Protein AF-A0AAN8IX47-F1 (afdb_monomer)

Organism: Trichostrongylus colubriformis (NCBI:txid6319)

Solvent-accessible surface area (backbone atoms only — not comparable to full-atom values): 38833 Å² total; per-residue (Å²): 138,86,87,81,87,88,86,83,90,82,82,88,84,85,81,90,85,76,81,78,77,80,69,49,78,68,53,50,53,59,72,71,46,86,80,56,63,82,67,54,42,60,50,50,50,53,54,50,47,46,68,75,70,48,82,51,67,70,60,36,51,52,52,53,45,54,54,50,51,53,51,45,70,70,43,94,41,40,68,59,51,44,54,53,54,28,68,71,28,96,40,50,77,50,94,50,100,81,25,68,25,53,48,50,57,52,44,52,52,59,51,48,74,72,48,94,55,45,66,64,50,42,73,75,59,59,47,73,67,51,42,54,49,50,53,48,66,32,54,73,66,51,48,88,51,34,69,58,50,36,66,75,57,58,59,87,40,78,83,44,50,65,57,53,53,52,51,39,52,56,27,42,78,69,68,37,24,66,49,34,50,54,49,33,64,75,69,71,46,66,88,82,55,61,58,73,70,27,50,50,48,27,40,31,54,68,38,50,69,61,45,53,61,70,36,68,84,37,68,68,56,43,44,51,52,45,34,56,58,25,71,33,52,88,46,52,70,68,57,51,50,63,75,44,36,69,44,47,76,69,68,50,47,72,53,65,72,66,56,52,29,69,72,47,31,52,52,49,52,56,48,49,30,62,75,67,72,48,61,52,78,81,35,23,53,45,45,53,49,53,50,52,52,50,50,50,52,49,52,50,43,33,37,77,72,67,62,76,42,55,66,68,66,54,53,60,68,72,41,74,20,95,82,40,55,78,90,75,69,79,84,82,79,83,90,69,70,96,85,68,86,83,84,71,90,73,86,62,73,47,42,87,90,77,68,45,79,65,81,74,79,64,85,64,80,58,97,91,60,85,67,60,78,66,70,81,86,82,83,47,38,43,76,88,62,80,78,78,69,83,83,79,81,76,82,71,76,78,74,77,74,76,77,69,84,69,77,77,81,56,71,89,80,52,31,67,67,58,52,50,63,76,38,54,92,33,34,84,30,94,36,50,26,64,75,42,45,35,34,28,38,54,95,40,46,69,60,41,30,56,40,9,33,49,18,23,44,45,46,71,37,89,43,70,68,52,39,52,54,56,47,73,76,47,90,51,35,35,42,38,46,71,84,58,33,64,62,47,33,72,78,37,73,90,44,56,45,71,52,77,65,62,93,78,49,52,71,65,57,52,49,43,55,53,30,48,75,65,27,22,17,76,57,91,73,25,60,64,45,15,36,54,85,81,52,46,68,56,49,28,36,36,26,31,68,60,53,40,50,32,36,41,38,57,56,45,34,60,30,102,83,38,95,50,77,70,60,61,71,62,48,54,54,54,46,66,65,50,60,22,80,60,20,54,67,36,36,51,42,73,75,43,79,56,102,86,40,40,30,32,39,34,48,53,21,40,37,30,43,68,81,36,32,29,30,23,82,88,48,97,58,63,25,60,51,47,55,89,78,58,57,68,79,60,49,73,38,81,41,30,48,34,39,31,28,28,85,72,11,48,66,46,72,62,81,57,74,70,58,120

Sequence (660 aa):
MESTPSTETISSTATADEVPRKLTKAEKKALYRPAHAEPLETRRRVLKDVYMNEKNESLKEELLTSILFSIFEIDENPYVSMLQLHKVSPDYTSNKPKSLAGTIVTTLHKWLLKRDDDVELFESCVTQELKMEAFRVATAKHTSYLKLFKEIFCLDDTELLNFIKEEINSMIDRHMFKEAMDVVEEFDLHHDYDLHAFVIPCLLQDKLSAVVKYIEKDRKMQERFVSYLDSFVGLSECDVIERLREYKDSQIMTMQYDRFTGKTIEKMIYRLTNELALSVESVAPNLLRARREGDLRFKAQSRFVNCDLNDDAYFGHIIACQSCTASQVSFDPSNGDPGRIDSDFRLETNDPATGCLRLTAICTAQAGFFSFMEFNVVEGGPAENQNMGQKSSVTAKKRERIKSKKERMKIDDMSWSEICEKLEDVLSGPRQATELQCIVDSMLFGLGKHMRRCGVNVLIPENRHELKCRASGNNRIILTSGKAFDELKQLFPTRVLCIPNLCSLNPIEQLKYVFSKYKVSLSKQDVFSRCMECNGIYFVKVPGPVIQALFENVVVCRSGFHDELFDFDGWSQKLDSVDPREYSGVGCRLVLCNDNGMVVECCGGTVDIIANIVTHDHLEEGVDVIVRRVPEQVVSRPGNVFFICGSCGKVYWDSDGHVP

Mean predicted aligned error: 20.34 Å

InterPro domains:
  IPR002782 Mut7-C RNAse domain [PF01927] (439-536)
  IPR052408 Exonuclease MUT-7-like [PTHR47765] (390-654)

Structure (mmCIF, N/CA/C/O backbone):
data_AF-A0AAN8IX47-F1
#
_entry.id   AF-A0AAN8IX47-F1
#
loop_
_atom_site.group_PDB
_atom_site.id
_atom_site.type_symbol
_atom_site.label_atom_id
_atom_site.label_alt_id
_atom_site.label_comp_id
_atom_site.label_asym_id
_atom_site.label_entity_id
_atom_site.label_seq_id
_atom_site.pdbx_PDB_ins_code
_atom_site.Cartn_x
_atom_site.Cartn_y
_atom_site.Cartn_z
_atom_site.occupancy
_atom_site.B_iso_or_equiv
_atom_site.auth_seq_id
_atom_site.auth_comp_id
_atom_site.auth_asym_id
_atom_site.auth_atom_id
_atom_site.pdbx_PDB_model_num
ATOM 1 N N . MET A 1 1 ? -49.517 -32.137 28.288 1.00 30.98 1 MET A N 1
ATOM 2 C CA . MET A 1 1 ? -49.818 -32.867 27.040 1.00 30.98 1 MET A CA 1
ATOM 3 C C . MET A 1 1 ? -50.355 -31.828 26.077 1.00 30.98 1 MET A C 1
ATOM 5 O O . MET A 1 1 ? -51.491 -31.407 26.212 1.00 30.98 1 MET A O 1
ATOM 9 N N . GLU A 1 2 ? -49.430 -31.050 25.530 1.00 31.45 2 GLU A N 1
ATOM 10 C CA . GLU A 1 2 ? -48.827 -31.263 24.202 1.00 31.45 2 GLU A CA 1
ATOM 11 C C . GLU A 1 2 ? -49.769 -30.792 23.099 1.00 31.45 2 GLU A C 1
ATOM 13 O O . GLU A 1 2 ? -50.733 -31.447 22.722 1.00 31.45 2 GLU A O 1
ATOM 18 N N . SER A 1 3 ? -49.463 -29.583 22.642 1.00 22.48 3 SER A N 1
ATOM 19 C CA . SER A 1 3 ? -50.103 -28.861 21.562 1.00 22.48 3 SER A CA 1
ATOM 20 C C . SER A 1 3 ? -49.260 -28.993 20.298 1.00 22.48 3 SER A C 1
ATOM 22 O O . SER A 1 3 ? -48.191 -28.399 20.191 1.00 22.48 3 SER A O 1
ATOM 24 N N . THR A 1 4 ? -49.787 -29.712 19.319 1.00 33.53 4 THR A N 1
ATOM 25 C CA . THR A 1 4 ? -49.693 -29.336 17.903 1.00 33.53 4 THR A CA 1
ATOM 26 C C . THR A 1 4 ? -51.115 -29.411 17.356 1.00 33.53 4 THR A C 1
ATOM 28 O O . THR A 1 4 ? -51.868 -30.309 17.736 1.00 33.53 4 THR A O 1
ATOM 31 N N . PRO A 1 5 ? -51.543 -28.412 16.572 1.00 32.69 5 PRO A N 1
ATOM 32 C CA . PRO A 1 5 ? -51.660 -28.711 15.147 1.00 32.69 5 PRO A CA 1
ATOM 33 C C . PRO A 1 5 ? -51.426 -27.487 14.250 1.00 32.69 5 PRO A C 1
ATOM 35 O O . PRO A 1 5 ? -51.829 -26.373 14.574 1.00 32.69 5 PRO A O 1
ATOM 38 N N . SER A 1 6 ? -50.879 -27.700 13.057 1.00 24.27 6 SER A N 1
ATOM 39 C CA . SER A 1 6 ? -51.172 -26.803 11.937 1.00 24.27 6 SER A CA 1
ATOM 40 C C . SER A 1 6 ? -50.889 -27.477 10.603 1.00 24.27 6 SER A C 1
ATOM 42 O O . SER A 1 6 ? -49.764 -27.561 10.116 1.00 24.27 6 SER A O 1
ATOM 44 N N . THR A 1 7 ? -51.960 -27.944 9.975 1.00 30.52 7 THR A N 1
ATOM 45 C CA . THR A 1 7 ? -52.030 -28.064 8.522 1.00 30.52 7 THR A CA 1
ATOM 46 C C . THR A 1 7 ? -53.496 -27.959 8.142 1.00 30.52 7 THR A C 1
ATOM 48 O O . THR A 1 7 ? -54.251 -28.877 8.420 1.00 30.52 7 THR A O 1
ATOM 51 N N . GLU A 1 8 ? -53.896 -26.818 7.579 1.00 27.09 8 GLU A N 1
ATOM 52 C CA . GLU A 1 8 ? -54.869 -26.744 6.482 1.00 27.09 8 GLU A CA 1
ATOM 53 C C . GLU A 1 8 ? -54.946 -25.312 5.914 1.00 27.09 8 GLU A C 1
ATOM 55 O O . GLU A 1 8 ? -55.315 -24.347 6.575 1.00 27.09 8 GLU A O 1
ATOM 60 N N . THR A 1 9 ? -54.479 -25.217 4.671 1.00 32.91 9 THR A N 1
ATOM 61 C CA . THR A 1 9 ? -54.949 -24.428 3.524 1.00 32.91 9 THR A CA 1
ATOM 62 C C . THR A 1 9 ? -55.946 -23.282 3.762 1.00 32.91 9 THR A C 1
ATOM 64 O O . THR A 1 9 ? -57.107 -23.537 4.060 1.00 32.91 9 THR A O 1
ATOM 67 N N . ILE A 1 10 ? -55.567 -22.039 3.412 1.00 27.61 10 ILE A N 1
ATOM 68 C CA . ILE A 1 10 ? -56.521 -21.006 2.955 1.00 27.61 10 ILE A CA 1
ATOM 69 C C . ILE A 1 10 ? -55.956 -20.256 1.739 1.00 27.61 10 ILE A C 1
ATOM 71 O O . ILE A 1 10 ? -54.863 -19.693 1.761 1.00 27.61 10 ILE A O 1
ATOM 75 N N . SER A 1 11 ? -56.757 -20.283 0.676 1.00 25.52 11 SER A N 1
ATOM 76 C CA . SER A 1 11 ? -56.606 -19.593 -0.601 1.00 25.52 11 SER A CA 1
ATOM 77 C C . SER A 1 11 ? -56.977 -18.110 -0.496 1.00 25.52 11 SER A C 1
ATOM 79 O O . SER A 1 11 ? -57.975 -17.762 0.123 1.00 25.52 11 SER A O 1
ATOM 81 N N . SER A 1 12 ? -56.188 -17.277 -1.178 1.00 36.50 12 SER A N 1
ATOM 82 C CA . SER A 1 12 ? -56.528 -16.015 -1.861 1.00 36.50 12 SER A CA 1
ATOM 83 C C . SER A 1 12 ? -57.765 -15.207 -1.418 1.00 36.50 12 SER A C 1
ATOM 85 O O . SER A 1 12 ? -58.879 -15.544 -1.805 1.00 36.50 12 SER A O 1
ATOM 87 N N . THR A 1 13 ? -57.536 -14.013 -0.865 1.00 25.91 13 THR A N 1
ATOM 88 C CA . THR A 1 13 ? -58.238 -12.774 -1.269 1.00 25.91 13 THR A CA 1
ATOM 89 C C . THR A 1 13 ? -57.390 -11.566 -0.869 1.00 25.91 13 THR A C 1
ATOM 91 O O . THR A 1 13 ? -57.430 -11.125 0.276 1.00 25.91 13 THR A O 1
ATOM 94 N N . ALA A 1 14 ? -56.608 -11.033 -1.809 1.00 29.42 14 ALA A N 1
ATOM 95 C CA . ALA A 1 14 ? -56.035 -9.698 -1.694 1.00 29.42 14 ALA A CA 1
ATOM 96 C C . ALA A 1 14 ? -57.037 -8.711 -2.303 1.00 29.42 14 ALA A C 1
ATOM 98 O O . ALA A 1 14 ? -57.215 -8.674 -3.520 1.00 29.42 14 ALA A O 1
ATOM 99 N N . THR A 1 15 ? -57.722 -7.944 -1.460 1.00 28.56 15 THR A N 1
ATOM 100 C CA . THR A 1 15 ? -58.408 -6.726 -1.892 1.00 28.56 15 THR A CA 1
ATOM 101 C C . THR A 1 15 ? -57.384 -5.601 -1.941 1.00 28.56 15 THR A C 1
ATOM 103 O O . THR A 1 15 ? -56.766 -5.266 -0.932 1.00 28.56 15 THR A O 1
ATOM 106 N N . ALA A 1 16 ? -57.183 -5.073 -3.144 1.00 35.84 16 ALA A N 1
ATOM 107 C CA . ALA A 1 16 ? -56.429 -3.863 -3.408 1.00 35.84 16 ALA A CA 1
ATOM 108 C C . ALA A 1 16 ? -57.144 -2.644 -2.806 1.00 35.84 16 ALA A C 1
ATOM 110 O O . ALA A 1 16 ? -58.343 -2.490 -3.016 1.00 35.84 16 ALA A O 1
ATOM 111 N N . ASP A 1 17 ? -56.383 -1.846 -2.057 1.00 35.78 17 ASP A N 1
ATOM 112 C CA . ASP A 1 17 ? -56.445 -0.381 -1.889 1.00 35.78 17 ASP A CA 1
ATOM 113 C C . ASP A 1 17 ? -56.148 0.036 -0.446 1.00 35.78 17 ASP A C 1
ATOM 115 O O . ASP A 1 17 ? -57.003 0.528 0.278 1.00 35.78 17 ASP A O 1
ATOM 119 N N . GLU A 1 18 ? -54.881 -0.090 -0.053 1.00 32.56 18 GLU A N 1
ATOM 120 C CA . GLU A 1 18 ? -54.240 0.886 0.829 1.00 32.56 18 GLU A CA 1
ATOM 121 C C . GLU A 1 18 ? -52.799 1.062 0.335 1.00 32.56 18 GLU A C 1
ATOM 123 O O . GLU A 1 18 ? -51.960 0.166 0.431 1.00 32.56 18 GLU A O 1
ATOM 128 N N . VAL A 1 19 ? -52.522 2.209 -0.291 1.00 37.00 19 VAL A N 1
ATOM 129 C CA . VAL A 1 19 ? -51.175 2.585 -0.738 1.00 37.00 19 VAL A CA 1
ATOM 130 C C . VAL A 1 19 ? -50.240 2.551 0.479 1.00 37.00 19 VAL A C 1
ATOM 132 O O . VAL A 1 19 ? -50.503 3.278 1.442 1.00 37.00 19 VAL A O 1
ATOM 135 N N . PRO A 1 20 ? -49.133 1.776 0.466 1.00 36.31 20 PRO A N 1
ATOM 136 C CA . PRO A 1 20 ? -48.175 1.788 1.560 1.00 36.31 20 PRO A CA 1
ATOM 137 C C . PRO A 1 20 ? -47.607 3.197 1.664 1.00 36.31 20 PRO A C 1
ATOM 139 O O . PRO A 1 20 ? -46.958 3.692 0.737 1.00 36.31 20 PRO A O 1
ATOM 142 N N . ARG A 1 21 ? -47.886 3.874 2.777 1.00 44.66 21 ARG A N 1
ATOM 143 C CA . ARG A 1 21 ? -47.357 5.207 3.057 1.00 44.66 21 ARG A CA 1
ATOM 144 C C . ARG A 1 21 ? -45.836 5.181 2.857 1.00 44.66 21 ARG A C 1
ATOM 146 O O . ARG A 1 21 ? -45.126 4.481 3.575 1.00 44.66 21 ARG A O 1
ATOM 153 N N . LYS A 1 22 ? -45.333 5.922 1.858 1.00 44.12 22 LYS A N 1
ATOM 154 C CA . LYS A 1 22 ? -43.894 6.045 1.581 1.00 44.12 22 LYS A CA 1
ATOM 155 C C . LYS A 1 22 ? -43.210 6.646 2.809 1.00 44.12 22 LYS A C 1
ATOM 157 O O . LYS A 1 22 ? -43.389 7.825 3.099 1.00 44.12 22 LYS A O 1
ATOM 162 N N . LEU A 1 23 ? -42.434 5.821 3.508 1.00 45.03 23 LEU A N 1
ATOM 163 C CA . LEU A 1 23 ? -41.605 6.241 4.633 1.00 45.03 23 LEU A CA 1
ATOM 164 C C . LEU A 1 23 ? -40.573 7.266 4.141 1.00 45.03 23 LEU A C 1
ATOM 166 O O . LEU A 1 23 ? -39.839 7.023 3.178 1.00 45.03 23 LEU A O 1
ATOM 170 N N . THR A 1 24 ? -40.531 8.412 4.803 1.00 58.47 24 THR A N 1
ATOM 171 C CA . THR A 1 24 ? -39.552 9.480 4.601 1.00 58.47 24 THR A CA 1
ATOM 172 C C . THR A 1 24 ? -38.126 8.988 4.873 1.00 58.47 24 THR A C 1
ATOM 174 O O . THR A 1 24 ? -37.896 7.982 5.546 1.00 58.47 24 THR A O 1
ATOM 177 N N . LYS A 1 25 ? -37.125 9.733 4.388 1.00 40.28 25 LYS A N 1
ATOM 178 C CA . LYS A 1 25 ? -35.689 9.471 4.617 1.00 40.28 25 LYS A CA 1
ATOM 179 C C . LYS A 1 25 ? -35.345 9.306 6.112 1.00 40.28 25 LYS A C 1
ATOM 181 O O . LYS A 1 25 ? -34.479 8.505 6.452 1.00 40.28 25 LYS A O 1
ATOM 186 N N . ALA A 1 26 ? -36.053 10.003 7.009 1.00 41.03 26 ALA A N 1
ATOM 187 C CA . ALA A 1 26 ? -35.912 9.863 8.461 1.00 41.03 26 ALA A CA 1
ATOM 188 C C . ALA A 1 26 ? -36.557 8.574 9.006 1.00 41.03 26 ALA A C 1
ATOM 190 O O . ALA A 1 26 ? -35.965 7.908 9.853 1.00 41.03 26 ALA A O 1
ATOM 191 N N . GLU A 1 27 ? -37.721 8.187 8.481 1.00 41.19 27 GLU A N 1
ATOM 192 C CA . GLU A 1 27 ? -38.442 6.971 8.876 1.00 41.19 27 GLU A CA 1
ATOM 193 C C . GLU A 1 27 ? -37.731 5.699 8.381 1.00 41.19 27 GLU A C 1
ATOM 195 O O . GLU A 1 27 ? -37.601 4.741 9.137 1.00 41.19 27 GLU A O 1
ATOM 200 N N . LYS A 1 28 ? -37.155 5.709 7.169 1.00 51.22 28 LYS A N 1
ATOM 201 C CA . LYS A 1 28 ? -36.301 4.610 6.674 1.00 51.22 28 LYS A CA 1
ATOM 202 C C . LYS A 1 28 ? -34.979 4.506 7.450 1.00 51.22 28 LYS A C 1
ATOM 204 O O . LYS A 1 28 ? -34.549 3.405 7.775 1.00 51.22 28 LYS A O 1
ATOM 209 N N . LYS A 1 29 ? -34.361 5.638 7.818 1.00 45.38 29 LYS A N 1
ATOM 210 C CA . LYS A 1 29 ? -33.160 5.685 8.680 1.00 45.38 29 LYS A CA 1
ATOM 211 C C . LYS A 1 29 ? -33.436 5.199 10.108 1.00 45.38 29 LYS A C 1
ATOM 213 O O . LYS A 1 29 ? -32.527 4.681 10.747 1.00 45.38 29 LYS A O 1
ATOM 218 N N . ALA A 1 30 ? -34.661 5.359 10.607 1.00 49.50 30 ALA A N 1
ATOM 219 C CA . ALA A 1 30 ? -35.098 4.783 11.877 1.00 49.50 30 ALA A CA 1
ATOM 220 C C . ALA A 1 30 ? -35.360 3.269 11.771 1.00 49.50 30 ALA A C 1
ATOM 222 O O . ALA A 1 30 ? -35.078 2.550 12.722 1.00 49.50 30 ALA A O 1
ATOM 223 N N . LEU A 1 31 ? -35.827 2.791 10.610 1.00 46.00 31 LEU A N 1
ATOM 224 C CA . LEU A 1 31 ? -36.152 1.381 10.359 1.00 46.00 31 LEU A CA 1
ATOM 225 C C . LEU A 1 31 ? -34.920 0.452 10.320 1.00 46.00 31 LEU A C 1
ATOM 227 O O . LEU A 1 31 ? -35.027 -0.706 10.703 1.00 46.00 31 LEU A O 1
ATOM 231 N N . TYR A 1 32 ? -33.763 0.957 9.869 1.00 47.75 32 TYR A N 1
ATOM 232 C CA . TYR A 1 32 ? -32.510 0.190 9.711 1.00 47.75 32 TYR A CA 1
ATOM 233 C C . TYR A 1 32 ? -31.396 0.588 10.691 1.00 47.75 32 TYR A C 1
ATOM 235 O O . TYR A 1 32 ? -30.271 0.098 10.593 1.00 47.75 32 TYR A O 1
ATOM 243 N N . ARG A 1 33 ? -31.669 1.491 11.643 1.00 48.66 33 ARG A N 1
ATOM 244 C CA . ARG A 1 33 ? -30.724 1.758 12.733 1.00 48.66 33 ARG A CA 1
ATOM 245 C C . ARG A 1 33 ? -30.685 0.495 13.606 1.00 48.66 33 ARG A C 1
ATOM 247 O O . ARG A 1 33 ? -31.764 0.040 13.978 1.00 48.66 33 ARG A O 1
ATOM 254 N N . PRO A 1 34 ? -29.511 -0.067 13.955 1.00 52.91 34 PRO A N 1
ATOM 255 C CA . PRO A 1 34 ? -29.450 -1.129 14.951 1.00 52.91 34 PRO A CA 1
ATOM 256 C C . PRO A 1 34 ? -30.104 -0.586 16.222 1.00 52.91 34 PRO A C 1
ATOM 258 O O . PRO A 1 34 ? -29.578 0.332 16.851 1.00 52.91 34 PRO A O 1
ATOM 261 N N . ALA A 1 35 ? -31.311 -1.051 16.531 1.00 60.12 35 ALA A N 1
ATOM 262 C CA . ALA A 1 35 ? -32.001 -0.652 17.741 1.00 60.12 35 ALA A CA 1
ATOM 263 C C . ALA A 1 35 ? -31.317 -1.399 18.885 1.00 60.12 35 ALA A C 1
ATOM 265 O O . ALA A 1 35 ? -31.496 -2.606 19.044 1.00 60.12 35 ALA A O 1
ATOM 266 N N . HIS A 1 36 ? -30.460 -0.704 19.629 1.00 74.81 36 HIS A N 1
ATOM 267 C CA . HIS A 1 36 ? -29.892 -1.261 20.848 1.00 74.81 36 HIS A CA 1
ATOM 268 C C . HIS A 1 36 ? -30.968 -1.243 21.938 1.00 74.81 36 HIS A C 1
ATOM 270 O O . HIS A 1 36 ? -31.746 -0.293 22.031 1.00 74.81 36 HIS A O 1
ATOM 276 N N . ALA A 1 37 ? -31.037 -2.300 22.747 1.00 80.56 37 ALA A N 1
ATOM 277 C CA . ALA A 1 37 ? -31.968 -2.347 23.868 1.00 80.56 37 ALA A CA 1
ATOM 278 C C . ALA A 1 37 ? -31.670 -1.208 24.858 1.00 80.56 37 ALA A C 1
ATOM 280 O O . ALA A 1 37 ? -30.511 -0.843 25.074 1.00 80.56 37 ALA A O 1
ATOM 281 N N . GLU A 1 38 ? -32.707 -0.636 25.467 1.00 83.62 38 GLU A N 1
ATOM 282 C CA . GLU A 1 38 ? -32.512 0.304 26.571 1.00 83.62 38 GLU A CA 1
ATOM 283 C C . GLU A 1 38 ? -31.899 -0.430 27.778 1.00 83.62 38 GLU A C 1
ATOM 285 O O . GLU A 1 38 ? -32.236 -1.594 28.005 1.00 83.62 38 GLU A O 1
ATOM 290 N N . PRO A 1 39 ? -30.999 0.206 28.551 1.00 85.56 39 PRO A N 1
ATOM 291 C CA . PRO A 1 39 ? -30.615 1.627 28.511 1.00 85.56 39 PRO A CA 1
ATOM 292 C C . PRO A 1 39 ? -29.441 1.969 27.563 1.00 85.56 39 PRO A C 1
ATOM 294 O O . PRO A 1 39 ? -28.975 3.114 27.543 1.00 85.56 39 PRO A O 1
ATOM 297 N N . LEU A 1 40 ? -28.915 1.001 26.799 1.00 86.56 40 LEU A N 1
ATOM 298 C CA . LEU A 1 40 ? -27.684 1.159 26.007 1.00 86.56 40 LEU A CA 1
ATOM 299 C C . LEU A 1 40 ? -27.820 2.217 24.903 1.00 86.56 40 LEU A C 1
ATOM 301 O O . LEU A 1 40 ? -26.902 3.014 24.701 1.00 86.56 40 LEU A O 1
ATOM 305 N N . GLU A 1 41 ? -28.961 2.264 24.212 1.00 83.62 41 GLU A N 1
ATOM 306 C CA . GLU A 1 41 ? -29.201 3.252 23.152 1.00 83.62 41 GLU A CA 1
ATOM 307 C C . GLU A 1 41 ? -29.234 4.686 23.701 1.00 83.62 41 GLU A C 1
ATOM 309 O O . GLU A 1 41 ? -28.608 5.585 23.125 1.00 83.62 41 GLU A O 1
ATOM 314 N N . THR A 1 42 ? -29.896 4.906 24.842 1.00 88.25 42 THR A N 1
ATOM 315 C CA . THR A 1 42 ? -29.900 6.216 25.507 1.00 88.25 42 THR A CA 1
ATOM 316 C C . THR A 1 42 ? -28.489 6.634 25.918 1.00 88.25 42 THR A C 1
ATOM 318 O O . THR A 1 42 ? -28.052 7.738 25.580 1.00 88.25 42 THR A O 1
ATOM 321 N N . ARG A 1 43 ? -27.733 5.744 26.573 1.00 91.50 43 ARG A N 1
ATOM 322 C CA . ARG A 1 43 ? -26.352 6.020 27.014 1.00 91.50 43 ARG A CA 1
ATOM 323 C C . ARG A 1 43 ? -25.438 6.358 25.845 1.00 91.50 43 ARG A C 1
ATOM 325 O O . ARG A 1 43 ? -24.729 7.362 25.877 1.00 91.50 43 ARG A O 1
ATOM 332 N N . ARG A 1 44 ? -25.510 5.567 24.774 1.00 89.69 44 ARG A N 1
ATOM 333 C CA . ARG A 1 44 ? -24.768 5.804 23.535 1.00 89.69 44 ARG A CA 1
ATOM 334 C C . ARG A 1 44 ? -25.063 7.185 22.955 1.00 89.69 44 ARG A C 1
ATOM 336 O O . ARG A 1 44 ? -24.137 7.882 22.543 1.00 89.69 44 ARG A O 1
ATOM 343 N N . ARG A 1 45 ? -26.339 7.582 22.897 1.00 87.50 45 ARG A N 1
ATOM 344 C CA . ARG A 1 45 ? -26.752 8.881 22.349 1.00 87.50 45 ARG A CA 1
ATOM 345 C C . ARG A 1 45 ? -26.181 10.038 23.161 1.00 87.50 45 ARG A C 1
ATOM 347 O O . ARG A 1 45 ? -25.623 10.949 22.562 1.00 87.50 45 ARG A O 1
ATOM 354 N N . VAL A 1 46 ? -26.282 9.967 24.488 1.00 91.12 46 VAL A N 1
ATOM 355 C CA . VAL A 1 46 ? -25.774 11.003 25.401 1.00 91.12 46 VAL A CA 1
ATOM 356 C C . VAL A 1 46 ? -24.254 11.130 25.296 1.00 91.12 46 VAL A C 1
ATOM 358 O O . VAL A 1 46 ? -23.748 12.224 25.065 1.00 91.12 46 VAL A O 1
ATOM 361 N N . LEU A 1 47 ? -23.519 10.018 25.387 1.00 92.00 47 LEU A N 1
ATOM 362 C CA . LEU A 1 47 ? -22.055 10.030 25.290 1.00 92.00 47 LEU A CA 1
ATOM 363 C C . LEU A 1 47 ? -21.576 10.563 23.935 1.00 92.00 47 LEU A C 1
ATOM 365 O O . LEU A 1 47 ? -20.635 11.353 23.871 1.00 92.00 47 LEU A O 1
ATOM 369 N N . LYS A 1 48 ? -22.250 10.169 22.848 1.00 90.50 48 LYS A N 1
ATOM 370 C CA . LYS A 1 48 ? -21.952 10.672 21.504 1.00 90.50 48 LYS A CA 1
ATOM 371 C C . LYS A 1 48 ? -22.213 12.174 21.383 1.00 90.50 48 LYS A C 1
ATOM 373 O O . LYS A 1 48 ? -21.417 12.860 20.748 1.00 90.50 48 LYS A O 1
ATOM 378 N N . ASP A 1 49 ? -23.315 12.665 21.943 1.00 89.00 49 ASP A N 1
ATOM 379 C CA . ASP A 1 49 ? -23.684 14.081 21.902 1.00 89.00 49 ASP A CA 1
ATOM 380 C C . ASP A 1 49 ? -22.633 14.945 22.608 1.00 89.00 49 ASP A C 1
ATOM 382 O O . ASP A 1 49 ? -22.072 15.852 21.995 1.00 89.00 49 ASP A O 1
ATOM 386 N N . VAL A 1 50 ? -22.265 14.572 23.838 1.00 90.50 50 VAL A N 1
ATOM 387 C CA . VAL A 1 50 ? -21.211 15.251 24.607 1.00 90.50 50 VAL A CA 1
ATOM 388 C C . VAL A 1 50 ? -19.881 15.223 23.853 1.00 90.50 50 VAL A C 1
ATOM 390 O O . VAL A 1 50 ? -19.237 16.259 23.699 1.00 90.50 50 VAL A O 1
ATOM 393 N N . TYR A 1 51 ? -19.480 14.060 23.330 1.00 89.31 51 TYR A N 1
ATOM 394 C CA . TYR A 1 51 ? -18.201 13.916 22.633 1.00 89.31 51 TYR A CA 1
ATOM 395 C C . TYR A 1 51 ? -18.101 14.776 21.362 1.00 89.31 51 TYR A C 1
ATOM 397 O O . TYR A 1 51 ? -17.030 15.307 21.067 1.00 89.31 51 TYR A O 1
ATOM 405 N N . MET A 1 52 ? -19.199 14.909 20.609 1.00 87.75 52 MET A N 1
ATOM 406 C CA . MET A 1 52 ? -19.213 15.618 19.323 1.00 87.75 52 MET A CA 1
ATOM 407 C C . MET A 1 52 ? -19.483 17.121 19.452 1.00 87.75 52 MET A C 1
ATOM 409 O O . MET A 1 52 ? -18.972 17.893 18.639 1.00 87.75 52 MET A O 1
ATOM 413 N N . ASN A 1 53 ? -20.283 17.539 20.436 1.00 88.69 53 ASN A N 1
ATOM 414 C CA . ASN A 1 53 ? -20.763 18.918 20.531 1.00 88.69 53 ASN A CA 1
ATOM 415 C C . ASN A 1 53 ? -19.985 19.775 21.539 1.00 88.69 53 ASN A C 1
ATOM 417 O O . ASN A 1 53 ? -19.924 20.994 21.356 1.00 88.69 53 ASN A O 1
ATOM 421 N N . GLU A 1 54 ? -19.360 19.179 22.561 1.00 91.12 54 GLU A N 1
ATOM 422 C CA . GLU A 1 54 ? -18.574 19.937 23.538 1.00 91.12 54 GLU A CA 1
ATOM 423 C C . GLU A 1 54 ? -17.178 20.268 22.989 1.00 91.12 54 GLU A C 1
ATOM 425 O O . GLU A 1 54 ? -16.351 19.392 22.715 1.00 91.12 54 GLU A O 1
ATOM 430 N N . LYS A 1 55 ? -16.907 21.568 22.830 1.00 89.56 55 LYS A N 1
ATOM 431 C CA . LYS A 1 55 ? -15.654 22.081 22.254 1.00 89.56 55 LYS A CA 1
ATOM 432 C C . LYS A 1 55 ? -14.565 22.271 23.303 1.00 89.56 55 LYS A C 1
ATOM 434 O O . LYS A 1 55 ? -13.385 22.292 22.953 1.00 89.56 55 LYS A O 1
ATOM 439 N N . ASN A 1 56 ? -14.936 22.446 24.569 1.00 90.62 56 ASN A N 1
ATOM 440 C CA . ASN A 1 56 ? -13.975 22.566 25.651 1.00 90.62 56 ASN A CA 1
ATOM 441 C C . ASN A 1 56 ? -13.494 21.172 26.075 1.00 90.62 56 ASN A C 1
ATOM 443 O O . ASN A 1 56 ? -14.228 20.416 26.702 1.00 90.62 56 ASN A O 1
ATOM 447 N N . GLU A 1 57 ? -12.239 20.843 25.758 1.00 89.06 57 GLU A N 1
ATOM 448 C CA . GLU A 1 57 ? -11.641 19.534 26.057 1.00 89.06 57 GLU A CA 1
ATOM 449 C C . GLU A 1 57 ? -11.696 19.156 27.544 1.00 89.06 57 GLU A C 1
ATOM 451 O O . GLU A 1 57 ? -11.969 18.000 27.857 1.00 89.06 57 GLU A O 1
ATOM 456 N N . SER A 1 58 ? -11.485 20.115 28.453 1.00 90.06 58 SER A N 1
ATOM 457 C CA . SER A 1 58 ? -11.510 19.851 29.899 1.00 90.06 58 SER A CA 1
ATOM 458 C C . SER A 1 58 ? -12.921 19.524 30.376 1.00 90.06 58 SER A C 1
ATOM 460 O O . SER A 1 58 ? -13.120 18.556 31.103 1.00 90.06 58 SER A O 1
ATOM 462 N N . LEU A 1 59 ? -13.903 20.319 29.942 1.00 91.00 59 LEU A N 1
ATOM 463 C CA . LEU A 1 59 ? -15.300 20.119 30.320 1.00 91.00 59 LEU A CA 1
ATOM 464 C C . LEU A 1 59 ? -15.855 18.831 29.704 1.00 91.00 59 LEU A C 1
ATOM 466 O O . LEU A 1 59 ? -16.569 18.084 30.362 1.00 91.00 59 LEU A O 1
ATOM 470 N N . LYS A 1 60 ? -15.478 18.531 28.458 1.00 90.88 60 LYS A N 1
ATOM 471 C CA . LYS A 1 60 ? -15.823 17.278 27.783 1.00 90.88 60 LYS A CA 1
ATOM 472 C C . LYS A 1 60 ? -15.309 16.063 28.552 1.00 90.88 60 LYS A C 1
ATOM 474 O O . LYS A 1 60 ? -16.071 15.123 28.759 1.00 90.88 60 LYS A O 1
ATOM 479 N N . GLU A 1 61 ? -14.040 16.065 28.971 1.00 90.62 61 GLU A N 1
ATOM 480 C CA . GLU A 1 61 ? -13.476 14.959 29.755 1.00 90.62 61 GLU A CA 1
ATOM 481 C C . GLU A 1 61 ? -14.198 14.804 31.102 1.00 90.62 61 GLU A C 1
ATOM 483 O O . GLU A 1 61 ? -14.535 13.682 31.484 1.00 90.62 61 GLU A O 1
ATOM 488 N N . GLU A 1 62 ? -14.495 15.910 31.789 1.00 92.75 62 GLU A N 1
ATOM 489 C CA . GLU A 1 62 ? -15.217 15.909 33.066 1.00 92.75 62 GLU A CA 1
ATOM 490 C C . GLU A 1 62 ? -16.641 15.349 32.927 1.00 92.75 62 GLU A C 1
ATOM 492 O O . GLU A 1 62 ? -17.022 14.441 33.669 1.00 92.75 62 GLU A O 1
ATOM 497 N N . LEU A 1 63 ? -17.401 15.816 31.930 1.00 93.94 63 LEU A N 1
ATOM 498 C CA . LEU A 1 63 ? -18.761 15.349 31.651 1.00 93.94 63 LEU A CA 1
ATOM 499 C C . LEU A 1 63 ? -18.786 13.864 31.281 1.00 93.94 63 LEU A C 1
ATOM 501 O O . LEU A 1 63 ? -19.569 13.104 31.849 1.00 93.94 63 LEU A O 1
ATOM 505 N N . LEU A 1 64 ? -17.916 13.429 30.361 1.00 93.88 64 LEU A N 1
ATOM 506 C CA . LEU A 1 64 ? -17.830 12.019 29.971 1.00 93.88 64 LEU A CA 1
ATOM 507 C C . LEU A 1 64 ? -17.450 11.139 31.163 1.00 93.88 64 LEU A C 1
ATOM 509 O O . LEU A 1 64 ? -18.049 10.083 31.351 1.00 93.88 64 LEU A O 1
ATOM 513 N N . THR A 1 65 ? -16.497 11.582 31.987 1.00 94.19 65 THR A N 1
ATOM 514 C CA . THR A 1 65 ? -16.087 10.858 33.197 1.00 94.19 65 THR A CA 1
ATOM 515 C C . THR A 1 65 ? -17.248 10.734 34.180 1.00 94.19 65 THR A C 1
ATOM 517 O O . THR A 1 65 ? -17.529 9.631 34.637 1.00 94.19 65 THR A O 1
ATOM 520 N N . SER A 1 66 ? -17.955 11.831 34.464 1.00 95.31 66 SER A N 1
ATOM 521 C CA . SER A 1 66 ? -19.092 11.843 35.391 1.00 95.31 66 SER A CA 1
ATOM 522 C C . SER A 1 66 ? -20.232 10.931 34.925 1.00 95.31 66 SER A C 1
ATOM 524 O O . SER A 1 66 ? -20.735 10.127 35.712 1.00 95.31 66 SER A O 1
ATOM 526 N N . ILE A 1 67 ? -20.598 10.994 33.640 1.00 94.69 67 ILE A N 1
ATOM 527 C CA . ILE A 1 67 ? -21.659 10.156 33.065 1.00 94.69 67 ILE A CA 1
ATOM 528 C C . ILE A 1 67 ? -21.273 8.675 33.135 1.00 94.69 67 ILE A C 1
ATOM 530 O O . ILE A 1 67 ? -22.079 7.848 33.552 1.00 94.69 67 ILE A O 1
ATOM 534 N N . LEU A 1 68 ? -20.046 8.332 32.740 1.00 96.31 68 LEU A N 1
ATOM 535 C CA . LEU A 1 68 ? -19.571 6.948 32.750 1.00 96.31 68 LEU A CA 1
ATOM 536 C C . LEU A 1 68 ? -19.448 6.390 34.172 1.00 96.31 68 LEU A C 1
ATOM 538 O O . LEU A 1 68 ? -19.850 5.256 34.394 1.00 96.31 68 LEU A O 1
ATOM 542 N N . PHE A 1 69 ? -18.973 7.185 35.135 1.00 96.00 69 PHE A N 1
ATOM 543 C CA . PHE A 1 69 ? -18.923 6.788 36.547 1.00 96.00 69 PHE A CA 1
ATOM 544 C C . PHE A 1 69 ? -20.320 6.455 37.073 1.00 96.00 69 PHE A C 1
ATOM 546 O O . PHE A 1 69 ? -20.513 5.394 37.654 1.00 96.00 69 PHE A O 1
ATOM 553 N N . SER A 1 70 ? -21.307 7.308 36.784 1.00 95.25 70 SER A N 1
ATOM 554 C CA . SER A 1 70 ? -22.696 7.045 37.164 1.00 95.25 70 SER A CA 1
ATOM 555 C C . SER A 1 70 ? -23.246 5.773 36.510 1.00 95.25 70 SER A C 1
ATOM 557 O O . SER A 1 70 ? -23.953 5.014 37.166 1.00 95.25 70 SER A O 1
ATOM 559 N N . ILE A 1 71 ? -22.910 5.501 35.243 1.00 94.44 71 ILE A N 1
ATOM 560 C CA . ILE A 1 71 ? -23.306 4.251 34.576 1.00 94.44 71 ILE A CA 1
ATOM 561 C C . ILE A 1 71 ? -22.692 3.039 35.290 1.00 94.44 71 ILE A C 1
ATOM 563 O O . ILE A 1 71 ? -23.409 2.085 35.577 1.00 94.44 71 ILE A O 1
ATOM 567 N N . PHE A 1 72 ? -21.393 3.083 35.597 1.00 94.62 72 PHE A N 1
ATOM 568 C CA . PHE A 1 72 ? -20.685 1.974 36.242 1.00 94.62 72 PHE A CA 1
ATOM 569 C C . PHE A 1 72 ? -21.108 1.743 37.699 1.00 94.62 72 PHE A C 1
ATOM 571 O O . PHE A 1 72 ? -21.020 0.620 38.177 1.00 94.62 72 PHE A O 1
ATOM 578 N N . GLU A 1 73 ? -21.597 2.772 38.395 1.00 93.56 73 GLU A N 1
ATOM 579 C CA . GLU A 1 73 ? -22.169 2.642 39.743 1.00 93.56 73 GLU A CA 1
ATOM 580 C C . GLU A 1 73 ? -23.572 2.024 39.755 1.00 93.56 73 GLU A C 1
ATOM 582 O O . GLU A 1 73 ? -23.940 1.373 40.729 1.00 93.56 73 GLU A O 1
ATOM 587 N N . ILE A 1 74 ? -24.370 2.260 38.708 1.00 92.62 74 ILE A N 1
ATOM 588 C CA . ILE A 1 74 ? -25.771 1.817 38.645 1.00 92.62 74 ILE A CA 1
ATOM 589 C C . ILE A 1 74 ? -25.896 0.398 38.081 1.00 92.62 74 ILE A C 1
ATOM 591 O O . ILE A 1 74 ? -26.814 -0.331 38.454 1.00 92.62 74 ILE A O 1
ATOM 595 N N . ASP A 1 75 ? -25.027 0.023 37.146 1.00 92.12 75 ASP A N 1
ATOM 596 C CA . ASP A 1 75 ? -25.141 -1.250 36.441 1.00 92.12 75 ASP A CA 1
ATOM 597 C C . ASP A 1 75 ? -24.710 -2.447 37.289 1.00 92.12 75 ASP A C 1
ATOM 599 O O . ASP A 1 75 ? -23.701 -2.401 37.984 1.00 92.12 75 ASP A O 1
ATOM 603 N N . GLU A 1 76 ? -25.430 -3.563 37.136 1.00 89.94 76 GLU A N 1
ATOM 604 C CA . GLU A 1 76 ? -25.105 -4.830 37.806 1.00 89.94 76 GLU A CA 1
ATOM 605 C C . GLU A 1 76 ? -23.700 -5.336 37.455 1.00 89.94 76 GLU A C 1
ATOM 607 O O . GLU A 1 76 ? -23.025 -5.914 38.300 1.00 89.94 76 GLU A O 1
ATOM 612 N N . ASN A 1 77 ? -23.256 -5.125 36.209 1.00 94.25 77 ASN A N 1
ATOM 613 C CA . ASN A 1 77 ? -21.929 -5.523 35.755 1.00 94.25 77 ASN A CA 1
ATOM 614 C C . ASN A 1 77 ? -21.267 -4.402 34.927 1.00 94.25 77 ASN A C 1
ATOM 616 O O . ASN A 1 77 ? -21.499 -4.303 33.713 1.00 94.25 77 ASN A O 1
ATOM 620 N N . PRO A 1 78 ? -20.404 -3.572 35.544 1.00 94.69 78 PRO A N 1
ATOM 621 C CA . PRO A 1 78 ? -19.775 -2.440 34.865 1.00 94.69 78 PRO A CA 1
ATOM 622 C C . PRO A 1 78 ? -18.813 -2.863 33.743 1.00 94.69 78 PRO A C 1
ATOM 624 O O . PRO A 1 78 ? -18.634 -2.118 32.775 1.00 94.69 78 PRO A O 1
ATOM 627 N N . TYR A 1 79 ? -18.238 -4.069 33.813 1.00 96.12 79 TYR A N 1
ATOM 628 C CA . TYR A 1 79 ? -17.361 -4.608 32.772 1.00 96.12 79 TYR A CA 1
ATOM 629 C C . TYR A 1 79 ? -18.137 -4.893 31.482 1.00 96.12 79 TYR A C 1
ATOM 631 O O . TYR A 1 79 ? -17.710 -4.484 30.399 1.00 96.12 79 TYR A O 1
ATOM 639 N N . VAL A 1 80 ? -19.310 -5.529 31.588 1.00 95.31 80 VAL A N 1
ATOM 640 C CA . VAL A 1 80 ? -20.206 -5.766 30.442 1.00 95.31 80 VAL A CA 1
ATOM 641 C C . VAL A 1 80 ? -20.640 -4.441 29.824 1.00 95.31 80 VAL A C 1
ATOM 643 O O . VAL A 1 80 ? -20.566 -4.273 28.603 1.00 95.31 80 VAL A O 1
ATOM 646 N N . SER A 1 81 ? -21.036 -3.476 30.653 1.00 94.31 81 SER A N 1
ATOM 647 C CA . SER A 1 81 ? -21.457 -2.157 30.187 1.00 94.31 81 SER A CA 1
ATOM 648 C C . SER A 1 81 ? -20.348 -1.416 29.455 1.00 94.31 81 SER A C 1
ATOM 650 O O . SER A 1 81 ? -20.592 -0.834 28.396 1.00 94.31 81 SER A O 1
ATOM 652 N N . MET A 1 82 ? -19.113 -1.486 29.954 1.00 95.94 82 MET A N 1
ATOM 653 C CA . MET A 1 82 ? -17.956 -0.916 29.271 1.00 95.94 82 MET A CA 1
ATOM 654 C C . MET A 1 82 ? -17.756 -1.550 27.888 1.00 95.94 82 MET A C 1
ATOM 656 O O . MET A 1 82 ? -17.665 -0.816 26.902 1.00 95.94 82 MET A O 1
ATOM 660 N N . LEU A 1 83 ? -17.780 -2.887 27.778 1.00 95.88 83 LEU A N 1
ATOM 661 C CA . LEU A 1 83 ? -17.630 -3.580 26.489 1.00 95.88 83 LEU A CA 1
ATOM 662 C C . LEU A 1 83 ? -18.734 -3.205 25.495 1.00 95.88 83 LEU A C 1
ATOM 664 O O . LEU A 1 83 ? -18.466 -2.986 24.311 1.00 95.88 83 LEU A O 1
ATOM 668 N N . GLN A 1 84 ? -19.982 -3.125 25.960 1.00 93.94 84 GLN A N 1
ATOM 669 C CA . GLN A 1 84 ? -21.117 -2.730 25.128 1.00 93.94 84 GLN A CA 1
ATOM 670 C C . GLN A 1 84 ? -20.971 -1.290 24.628 1.00 93.94 84 GLN A C 1
ATOM 672 O O . GLN A 1 84 ? -21.098 -1.050 23.427 1.00 93.94 84 GLN A O 1
ATOM 677 N N . LEU A 1 85 ? -20.654 -0.346 25.520 1.00 93.56 85 LEU A N 1
ATOM 678 C CA . LEU A 1 85 ? -20.460 1.066 25.181 1.00 93.56 85 LEU A CA 1
ATOM 679 C C . LEU A 1 85 ? -19.270 1.272 24.234 1.00 93.56 85 LEU A C 1
ATOM 681 O O . LEU A 1 85 ? -19.366 2.049 23.280 1.00 93.56 85 LEU A O 1
ATOM 685 N N . HIS A 1 86 ? -18.177 0.539 24.446 1.00 93.06 86 HIS A N 1
ATOM 686 C CA . HIS A 1 86 ? -17.013 0.552 23.568 1.00 93.06 86 HIS A CA 1
ATOM 687 C C . HIS A 1 86 ? -17.379 0.095 22.145 1.00 93.06 86 HIS A C 1
ATOM 689 O O . HIS A 1 86 ? -17.092 0.808 21.184 1.00 93.06 86 HIS A O 1
ATOM 695 N N . LYS A 1 87 ? -18.104 -1.028 22.002 1.00 91.06 87 LYS A N 1
ATOM 696 C CA . LYS A 1 87 ? -18.538 -1.574 20.699 1.00 91.06 87 LYS A CA 1
ATOM 697 C C . LYS A 1 87 ? -19.450 -0.636 19.904 1.00 91.06 87 LYS A C 1
ATOM 699 O O . LYS A 1 87 ? -19.371 -0.596 18.680 1.00 91.06 87 LYS A O 1
ATOM 704 N N . VAL A 1 88 ? -20.339 0.096 20.578 1.00 89.00 88 VAL A N 1
ATOM 705 C CA . VAL A 1 88 ? -21.322 0.976 19.912 1.00 89.00 88 VAL A CA 1
ATOM 706 C C . VAL A 1 88 ? -20.822 2.408 19.692 1.00 89.00 88 VAL A C 1
ATOM 708 O O . VAL A 1 88 ? -21.562 3.254 19.163 1.00 89.00 88 VAL A O 1
ATOM 711 N N . SER A 1 89 ? -19.580 2.689 20.098 1.00 88.06 89 SER A N 1
ATOM 712 C CA . SER A 1 89 ? -18.936 3.987 19.913 1.00 88.06 89 SER A CA 1
ATOM 713 C C . SER A 1 89 ? -18.693 4.275 18.427 1.00 88.06 89 SER A C 1
ATOM 715 O O . SER A 1 89 ? -18.303 3.382 17.674 1.00 88.06 89 SER A O 1
ATOM 717 N N . PRO A 1 90 ? -18.911 5.523 17.970 1.00 84.19 90 PRO A N 1
ATOM 718 C CA . PRO A 1 90 ? -18.805 5.883 16.554 1.00 84.19 90 PRO A CA 1
ATOM 719 C C . PRO A 1 90 ? -17.378 5.759 16.001 1.00 84.19 90 PRO A C 1
ATOM 721 O O . PRO A 1 90 ? -17.191 5.733 14.791 1.00 84.19 90 PRO A O 1
ATOM 724 N N . ASP A 1 91 ? -16.382 5.710 16.879 1.00 87.12 91 ASP A N 1
ATOM 725 C CA . ASP A 1 91 ? -14.960 5.647 16.572 1.00 87.12 91 ASP A CA 1
ATOM 726 C C . ASP A 1 91 ? -14.306 4.341 17.053 1.00 87.12 91 ASP A C 1
ATOM 728 O O . ASP A 1 91 ? -13.085 4.279 17.168 1.00 87.12 91 ASP A O 1
ATOM 732 N N . TYR A 1 92 ? -15.098 3.282 17.266 1.00 85.69 92 TYR A N 1
ATOM 733 C CA . TYR A 1 92 ? -14.610 1.948 17.646 1.00 85.69 92 TYR A CA 1
ATOM 734 C C . TYR A 1 92 ? -13.571 1.369 16.665 1.00 85.69 92 TYR A C 1
ATOM 736 O O . TYR A 1 92 ? -12.686 0.617 17.054 1.00 85.69 92 TYR A O 1
ATOM 744 N N . THR A 1 93 ? -13.643 1.729 15.382 1.00 83.69 93 THR A N 1
ATOM 745 C CA . THR A 1 93 ? -12.682 1.292 14.354 1.00 83.69 93 THR A CA 1
ATOM 746 C C . THR A 1 93 ? -11.439 2.181 14.257 1.00 83.69 93 THR A C 1
ATOM 748 O O . THR A 1 93 ? -10.518 1.883 13.498 1.00 83.69 93 THR A O 1
ATOM 751 N N . SER A 1 94 ? -11.402 3.299 14.984 1.00 80.00 94 SER A N 1
ATOM 752 C CA . SER A 1 94 ? -10.413 4.356 14.806 1.00 80.00 94 SER A CA 1
ATOM 753 C C . SER A 1 94 ? -9.317 4.299 15.870 1.00 80.00 94 SER A C 1
ATOM 755 O O . SER A 1 94 ? -9.558 4.552 17.046 1.00 80.00 94 SER A O 1
ATOM 757 N N . ASN A 1 95 ? -8.063 4.170 15.431 1.00 75.12 95 ASN A N 1
ATOM 758 C CA . ASN A 1 95 ? -6.869 4.219 16.283 1.00 75.12 95 ASN A CA 1
ATOM 759 C C . ASN A 1 95 ? -6.476 5.660 16.705 1.00 75.12 95 ASN A C 1
ATOM 761 O O . ASN A 1 95 ? -5.347 6.106 16.497 1.00 75.12 95 ASN A O 1
ATOM 765 N N . LYS A 1 96 ? -7.424 6.444 17.236 1.00 77.56 96 LYS A N 1
ATOM 766 C CA . LYS A 1 96 ? -7.169 7.824 17.684 1.00 77.56 96 LYS A CA 1
ATOM 767 C C . LYS A 1 96 ? -6.846 7.852 19.185 1.00 77.56 96 LYS A C 1
ATOM 769 O O . LYS A 1 96 ? -7.598 7.278 19.968 1.00 77.56 96 LYS A O 1
ATOM 774 N N . PRO A 1 97 ? -5.817 8.604 19.622 1.00 63.75 97 PRO A N 1
ATOM 775 C CA . PRO A 1 97 ? -5.401 8.662 21.029 1.00 63.75 97 PRO A CA 1
ATOM 776 C C . PRO A 1 97 ? -6.422 9.317 21.982 1.00 63.75 97 PRO A C 1
ATOM 778 O O . PRO A 1 97 ? -6.228 9.273 23.190 1.00 63.75 97 PRO A O 1
ATOM 781 N N . LYS A 1 98 ? -7.507 9.916 21.466 1.00 80.50 98 LYS A N 1
ATOM 782 C CA . LYS A 1 98 ? -8.611 10.522 22.240 1.00 80.50 98 LYS A CA 1
ATOM 783 C C . LYS A 1 98 ? -9.996 10.140 21.695 1.00 80.50 98 LYS A C 1
ATOM 785 O O . LYS A 1 98 ? -10.890 10.982 21.602 1.00 80.50 98 LYS A O 1
ATOM 790 N N . SER A 1 99 ? -10.148 8.910 21.219 1.00 90.62 99 SER A N 1
ATOM 791 C CA . SER A 1 99 ? -11.455 8.401 20.791 1.00 90.62 99 SER A CA 1
ATOM 792 C C . SER A 1 99 ? -12.403 8.253 21.990 1.00 90.62 99 SER A C 1
ATOM 794 O O . SER A 1 99 ? -11.953 8.003 23.110 1.00 90.62 99 SER A O 1
ATOM 796 N N . LEU A 1 100 ? -13.711 8.364 21.758 1.00 91.25 100 LEU A N 1
ATOM 797 C CA . LEU A 1 100 ? -14.738 8.050 22.750 1.00 91.25 100 LEU A CA 1
ATOM 798 C C . LEU A 1 100 ? -14.609 6.593 23.208 1.00 91.25 100 LEU A C 1
ATOM 800 O O . LEU A 1 100 ? -14.643 6.326 24.409 1.00 91.25 100 LEU A O 1
ATOM 804 N N . ALA A 1 101 ? -14.380 5.674 22.264 1.00 91.38 101 ALA A N 1
ATOM 805 C CA . ALA A 1 101 ? -14.111 4.268 22.552 1.00 91.38 101 ALA A CA 1
ATOM 806 C C . ALA A 1 101 ? -12.949 4.091 23.553 1.00 91.38 101 ALA A C 1
ATOM 808 O O . ALA A 1 101 ? -13.076 3.335 24.515 1.00 91.38 101 ALA A O 1
ATOM 809 N N . GLY A 1 102 ? -11.842 4.820 23.376 1.00 90.94 102 GLY A N 1
ATOM 810 C CA . GLY A 1 102 ? -10.696 4.800 24.288 1.00 90.94 102 GLY A CA 1
ATOM 811 C C . GLY A 1 102 ? -10.971 5.488 25.628 1.00 90.94 102 GLY A C 1
ATOM 812 O O . GLY A 1 102 ? -10.536 4.995 26.672 1.00 90.94 102 GLY A O 1
ATOM 813 N N . THR A 1 103 ? -11.734 6.588 25.626 1.00 92.25 103 THR A N 1
ATOM 814 C CA . THR A 1 103 ? -12.181 7.262 26.855 1.00 92.25 103 THR A CA 1
ATOM 815 C C . THR A 1 103 ? -13.009 6.320 27.720 1.00 92.25 103 THR A C 1
ATOM 817 O O . THR A 1 103 ? -12.760 6.250 28.914 1.00 92.25 103 THR A O 1
ATOM 820 N N . ILE A 1 104 ? -13.926 5.542 27.141 1.00 94.69 104 ILE A N 1
ATOM 821 C CA . ILE A 1 104 ? -14.760 4.581 27.882 1.00 94.69 104 ILE A CA 1
ATOM 822 C C . ILE A 1 104 ? -13.905 3.569 28.659 1.00 94.69 104 ILE A C 1
ATOM 824 O O . ILE A 1 104 ? -14.110 3.384 29.858 1.00 94.69 104 ILE A O 1
ATOM 828 N N . VAL A 1 105 ? -12.907 2.974 28.002 1.00 94.38 105 VAL A N 1
ATOM 829 C CA . VAL A 1 105 ? -12.018 1.968 28.610 1.00 94.38 105 VAL A CA 1
ATOM 830 C C . VAL A 1 105 ? -11.146 2.608 29.696 1.00 94.38 105 VAL A C 1
ATOM 832 O O . VAL A 1 105 ? -11.044 2.095 30.808 1.00 94.38 105 VAL A O 1
ATOM 835 N N . THR A 1 106 ? -10.567 3.777 29.400 1.00 93.88 106 THR A N 1
ATOM 836 C CA . THR A 1 106 ? -9.729 4.533 30.349 1.00 93.88 106 THR A CA 1
ATOM 837 C C . THR A 1 106 ? -10.521 4.953 31.584 1.00 93.88 106 THR A C 1
ATOM 839 O O . THR A 1 106 ? -10.006 4.923 32.700 1.00 93.88 106 THR A O 1
ATOM 842 N N . THR A 1 107 ? -11.779 5.346 31.403 1.00 94.69 107 THR A N 1
ATOM 843 C CA . THR A 1 107 ? -12.649 5.773 32.495 1.00 94.69 107 THR A CA 1
ATOM 844 C C . THR A 1 107 ? -13.067 4.604 33.378 1.00 94.69 107 THR A C 1
ATOM 846 O O . THR A 1 107 ? -13.063 4.784 34.592 1.00 94.69 107 THR A O 1
ATOM 849 N N . LEU A 1 108 ? -13.345 3.412 32.825 1.00 95.56 108 LEU A N 1
ATOM 850 C CA . LEU A 1 108 ? -13.569 2.217 33.652 1.00 95.56 108 LEU A CA 1
ATOM 851 C C . LEU A 1 108 ? -12.332 1.918 34.506 1.00 95.56 108 LEU A C 1
ATOM 853 O O . LEU A 1 108 ? -12.457 1.741 35.711 1.00 95.56 108 LEU A O 1
ATOM 857 N N . HIS A 1 109 ? -11.137 1.939 33.913 1.00 94.94 109 HIS A N 1
ATOM 858 C CA . HIS A 1 109 ? -9.899 1.719 34.664 1.00 94.94 109 HIS A CA 1
ATOM 859 C C . HIS A 1 109 ? -9.711 2.751 35.792 1.00 94.94 109 HIS A C 1
ATOM 861 O O . HIS A 1 109 ? -9.472 2.386 36.940 1.00 94.94 109 HIS A O 1
ATOM 867 N N . LYS A 1 110 ? -9.905 4.047 35.498 1.00 94.19 110 LYS A N 1
ATOM 868 C CA . LYS A 1 110 ? -9.871 5.127 36.506 1.00 94.19 110 LYS A CA 1
ATOM 869 C C . LYS A 1 110 ? -10.930 4.952 37.600 1.00 94.19 110 LYS A C 1
ATOM 871 O O . LYS A 1 110 ? -10.709 5.408 38.718 1.00 94.19 110 LYS A O 1
ATOM 876 N N . TRP A 1 111 ? -12.092 4.397 37.262 1.00 95.25 111 TRP A N 1
ATOM 877 C CA . TRP A 1 111 ? -13.176 4.144 38.205 1.00 95.25 111 TRP A CA 1
ATOM 878 C C . TRP A 1 111 ? -12.828 2.984 39.138 1.00 95.25 111 TRP A C 1
ATOM 880 O O . TRP A 1 111 ? -12.919 3.158 40.347 1.00 95.25 111 TRP A O 1
ATOM 890 N N . LEU A 1 112 ? -12.327 1.866 38.597 1.00 93.19 112 LEU A N 1
ATOM 891 C CA . LEU A 1 112 ? -11.875 0.707 39.377 1.00 93.19 112 LEU A CA 1
ATOM 892 C C . LEU A 1 112 ? -10.769 1.085 40.374 1.00 93.19 112 LEU A C 1
ATOM 894 O O . LEU A 1 112 ? -10.874 0.751 41.545 1.00 93.19 112 LEU A O 1
ATOM 898 N N . LEU A 1 113 ? -9.779 1.886 39.957 1.00 92.00 113 LEU A N 1
ATOM 899 C CA . LEU A 1 113 ? -8.688 2.349 40.833 1.00 92.00 113 LEU A CA 1
ATOM 900 C C . LEU A 1 113 ? -9.134 3.209 42.031 1.00 92.00 113 LEU A C 1
ATOM 902 O O . LEU A 1 113 ? -8.332 3.469 42.925 1.00 92.00 113 LEU A O 1
ATOM 906 N N . LYS A 1 114 ? -10.365 3.731 42.025 1.00 91.56 114 LYS A N 1
ATOM 907 C CA . LYS A 1 114 ? -10.914 4.550 43.120 1.00 91.56 114 LYS A CA 1
ATOM 908 C C . LYS A 1 114 ? -11.748 3.740 44.109 1.00 91.56 114 LYS A C 1
ATOM 910 O O . LYS A 1 114 ? -12.251 4.326 45.066 1.00 91.56 114 LYS A O 1
ATOM 915 N N . ARG A 1 115 ? -11.958 2.452 43.844 1.00 90.69 115 ARG A N 1
ATOM 916 C CA . ARG A 1 115 ? -12.777 1.574 44.673 1.00 90.69 115 ARG A CA 1
ATOM 917 C C . ARG A 1 115 ? -11.911 0.832 45.678 1.00 90.69 115 ARG A C 1
ATOM 919 O O . ARG A 1 115 ? -10.781 0.472 45.371 1.00 90.69 115 ARG A O 1
ATOM 926 N N . ASP A 1 116 ? -12.484 0.585 46.849 1.00 86.88 116 ASP A N 1
ATOM 927 C CA . ASP A 1 116 ? -11.860 -0.227 47.899 1.00 86.88 116 ASP A CA 1
ATOM 928 C C . ASP A 1 116 ? -12.269 -1.716 47.802 1.00 86.88 116 ASP A C 1
ATO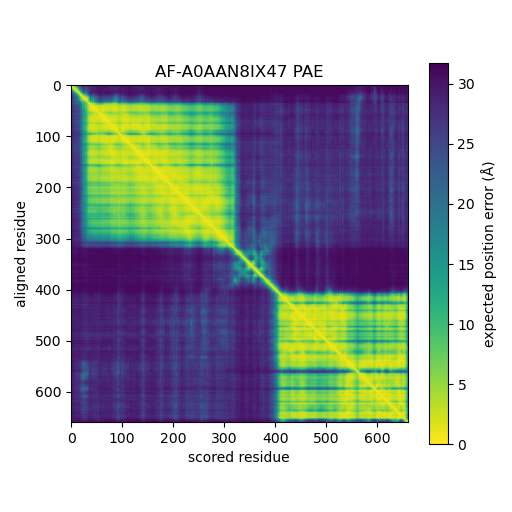M 930 O O . ASP A 1 116 ? -11.668 -2.561 48.458 1.00 86.88 116 ASP A O 1
ATOM 934 N N . ASP A 1 117 ? -13.294 -2.036 47.001 1.00 89.06 117 ASP A N 1
ATOM 935 C CA . ASP A 1 117 ? -13.893 -3.367 46.800 1.00 89.06 117 ASP A CA 1
ATOM 936 C C . ASP A 1 117 ? -13.690 -3.905 45.366 1.00 89.06 117 ASP A C 1
ATOM 938 O O . ASP A 1 117 ? -14.467 -4.723 44.872 1.00 89.06 117 ASP A O 1
ATOM 942 N N . ASP A 1 118 ? -12.658 -3.428 44.666 1.00 84.94 118 ASP A N 1
ATOM 943 C CA . ASP A 1 118 ? -12.369 -3.771 43.269 1.00 84.94 118 ASP A CA 1
ATOM 944 C C . ASP A 1 118 ? -12.149 -5.278 43.049 1.00 84.94 118 ASP A C 1
ATOM 946 O O . ASP A 1 118 ? -12.619 -5.825 42.050 1.00 84.94 118 ASP A O 1
ATOM 950 N N . VAL A 1 119 ? -11.508 -5.964 44.001 1.00 87.81 119 VAL A N 1
ATOM 951 C CA . VAL A 1 119 ? -11.281 -7.419 43.952 1.00 87.81 119 VAL A CA 1
ATOM 952 C C . VAL A 1 119 ? -12.593 -8.207 44.057 1.00 87.81 119 VAL A C 1
ATOM 954 O O . VAL A 1 119 ? -12.845 -9.086 43.235 1.00 87.81 119 VAL A O 1
ATOM 957 N N . GLU A 1 120 ? -13.461 -7.875 45.018 1.00 89.62 120 GLU A N 1
ATOM 958 C CA . GLU A 1 120 ? -14.759 -8.550 45.201 1.00 89.62 120 GLU A CA 1
ATOM 959 C C . GLU A 1 120 ? -15.688 -8.304 43.999 1.00 89.62 120 GLU A C 1
ATOM 961 O O . GLU A 1 120 ? -16.400 -9.201 43.528 1.00 89.62 120 GLU A O 1
ATOM 966 N N . LEU A 1 121 ? -15.648 -7.086 43.450 1.00 90.69 121 LEU A N 1
ATOM 967 C CA . LEU A 1 121 ? -16.375 -6.742 42.235 1.00 90.69 121 LEU A CA 1
ATOM 968 C C . LEU A 1 121 ? -15.857 -7.539 41.030 1.00 90.69 121 LEU A C 1
ATOM 970 O O . LEU A 1 121 ? -16.656 -8.047 40.243 1.00 90.69 121 LEU A O 1
ATOM 974 N N . PHE A 1 122 ? -14.538 -7.683 40.886 1.00 91.94 122 PHE A N 1
ATOM 975 C CA . PHE A 1 122 ? -13.942 -8.477 39.815 1.00 91.94 122 PHE A CA 1
ATOM 976 C C . PHE A 1 122 ? -14.381 -9.944 39.896 1.00 91.94 122 PHE A C 1
ATOM 978 O O . PHE A 1 122 ? -14.860 -10.489 38.903 1.00 91.94 122 PHE A O 1
ATOM 985 N N . GLU A 1 123 ? -14.284 -10.570 41.072 1.00 90.50 123 GLU A N 1
ATOM 986 C CA . GLU A 1 123 ? -14.661 -11.977 41.274 1.00 90.50 123 GLU A CA 1
ATOM 987 C C . GLU A 1 123 ? -16.154 -12.238 41.021 1.00 90.50 123 GLU A C 1
ATOM 989 O O . GLU A 1 123 ? -16.522 -13.296 40.509 1.00 90.50 123 GLU A O 1
ATOM 994 N N . SER A 1 124 ? -17.020 -11.273 41.341 1.00 92.19 124 SER A N 1
ATOM 995 C CA . SER A 1 124 ? -18.468 -11.397 41.126 1.00 92.19 124 SER A CA 1
ATOM 996 C C . SER A 1 124 ? -18.910 -11.096 39.689 1.00 92.19 124 SER A C 1
ATOM 998 O O . SER A 1 124 ? -19.903 -11.660 39.226 1.00 92.19 124 SER A O 1
ATOM 1000 N N . CYS A 1 125 ? -18.194 -10.224 38.970 1.00 92.00 125 CYS A N 1
ATOM 1001 C CA . CYS A 1 125 ? -18.600 -9.744 37.647 1.00 92.00 125 CYS A CA 1
ATOM 1002 C C . CYS A 1 125 ? -17.838 -10.377 36.474 1.00 92.00 125 CYS A C 1
ATOM 1004 O O . CYS A 1 125 ? -18.384 -10.444 35.367 1.00 92.00 125 CYS A O 1
ATOM 1006 N N . VAL A 1 126 ? -16.582 -10.794 36.656 1.00 94.12 126 VAL A N 1
ATOM 1007 C CA . VAL A 1 126 ? -15.702 -11.214 35.555 1.00 94.12 126 VAL A CA 1
ATOM 1008 C C . VAL A 1 126 ? -15.637 -12.734 35.453 1.00 94.12 126 VAL A C 1
ATOM 1010 O O . VAL A 1 126 ? -14.828 -13.394 36.098 1.00 94.12 126 VAL A O 1
ATOM 1013 N N . THR A 1 127 ? -16.473 -13.295 34.578 1.00 93.69 127 THR A N 1
ATOM 1014 C CA . THR A 1 127 ? -16.418 -14.720 34.220 1.00 93.69 127 THR A CA 1
ATOM 1015 C C . THR A 1 127 ? -15.377 -14.988 33.132 1.00 93.69 127 THR A C 1
ATOM 1017 O O . THR A 1 127 ? -14.921 -14.075 32.435 1.00 93.69 127 THR A O 1
ATOM 1020 N N . GLN A 1 128 ? -15.026 -16.259 32.927 1.00 92.62 128 GLN A N 1
ATOM 1021 C CA . GLN A 1 128 ? -14.112 -16.663 31.859 1.00 92.62 128 GLN A CA 1
ATOM 1022 C C . GLN A 1 128 ? -14.661 -16.312 30.466 1.00 92.62 128 GLN A C 1
ATOM 1024 O O . GLN A 1 128 ? -13.916 -15.838 29.608 1.00 92.62 128 GLN A O 1
ATOM 1029 N N . GLU A 1 129 ? -15.974 -16.440 30.253 1.00 94.00 129 GLU A N 1
ATOM 1030 C CA . GLU A 1 129 ? -16.651 -16.007 29.025 1.00 94.00 129 GLU A CA 1
ATOM 1031 C C . GLU A 1 129 ? -16.523 -14.503 28.802 1.00 94.00 129 GLU A C 1
ATOM 1033 O O . GLU A 1 129 ? -16.311 -14.062 27.670 1.00 94.00 129 GLU A O 1
ATOM 1038 N N . LEU A 1 130 ? -16.603 -13.710 29.875 1.00 95.06 130 LEU A N 1
ATOM 1039 C CA . LEU A 1 130 ? -16.432 -12.268 29.781 1.00 95.06 130 LEU A CA 1
ATOM 1040 C C . LEU A 1 130 ? -14.989 -11.891 29.435 1.00 95.06 130 LEU A C 1
ATOM 1042 O O . LEU A 1 130 ? -14.789 -10.987 28.626 1.00 95.06 130 LEU A O 1
ATOM 1046 N N . LYS A 1 131 ? -13.989 -12.603 29.975 1.00 96.06 131 LYS A N 1
ATOM 1047 C CA . LYS A 1 131 ? -12.582 -12.421 29.577 1.00 96.06 131 LYS A CA 1
ATOM 1048 C C . LYS A 1 131 ? -12.373 -12.733 28.088 1.00 96.06 131 LYS A C 1
ATOM 1050 O O . LYS A 1 131 ? -11.730 -11.953 27.384 1.00 96.06 131 LYS A O 1
ATOM 1055 N N . MET A 1 132 ? -12.957 -13.828 27.589 1.00 94.81 132 MET A N 1
ATOM 1056 C CA . MET A 1 132 ? -12.900 -14.197 26.165 1.00 94.81 132 MET A CA 1
ATOM 1057 C C . MET A 1 132 ? -13.556 -13.135 25.269 1.00 94.81 132 MET A C 1
ATOM 1059 O O . MET A 1 132 ? -12.989 -12.737 24.249 1.00 94.81 132 MET A O 1
ATOM 1063 N N . GLU A 1 133 ? -14.730 -12.629 25.657 1.00 95.44 133 GLU A N 1
ATOM 1064 C CA . GLU A 1 133 ? -15.405 -11.543 24.938 1.00 95.44 133 GLU A CA 1
ATOM 1065 C C . GLU A 1 133 ? -14.596 -10.239 24.988 1.00 95.44 133 GLU A C 1
ATOM 1067 O O . GLU A 1 133 ? -14.455 -9.564 23.969 1.00 95.44 133 GLU A O 1
ATOM 1072 N N . ALA A 1 134 ? -14.013 -9.893 26.138 1.00 96.19 134 ALA A N 1
ATOM 1073 C CA . ALA A 1 134 ? -13.169 -8.713 26.284 1.00 96.19 134 ALA A CA 1
ATOM 1074 C C . ALA A 1 134 ? -11.958 -8.769 25.344 1.00 96.19 134 ALA A C 1
ATOM 1076 O O . ALA A 1 134 ? -11.682 -7.794 24.643 1.00 96.19 134 ALA A O 1
ATOM 1077 N N . PHE A 1 135 ? -11.289 -9.923 25.262 1.00 96.44 135 PHE A N 1
ATOM 1078 C CA . PHE A 1 135 ? -10.184 -10.141 24.332 1.00 96.44 135 PHE A CA 1
ATOM 1079 C C . PHE A 1 135 ? -10.623 -9.975 22.867 1.00 96.44 135 PHE A C 1
ATOM 1081 O O . PHE A 1 135 ? -9.972 -9.259 22.100 1.00 96.44 135 PHE A O 1
ATOM 1088 N N . ARG A 1 136 ? -11.760 -10.568 22.471 1.00 94.69 136 ARG A N 1
ATOM 1089 C CA . ARG A 1 136 ? -12.312 -10.414 21.111 1.00 94.69 136 ARG A CA 1
ATOM 1090 C C . ARG A 1 136 ? -12.622 -8.958 20.790 1.00 94.69 136 ARG A C 1
ATOM 1092 O O . ARG A 1 136 ? -12.262 -8.470 19.723 1.00 94.69 136 ARG A O 1
ATOM 1099 N N . VAL A 1 137 ? -13.242 -8.232 21.718 1.00 94.06 137 VAL A N 1
ATOM 1100 C CA . VAL A 1 137 ? -13.558 -6.808 21.541 1.00 94.06 137 VAL A CA 1
ATOM 1101 C C . VAL A 1 137 ? -12.289 -5.965 21.402 1.00 94.06 137 VAL A C 1
ATOM 1103 O O . VAL A 1 137 ? -12.249 -5.086 20.536 1.00 94.06 137 VAL A O 1
ATOM 1106 N N . ALA A 1 138 ? -11.259 -6.258 22.200 1.00 93.94 138 ALA A N 1
ATOM 1107 C CA . ALA A 1 138 ? -9.981 -5.547 22.209 1.00 93.94 138 ALA A CA 1
ATOM 1108 C C . ALA A 1 138 ? -9.141 -5.748 20.941 1.00 93.94 138 ALA A C 1
ATOM 1110 O O . ALA A 1 138 ? -8.224 -4.967 20.697 1.00 93.94 138 ALA A O 1
ATOM 1111 N N . THR A 1 139 ? -9.423 -6.794 20.160 1.00 93.88 139 THR A N 1
ATOM 1112 C CA . THR A 1 139 ? -8.606 -7.207 19.008 1.00 93.88 139 THR A CA 1
ATOM 1113 C C . THR A 1 139 ? -9.360 -7.185 17.675 1.00 93.88 139 THR A C 1
ATOM 1115 O O . THR A 1 139 ? -8.734 -7.170 16.618 1.00 93.88 139 THR A O 1
ATOM 1118 N N . ALA A 1 140 ? -10.696 -7.097 17.684 1.00 88.00 140 ALA A N 1
ATOM 1119 C CA . ALA A 1 140 ? -11.518 -7.225 16.477 1.00 88.00 140 ALA A CA 1
ATOM 1120 C C . ALA A 1 140 ? -11.300 -6.143 15.404 1.00 88.00 140 ALA A C 1
ATOM 1122 O O . ALA A 1 140 ? -11.598 -6.392 14.234 1.00 88.00 140 ALA A O 1
ATOM 1123 N N . LYS A 1 141 ? -10.850 -4.935 15.773 1.00 86.81 141 LYS A N 1
ATOM 1124 C CA . LYS A 1 141 ? -10.641 -3.813 14.829 1.00 86.81 141 LYS A CA 1
ATOM 1125 C C . LYS A 1 141 ? -9.212 -3.291 14.822 1.00 86.81 141 LYS A C 1
ATOM 1127 O O . LYS A 1 141 ? -8.661 -3.031 13.760 1.00 86.81 141 LYS A O 1
ATOM 1132 N N . HIS A 1 142 ? -8.642 -3.112 16.004 1.00 88.88 142 HIS A N 1
ATOM 1133 C CA . HIS A 1 142 ? -7.264 -2.705 16.234 1.00 88.88 142 HIS A CA 1
ATOM 1134 C C . HIS A 1 142 ? -6.889 -3.082 17.668 1.00 88.88 142 HIS A C 1
ATOM 1136 O O . HIS A 1 142 ? -7.760 -3.229 18.516 1.00 88.88 142 HIS A O 1
ATOM 1142 N N . THR A 1 143 ? -5.604 -3.106 17.974 1.00 92.31 143 THR A N 1
ATOM 1143 C CA . THR A 1 143 ? -5.031 -3.548 19.259 1.00 92.31 143 THR A CA 1
ATOM 1144 C C . THR A 1 143 ? -4.621 -2.400 20.185 1.00 92.31 143 THR A C 1
ATOM 1146 O O . THR A 1 143 ? -3.969 -2.612 21.202 1.00 92.31 143 THR A O 1
ATOM 1149 N N . SER A 1 144 ? -4.997 -1.158 19.875 1.00 90.81 144 SER A N 1
ATOM 1150 C CA . SER A 1 144 ? -4.516 0.041 20.584 1.00 90.81 144 SER A CA 1
ATOM 1151 C C . SER A 1 144 ? -4.857 0.101 22.071 1.00 90.81 144 SER A C 1
ATOM 1153 O O . SER A 1 144 ? -4.168 0.786 22.823 1.00 90.81 144 SER A O 1
ATOM 1155 N N . TYR A 1 145 ? -5.914 -0.595 22.489 1.00 91.19 145 TYR A N 1
ATOM 1156 C CA . TYR A 1 145 ? -6.341 -0.675 23.887 1.00 91.19 145 TYR A CA 1
ATOM 1157 C C . TYR A 1 145 ? -6.032 -2.034 24.518 1.00 91.19 145 TYR A C 1
ATOM 1159 O O . TYR A 1 145 ? -6.386 -2.238 25.674 1.00 91.19 145 TYR A O 1
ATOM 1167 N N . LEU A 1 146 ? -5.373 -2.951 23.798 1.00 94.44 146 LEU A N 1
ATOM 1168 C CA . LEU A 1 146 ? -5.167 -4.332 24.237 1.00 94.44 146 LEU A CA 1
ATOM 1169 C C . LEU A 1 146 ? -4.492 -4.405 25.606 1.00 94.44 146 LEU A C 1
ATOM 1171 O O . LEU A 1 146 ? -4.995 -5.091 26.487 1.00 94.44 146 LEU A O 1
ATOM 1175 N N . LYS A 1 147 ? -3.427 -3.626 25.812 1.00 94.00 147 LYS A N 1
ATOM 1176 C CA . LYS A 1 147 ? -2.738 -3.531 27.102 1.00 94.00 147 LYS A CA 1
ATOM 1177 C C . LYS A 1 147 ? -3.672 -3.134 28.250 1.00 94.00 147 LYS A C 1
ATOM 1179 O O . LYS A 1 147 ? -3.655 -3.735 29.314 1.00 94.00 147 LYS A O 1
ATOM 1184 N N . LEU A 1 148 ? -4.540 -2.151 28.018 1.00 93.50 148 LEU A N 1
ATOM 1185 C CA . LEU A 1 148 ? -5.477 -1.687 29.037 1.00 93.50 148 LEU A CA 1
ATOM 1186 C C . LEU A 1 148 ? -6.584 -2.720 29.302 1.00 93.50 148 LEU A C 1
ATOM 1188 O O . LEU A 1 148 ? -6.978 -2.919 30.444 1.00 93.50 148 LEU A O 1
ATOM 1192 N N . PHE A 1 149 ? -7.062 -3.419 28.269 1.00 95.56 149 PHE A N 1
ATOM 1193 C CA . PHE A 1 149 ? -7.986 -4.546 28.440 1.00 95.56 149 PHE A CA 1
ATOM 1194 C C . PHE A 1 149 ? -7.340 -5.697 29.210 1.00 95.56 149 PHE A C 1
ATOM 1196 O O . PHE A 1 149 ? -7.976 -6.283 30.081 1.00 95.56 149 PHE A O 1
ATOM 1203 N N . LYS A 1 150 ? -6.077 -5.995 28.911 1.00 95.06 150 LYS A N 1
ATOM 1204 C CA . LYS A 1 150 ? -5.283 -7.002 29.605 1.00 95.06 150 LYS A CA 1
ATOM 1205 C C . LYS A 1 150 ? -5.190 -6.705 31.103 1.00 95.06 150 LYS A C 1
ATOM 1207 O O . LYS A 1 150 ? -5.439 -7.609 31.894 1.00 95.06 150 LYS A O 1
ATOM 1212 N N . GLU A 1 151 ? -4.942 -5.447 31.471 1.00 94.06 151 GLU A N 1
ATOM 1213 C CA . GLU A 1 151 ? -4.933 -4.980 32.865 1.00 94.06 151 GLU A CA 1
ATOM 1214 C C . GLU A 1 151 ? -6.331 -5.016 33.516 1.00 94.06 151 GLU A C 1
ATOM 1216 O O . GLU A 1 151 ? -6.469 -5.507 34.629 1.00 94.06 151 GLU A O 1
ATOM 1221 N N . ILE A 1 152 ? -7.383 -4.536 32.836 1.00 95.06 152 ILE A N 1
ATOM 1222 C CA . ILE A 1 152 ? -8.751 -4.468 33.396 1.00 95.06 152 ILE A CA 1
ATOM 1223 C C . ILE A 1 152 ? -9.365 -5.860 33.615 1.00 95.06 152 ILE A C 1
ATOM 1225 O O . ILE A 1 152 ? -10.067 -6.069 34.601 1.00 95.06 152 ILE A O 1
ATOM 1229 N N . PHE A 1 153 ? -9.161 -6.791 32.680 1.00 95.31 153 PHE A N 1
ATOM 1230 C CA . PHE A 1 153 ? -9.803 -8.114 32.688 1.00 95.31 153 PHE A CA 1
ATOM 1231 C C . PHE A 1 153 ? -8.878 -9.240 33.163 1.00 95.31 153 PHE A C 1
ATOM 1233 O O . PHE A 1 153 ? -9.297 -10.400 33.163 1.00 95.31 153 PHE A O 1
ATOM 1240 N N . CYS A 1 154 ? -7.639 -8.919 33.550 1.00 92.38 154 CYS A N 1
ATOM 1241 C CA . CYS A 1 154 ? -6.606 -9.883 33.934 1.00 92.38 154 CYS A CA 1
ATOM 1242 C C . CYS A 1 154 ? -6.495 -11.024 32.909 1.00 92.38 154 CYS A C 1
ATOM 1244 O O . CYS A 1 154 ? -6.753 -12.193 33.214 1.00 92.38 154 CYS A O 1
ATOM 1246 N N . LEU A 1 155 ? -6.168 -10.661 31.662 1.00 92.75 155 LEU A N 1
ATOM 1247 C CA . LEU A 1 155 ? -6.143 -11.597 30.529 1.00 92.75 155 LEU A CA 1
ATOM 1248 C C . LEU A 1 155 ? -4.909 -12.522 30.512 1.00 92.75 155 LEU A C 1
ATOM 1250 O O . LEU A 1 155 ? -4.860 -13.418 29.677 1.00 92.75 155 LEU A O 1
ATOM 1254 N N . ASP A 1 156 ? -3.956 -12.363 31.438 1.00 87.31 156 ASP A N 1
ATOM 1255 C CA . ASP A 1 156 ? -2.767 -13.229 31.624 1.00 87.31 156 ASP A CA 1
ATOM 1256 C C . ASP A 1 156 ? -3.073 -14.609 32.236 1.00 87.31 156 ASP A C 1
ATOM 1258 O O . ASP A 1 156 ? -2.212 -15.272 32.814 1.00 87.31 156 ASP A O 1
ATOM 1262 N N . ASP A 1 157 ? -4.321 -15.046 32.145 1.00 84.44 157 ASP A N 1
ATOM 1263 C CA . ASP A 1 157 ? -4.767 -16.312 32.700 1.00 84.44 157 ASP A CA 1
ATOM 1264 C C . ASP A 1 157 ? -4.215 -17.487 31.880 1.00 84.44 157 ASP A C 1
ATOM 1266 O O . ASP A 1 157 ? -4.397 -17.557 30.661 1.00 84.44 157 ASP A O 1
ATOM 1270 N N . THR A 1 158 ? -3.580 -18.452 32.547 1.00 86.69 158 THR A N 1
ATOM 1271 C CA . THR A 1 158 ? -3.051 -19.655 31.891 1.00 86.69 158 THR A CA 1
ATOM 1272 C C . THR A 1 158 ? -4.129 -20.449 31.159 1.00 86.69 158 THR A C 1
ATOM 1274 O O . THR A 1 158 ? -3.832 -21.091 30.152 1.00 86.69 158 THR A O 1
ATOM 1277 N N . GLU A 1 159 ? -5.382 -20.387 31.617 1.00 88.25 159 GLU A N 1
ATOM 1278 C CA . GLU A 1 159 ? -6.496 -21.078 30.965 1.00 88.25 159 GLU A CA 1
ATOM 1279 C C . GLU A 1 159 ? -6.916 -20.412 29.644 1.00 88.25 159 GLU A C 1
ATOM 1281 O O . GLU A 1 159 ? -7.402 -21.085 28.735 1.00 88.25 159 GLU A O 1
ATOM 1286 N N . LEU A 1 160 ? -6.678 -19.103 29.493 1.00 91.94 160 LEU A N 1
ATOM 1287 C CA . LEU A 1 160 ? -6.968 -18.362 28.260 1.00 91.94 160 LEU A CA 1
ATOM 1288 C C . LEU A 1 160 ? -5.898 -18.556 27.186 1.00 91.94 160 LEU A C 1
ATOM 1290 O O . LEU A 1 160 ? -6.145 -18.236 26.027 1.00 91.94 160 LEU A O 1
ATOM 1294 N N . LEU A 1 161 ? -4.726 -19.091 27.530 1.00 91.69 161 LEU A N 1
ATOM 1295 C CA . LEU A 1 161 ? -3.592 -19.178 26.612 1.00 91.69 161 LEU A CA 1
ATOM 1296 C C . LEU A 1 161 ? -3.928 -19.932 25.314 1.00 91.69 161 LEU A C 1
ATOM 1298 O O . LEU A 1 161 ? -3.570 -19.479 24.227 1.00 91.69 161 LEU A O 1
ATOM 1302 N N . ASN A 1 162 ? -4.635 -21.062 25.412 1.00 93.00 162 ASN A N 1
ATOM 1303 C CA . ASN A 1 162 ? -5.044 -21.836 24.233 1.00 93.00 162 ASN A CA 1
ATOM 1304 C C . ASN A 1 162 ? -6.028 -21.046 23.363 1.00 93.00 162 ASN A C 1
ATOM 1306 O O . ASN A 1 162 ? -5.859 -20.981 22.148 1.00 93.00 162 ASN A O 1
ATOM 1310 N N . PHE A 1 163 ? -6.996 -20.382 23.994 1.00 95.44 163 PHE A N 1
ATOM 1311 C CA . PHE A 1 163 ? -7.956 -19.520 23.313 1.00 95.44 163 PHE A CA 1
ATOM 1312 C C . PHE A 1 163 ? -7.271 -18.340 22.602 1.00 95.44 163 PHE A C 1
ATOM 1314 O O . PHE A 1 163 ? -7.564 -18.056 21.444 1.00 95.44 163 PHE A O 1
ATOM 1321 N N . ILE A 1 164 ? -6.305 -17.686 23.254 1.00 95.19 164 ILE A N 1
ATOM 1322 C CA . ILE A 1 164 ? -5.539 -16.580 22.662 1.00 95.19 164 ILE A CA 1
ATOM 1323 C C . ILE A 1 164 ? -4.770 -17.066 21.428 1.00 95.19 164 ILE A C 1
ATOM 1325 O O . ILE A 1 164 ? -4.777 -16.390 20.402 1.00 95.19 164 ILE A O 1
ATOM 1329 N N . LYS A 1 165 ? -4.152 -18.253 21.487 1.00 94.44 165 LYS A N 1
ATOM 1330 C CA . LYS A 1 165 ? -3.468 -18.858 20.331 1.00 94.44 165 LYS A CA 1
ATOM 1331 C C . LYS A 1 165 ? -4.427 -19.150 19.174 1.00 94.44 165 LYS A C 1
ATOM 1333 O O . LYS A 1 165 ? -4.092 -18.870 18.025 1.00 94.44 165 LYS A O 1
ATOM 1338 N N . GLU A 1 166 ? -5.620 -19.669 19.459 1.00 95.00 166 GLU A N 1
ATOM 1339 C CA . GLU A 1 166 ? -6.662 -19.874 18.444 1.00 95.00 166 GLU A CA 1
ATOM 1340 C C . GLU A 1 166 ? -7.098 -18.552 17.795 1.00 95.00 166 GLU A C 1
ATOM 1342 O O . GLU A 1 166 ? -7.198 -18.467 16.569 1.00 95.00 166 GLU A O 1
ATOM 1347 N N . GLU A 1 167 ? -7.291 -17.495 18.588 1.00 94.75 167 GLU A N 1
ATOM 1348 C CA . GLU A 1 167 ? -7.654 -16.178 18.062 1.00 94.75 167 GLU A CA 1
ATOM 1349 C C . GLU A 1 167 ? -6.511 -15.533 17.256 1.00 94.75 167 GLU A C 1
ATOM 1351 O O . GLU A 1 167 ? -6.785 -14.911 16.231 1.00 94.75 167 GLU A O 1
ATOM 1356 N N . ILE A 1 168 ? -5.239 -15.723 17.635 1.00 95.62 168 ILE A N 1
ATOM 1357 C CA . ILE A 1 168 ? -4.085 -15.278 16.828 1.00 95.62 168 ILE A CA 1
ATOM 1358 C C . ILE A 1 168 ? -4.095 -15.963 15.456 1.00 95.62 168 ILE A C 1
ATOM 1360 O O . ILE A 1 168 ? -3.960 -15.284 14.438 1.00 95.62 168 ILE A O 1
ATOM 1364 N N . ASN A 1 169 ? -4.310 -17.280 15.400 1.00 94.25 169 ASN A N 1
ATOM 1365 C CA . ASN A 1 169 ? -4.407 -18.005 14.127 1.00 94.25 169 ASN A CA 1
ATOM 1366 C C . ASN A 1 169 ? -5.581 -17.491 13.279 1.00 94.25 169 ASN A C 1
ATOM 1368 O O . ASN A 1 169 ? -5.419 -17.192 12.099 1.00 94.25 169 ASN A O 1
ATOM 1372 N N . SER A 1 170 ? -6.733 -17.256 13.906 1.00 94.25 170 SER A N 1
ATOM 1373 C CA . SER A 1 170 ? -7.891 -16.628 13.263 1.00 94.25 170 SER A CA 1
ATOM 1374 C C . SER A 1 170 ? -7.594 -15.207 12.741 1.00 94.25 170 SER A C 1
ATOM 1376 O O . SER A 1 170 ? -8.113 -14.815 11.694 1.00 94.25 170 SER A O 1
ATOM 1378 N N . MET A 1 171 ? -6.737 -14.421 13.406 1.00 93.62 171 MET A N 1
ATOM 1379 C CA . MET A 1 171 ? -6.277 -13.117 12.898 1.00 93.62 171 MET A CA 1
ATOM 1380 C C . MET A 1 171 ? -5.349 -13.256 11.688 1.00 93.62 171 MET A C 1
ATOM 1382 O O . MET A 1 171 ? -5.464 -12.469 10.744 1.00 93.62 171 MET A O 1
ATOM 1386 N N . ILE A 1 172 ? -4.458 -14.251 11.696 1.00 92.25 172 ILE A N 1
ATOM 1387 C CA . ILE A 1 172 ? -3.570 -14.576 10.570 1.00 92.25 172 ILE A CA 1
ATOM 1388 C C . ILE A 1 172 ? -4.408 -14.944 9.338 1.00 92.25 172 ILE A C 1
ATOM 1390 O O . ILE A 1 172 ? -4.210 -14.351 8.276 1.00 92.25 172 ILE A O 1
ATOM 1394 N N . ASP A 1 173 ? -5.416 -15.805 9.503 1.00 91.44 173 ASP A N 1
ATOM 1395 C CA . ASP A 1 173 ? -6.338 -16.215 8.433 1.00 91.44 173 ASP A CA 1
ATOM 1396 C C . ASP A 1 173 ? -7.136 -15.035 7.848 1.00 91.44 173 ASP A C 1
ATOM 1398 O O . ASP A 1 173 ? -7.482 -15.017 6.668 1.00 91.44 173 ASP A O 1
ATOM 1402 N N . ARG A 1 174 ? -7.410 -14.005 8.661 1.00 90.31 174 ARG A N 1
ATOM 1403 C CA . ARG A 1 174 ? -8.085 -12.760 8.241 1.00 90.31 174 ARG A CA 1
ATOM 1404 C C . ARG A 1 174 ? -7.125 -11.684 7.722 1.00 90.31 174 ARG A C 1
ATOM 1406 O O . ARG A 1 174 ? -7.551 -10.555 7.478 1.00 90.31 174 ARG A O 1
ATOM 1413 N N . HIS A 1 175 ? -5.840 -12.001 7.579 1.00 92.81 175 HIS A N 1
ATOM 1414 C CA . HIS A 1 175 ? -4.776 -11.089 7.147 1.00 92.81 175 HIS A CA 1
ATOM 1415 C C . HIS A 1 175 ? -4.537 -9.878 8.076 1.00 92.81 175 HIS A C 1
ATOM 1417 O O . HIS A 1 175 ? -4.001 -8.847 7.645 1.00 92.81 175 HIS A O 1
ATOM 1423 N N . MET A 1 176 ? -4.893 -9.997 9.360 1.00 92.19 176 MET A N 1
ATOM 1424 C CA . MET A 1 176 ? -4.670 -8.993 10.413 1.00 92.19 176 MET A CA 1
ATOM 1425 C C . MET A 1 176 ? -3.289 -9.176 11.073 1.00 92.19 176 MET A C 1
ATOM 1427 O O . MET A 1 176 ? -3.158 -9.325 12.285 1.00 92.19 176 MET A O 1
ATOM 1431 N N . PHE A 1 177 ? -2.227 -9.202 10.260 1.00 95.00 177 PHE A N 1
ATOM 1432 C CA . PHE A 1 177 ? -0.875 -9.574 10.710 1.00 95.00 177 PHE A CA 1
ATOM 1433 C C . PHE A 1 177 ? -0.258 -8.597 11.718 1.00 95.00 177 PHE A C 1
ATOM 1435 O O . PHE A 1 177 ? 0.517 -9.001 12.580 1.00 95.00 177 PHE A O 1
ATOM 1442 N N . LYS A 1 178 ? -0.582 -7.302 11.612 1.00 94.31 178 LYS A N 1
ATOM 1443 C CA . LYS A 1 178 ? -0.073 -6.280 12.538 1.00 94.31 178 LYS A CA 1
ATOM 1444 C C . LYS A 1 178 ? -0.691 -6.465 13.920 1.00 94.31 178 LYS A C 1
ATOM 1446 O O . LYS A 1 178 ? 0.007 -6.385 14.920 1.00 94.31 178 LYS A O 1
ATOM 1451 N N . GLU A 1 179 ? -1.990 -6.723 13.958 1.00 94.50 179 GLU A N 1
ATOM 1452 C CA . GLU A 1 179 ? -2.742 -6.977 15.178 1.00 94.50 179 GLU A CA 1
ATOM 1453 C C . GLU A 1 179 ? -2.280 -8.286 15.830 1.00 94.50 179 GLU A C 1
ATOM 1455 O O . GLU A 1 179 ? -2.032 -8.300 17.031 1.00 94.50 179 GLU A O 1
ATOM 1460 N N . ALA A 1 180 ? -2.050 -9.339 15.037 1.00 95.88 180 ALA A N 1
ATOM 1461 C CA . ALA A 1 180 ? -1.463 -10.588 15.521 1.00 95.88 180 ALA A CA 1
ATOM 1462 C C . ALA A 1 180 ? -0.079 -10.373 16.168 1.00 95.88 180 ALA A C 1
ATOM 1464 O O . ALA A 1 180 ? 0.160 -10.887 17.258 1.00 95.88 180 ALA A O 1
ATOM 1465 N N . MET A 1 181 ? 0.803 -9.568 15.553 1.00 95.06 181 MET A N 1
ATOM 1466 C CA . MET A 1 181 ? 2.097 -9.197 16.153 1.00 95.06 181 MET A CA 1
ATOM 1467 C C . MET A 1 181 ? 1.936 -8.487 17.497 1.00 95.06 181 MET A C 1
ATOM 1469 O O . MET A 1 181 ? 2.634 -8.832 18.443 1.00 95.06 181 MET A O 1
ATOM 1473 N N . ASP A 1 182 ? 1.020 -7.519 17.593 1.00 94.25 182 ASP A N 1
ATOM 1474 C CA . ASP A 1 182 ? 0.805 -6.789 18.846 1.00 94.25 182 ASP A CA 1
ATOM 1475 C C . ASP A 1 182 ? 0.283 -7.715 19.957 1.00 94.25 182 ASP A C 1
ATOM 1477 O O . ASP A 1 182 ? 0.674 -7.561 21.110 1.00 94.25 182 ASP A O 1
ATOM 1481 N N . VAL A 1 183 ? -0.572 -8.692 19.627 1.00 95.31 183 VAL A N 1
ATOM 1482 C CA . VAL A 1 183 ? -1.028 -9.704 20.594 1.00 95.31 183 VAL A CA 1
ATOM 1483 C C . VAL A 1 183 ? 0.140 -10.593 21.028 1.00 95.31 183 VAL A C 1
ATOM 1485 O O . VAL A 1 183 ? 0.332 -10.808 22.219 1.00 95.31 183 VAL A O 1
ATOM 1488 N N . VAL A 1 184 ? 0.953 -11.090 20.095 1.00 94.62 184 VAL A N 1
ATOM 1489 C CA . VAL A 1 184 ? 2.114 -11.927 20.440 1.00 94.62 184 VAL A CA 1
ATOM 1490 C C . VAL A 1 184 ? 3.121 -11.169 21.308 1.00 94.62 184 VAL A C 1
ATOM 1492 O O . VAL A 1 184 ? 3.646 -11.753 22.257 1.00 94.62 184 VAL A O 1
ATOM 1495 N N . GLU A 1 185 ? 3.357 -9.884 21.019 1.00 93.38 185 GLU A N 1
ATOM 1496 C CA . GLU A 1 185 ? 4.213 -9.016 21.834 1.00 93.38 185 GLU A CA 1
ATOM 1497 C C . GLU A 1 185 ? 3.630 -8.830 23.240 1.00 93.38 185 GLU A C 1
ATOM 1499 O O . GLU A 1 185 ? 4.342 -9.000 24.225 1.00 93.38 185 GLU A O 1
ATOM 1504 N N . GLU A 1 186 ? 2.337 -8.518 23.347 1.00 93.25 186 GLU A N 1
ATOM 1505 C CA . GLU A 1 186 ? 1.693 -8.210 24.627 1.00 93.25 186 GLU A CA 1
ATOM 1506 C C . GLU A 1 186 ? 1.547 -9.442 25.538 1.00 93.25 186 GLU A C 1
ATOM 1508 O O . GLU A 1 186 ? 1.522 -9.290 26.756 1.00 93.25 186 GLU A O 1
ATOM 1513 N N . PHE A 1 187 ? 1.459 -10.656 24.986 1.00 93.06 187 PHE A N 1
ATOM 1514 C CA . PHE A 1 187 ? 1.338 -11.913 25.747 1.00 93.06 187 PHE A CA 1
ATOM 1515 C C . PHE A 1 187 ? 2.640 -12.734 25.805 1.00 93.06 187 PHE A C 1
ATOM 1517 O O . PHE A 1 187 ? 2.619 -13.885 26.236 1.00 93.06 187 PHE A O 1
ATOM 1524 N N . ASP A 1 188 ? 3.768 -12.161 25.374 1.00 91.12 188 ASP A N 1
ATOM 1525 C CA . ASP A 1 188 ? 5.096 -12.786 25.413 1.00 91.12 188 ASP A CA 1
ATOM 1526 C C . ASP A 1 188 ? 5.194 -14.149 24.679 1.00 91.12 188 ASP A C 1
ATOM 1528 O O . ASP A 1 188 ? 5.956 -15.037 25.064 1.00 91.12 188 ASP A O 1
ATOM 1532 N N . LEU A 1 189 ? 4.477 -14.315 23.557 1.00 91.50 189 LEU A N 1
ATOM 1533 C CA . LEU A 1 189 ? 4.372 -15.589 22.812 1.00 91.50 189 LEU A CA 1
ATOM 1534 C C . LEU A 1 189 ? 5.373 -15.735 21.649 1.00 91.50 189 LEU A C 1
ATOM 1536 O O . LEU A 1 189 ? 5.168 -16.528 20.731 1.00 91.50 189 LEU A O 1
ATOM 1540 N N . HIS A 1 190 ? 6.468 -14.975 21.665 1.00 88.94 190 HIS A N 1
ATOM 1541 C CA . HIS A 1 190 ? 7.425 -14.868 20.553 1.00 88.94 190 HIS A CA 1
ATOM 1542 C C . HIS A 1 190 ? 8.014 -16.213 20.087 1.00 88.94 190 HIS A C 1
ATOM 1544 O O . HIS A 1 190 ? 8.384 -16.354 18.925 1.00 88.94 190 HIS A O 1
ATOM 1550 N N . HIS A 1 191 ? 8.121 -17.203 20.979 1.00 87.00 191 HIS A N 1
ATOM 1551 C CA . HIS A 1 191 ? 8.718 -18.509 20.676 1.00 87.00 191 HIS A CA 1
ATOM 1552 C C . HIS A 1 191 ? 7.812 -19.453 19.876 1.00 87.00 191 HIS A C 1
ATOM 1554 O O . HIS A 1 191 ? 8.321 -20.412 19.297 1.00 87.00 191 HIS A O 1
ATOM 1560 N N . ASP A 1 192 ? 6.507 -19.182 19.828 1.00 87.94 192 ASP A N 1
ATOM 1561 C CA . ASP A 1 192 ? 5.524 -20.059 19.184 1.00 87.94 192 ASP A CA 1
ATOM 1562 C C . ASP A 1 192 ? 5.351 -19.770 17.683 1.00 87.94 192 ASP A C 1
ATOM 1564 O O . ASP A 1 192 ? 4.757 -20.575 16.967 1.00 87.94 192 ASP A O 1
ATOM 1568 N N . TYR A 1 193 ? 5.880 -18.643 17.195 1.00 91.62 193 TYR A N 1
ATOM 1569 C CA . TYR A 1 193 ? 5.654 -18.161 15.832 1.00 91.62 193 TYR A CA 1
ATOM 1570 C C . TYR A 1 193 ? 6.964 -17.887 15.094 1.00 91.62 193 TYR A C 1
ATOM 1572 O O . TYR A 1 193 ? 7.935 -17.372 15.650 1.00 91.62 193 TYR A O 1
ATOM 1580 N N . ASP A 1 194 ? 6.984 -18.222 13.805 1.00 89.62 194 ASP A N 1
ATOM 1581 C CA . ASP A 1 194 ? 8.115 -17.962 12.924 1.00 89.62 194 ASP A CA 1
ATOM 1582 C C . ASP A 1 194 ? 7.943 -16.658 12.121 1.00 89.62 194 ASP A C 1
ATOM 1584 O O . ASP A 1 194 ? 6.972 -15.911 12.262 1.00 89.62 194 ASP A O 1
ATOM 1588 N N . LEU A 1 195 ? 8.916 -16.362 11.254 1.00 92.69 195 LEU A N 1
ATOM 1589 C CA . LEU A 1 195 ? 8.858 -15.176 10.400 1.00 92.69 195 LEU A CA 1
ATOM 1590 C C . LEU A 1 195 ? 7.699 -15.223 9.391 1.00 92.69 195 LEU A C 1
ATOM 1592 O O . LEU A 1 195 ? 7.195 -14.171 8.992 1.00 92.69 195 LEU A O 1
ATOM 1596 N N . HIS A 1 196 ? 7.298 -16.413 8.946 1.00 92.31 196 HIS A N 1
ATOM 1597 C CA . HIS A 1 196 ? 6.319 -16.585 7.878 1.00 92.31 196 HIS A CA 1
ATOM 1598 C C . HIS A 1 196 ? 4.877 -16.447 8.374 1.00 92.31 196 HIS A C 1
ATOM 1600 O O . HIS A 1 196 ? 4.022 -16.078 7.570 1.00 92.31 196 HIS A O 1
ATOM 1606 N N . ALA A 1 197 ? 4.629 -16.641 9.674 1.00 91.56 197 ALA A N 1
ATOM 1607 C CA . ALA A 1 197 ? 3.315 -16.482 10.295 1.00 91.56 197 ALA A CA 1
ATOM 1608 C C . ALA A 1 197 ? 2.725 -15.071 10.104 1.00 91.56 197 ALA A C 1
ATOM 1610 O O . ALA A 1 197 ? 1.591 -14.919 9.654 1.00 91.56 197 ALA A O 1
ATOM 1611 N N . PHE A 1 198 ? 3.494 -14.021 10.414 1.00 92.94 198 PHE A N 1
ATOM 1612 C CA . PHE A 1 198 ? 3.011 -12.636 10.294 1.00 92.94 198 PHE A CA 1
ATOM 1613 C C . PHE A 1 198 ? 4.093 -11.593 9.996 1.00 92.94 198 PHE A C 1
ATOM 1615 O O . PHE A 1 198 ? 3.763 -10.532 9.470 1.00 92.94 198 PHE A O 1
ATOM 1622 N N . VAL A 1 199 ? 5.380 -11.862 10.253 1.00 95.25 199 VAL A N 1
ATOM 1623 C CA . VAL A 1 199 ? 6.448 -10.864 10.049 1.00 95.25 199 VAL A CA 1
ATOM 1624 C C . VAL A 1 199 ? 6.643 -10.572 8.558 1.00 95.25 199 VAL A C 1
ATOM 1626 O O . VAL A 1 199 ? 6.589 -9.415 8.131 1.00 95.25 199 VAL A O 1
ATOM 1629 N N . ILE A 1 200 ? 6.816 -11.619 7.745 1.00 95.75 200 ILE A N 1
ATOM 1630 C CA . ILE A 1 200 ? 6.918 -11.497 6.286 1.00 95.75 200 ILE A CA 1
ATOM 1631 C C . ILE A 1 200 ? 5.594 -11.016 5.671 1.00 95.75 200 ILE A C 1
ATOM 1633 O O . ILE A 1 200 ? 5.634 -10.032 4.930 1.00 95.75 200 ILE A O 1
ATOM 1637 N N . PRO A 1 201 ? 4.421 -11.594 5.997 1.00 95.56 201 PRO A N 1
ATOM 1638 C CA . PRO A 1 201 ? 3.139 -11.047 5.553 1.00 95.56 201 PRO A CA 1
ATOM 1639 C C . PRO A 1 201 ? 2.948 -9.552 5.857 1.00 95.56 201 PRO A C 1
ATOM 1641 O O . PRO A 1 201 ? 2.533 -8.788 4.985 1.00 95.56 201 PRO A O 1
ATOM 1644 N N . CYS A 1 202 ? 3.313 -9.093 7.059 1.00 94.75 202 CYS A N 1
ATOM 1645 C CA . CYS A 1 202 ? 3.184 -7.687 7.439 1.00 94.75 202 CYS A CA 1
ATOM 1646 C C . CYS A 1 202 ? 4.170 -6.783 6.679 1.00 94.75 202 CYS A C 1
ATOM 1648 O O . CYS A 1 202 ? 3.804 -5.678 6.267 1.00 94.75 202 CYS A O 1
ATOM 1650 N N . LEU A 1 203 ? 5.399 -7.247 6.420 1.00 94.81 203 LEU A N 1
ATOM 1651 C CA . LEU A 1 203 ? 6.328 -6.567 5.510 1.00 94.81 203 LEU A CA 1
ATOM 1652 C C . LEU A 1 203 ? 5.711 -6.406 4.110 1.00 94.81 203 LEU A C 1
ATOM 1654 O O . LEU A 1 203 ? 5.770 -5.324 3.526 1.00 94.81 203 LEU A O 1
ATOM 1658 N N . LEU A 1 204 ? 5.104 -7.472 3.581 1.00 93.81 204 LEU A N 1
ATOM 1659 C CA . LEU A 1 204 ? 4.484 -7.506 2.253 1.00 93.81 204 LEU A CA 1
ATOM 1660 C C . LEU A 1 204 ? 3.223 -6.629 2.136 1.00 93.81 204 LEU A C 1
ATOM 1662 O O . LEU A 1 204 ? 2.826 -6.286 1.019 1.00 93.81 204 LEU A O 1
ATOM 1666 N N . GLN A 1 205 ? 2.650 -6.203 3.266 1.00 92.81 205 GLN A N 1
ATOM 1667 C CA . GLN A 1 205 ? 1.601 -5.180 3.354 1.00 92.81 205 GLN A CA 1
ATOM 1668 C C . GLN A 1 205 ? 2.137 -3.728 3.402 1.00 92.81 205 GLN A C 1
ATOM 1670 O O . GLN A 1 205 ? 1.375 -2.805 3.690 1.00 92.81 205 GLN A O 1
ATOM 1675 N N . ASP A 1 206 ? 3.433 -3.506 3.142 1.00 91.00 206 ASP A N 1
ATOM 1676 C CA . ASP A 1 206 ? 4.131 -2.207 3.244 1.00 91.00 206 ASP A CA 1
ATOM 1677 C C . ASP A 1 206 ? 4.143 -1.614 4.673 1.00 91.00 206 ASP A C 1
ATOM 1679 O O . ASP A 1 206 ? 4.234 -0.401 4.867 1.00 91.00 206 ASP A O 1
ATOM 1683 N N . LYS A 1 207 ? 4.083 -2.469 5.706 1.00 91.38 207 LYS A N 1
ATOM 1684 C CA . LYS A 1 207 ? 4.094 -2.078 7.131 1.00 91.38 207 LYS A CA 1
ATOM 1685 C C . LYS A 1 207 ? 5.443 -2.375 7.806 1.00 91.38 207 LYS A C 1
ATOM 1687 O O . LYS A 1 207 ? 5.495 -2.910 8.913 1.00 91.38 207 LYS A O 1
ATOM 1692 N N . LEU A 1 208 ? 6.552 -2.010 7.154 1.00 90.75 208 LEU A N 1
ATOM 1693 C CA . LEU A 1 208 ? 7.914 -2.278 7.652 1.00 90.75 208 LEU A CA 1
ATOM 1694 C C . LEU A 1 208 ? 8.173 -1.691 9.054 1.00 90.75 208 LEU A C 1
ATOM 1696 O O . LEU A 1 208 ? 8.854 -2.319 9.855 1.00 90.75 208 LEU A O 1
ATOM 1700 N N . SER A 1 209 ? 7.619 -0.519 9.377 1.00 92.12 209 SER A N 1
ATOM 1701 C CA . SER A 1 209 ? 7.800 0.104 10.698 1.00 92.12 209 SER A CA 1
ATOM 1702 C C . SER A 1 209 ? 7.222 -0.733 11.843 1.00 92.12 209 SER A C 1
ATOM 1704 O O . SER A 1 209 ? 7.819 -0.783 12.915 1.00 92.12 209 SER A O 1
ATOM 1706 N N . ALA A 1 210 ? 6.093 -1.413 11.619 1.00 92.81 210 ALA A N 1
ATOM 1707 C CA . ALA A 1 210 ? 5.504 -2.314 12.607 1.00 92.81 210 ALA A CA 1
ATOM 1708 C C . ALA A 1 210 ? 6.388 -3.551 12.821 1.00 92.81 210 ALA A C 1
ATOM 1710 O O . ALA A 1 210 ? 6.641 -3.934 13.957 1.00 92.81 210 ALA A O 1
ATOM 1711 N N . VAL A 1 211 ? 6.923 -4.112 11.731 1.00 95.25 211 VAL A N 1
ATOM 1712 C CA . VAL A 1 211 ? 7.856 -5.246 11.781 1.00 95.25 211 VAL A CA 1
ATOM 1713 C C . VAL A 1 211 ? 9.123 -4.895 12.561 1.00 95.25 211 VAL A C 1
ATOM 1715 O O . VAL A 1 211 ? 9.520 -5.653 13.437 1.00 95.25 211 VAL A O 1
ATOM 1718 N N . VAL A 1 212 ? 9.740 -3.741 12.277 1.00 92.94 212 VAL A N 1
ATOM 1719 C CA . VAL A 1 212 ? 10.969 -3.303 12.965 1.00 92.94 212 VAL A CA 1
ATOM 1720 C C . VAL A 1 212 ? 10.738 -3.136 14.466 1.00 92.94 212 VAL A C 1
ATOM 1722 O O . VAL A 1 212 ? 11.570 -3.580 15.250 1.00 92.94 212 VAL A O 1
ATOM 1725 N N . LYS A 1 213 ? 9.598 -2.555 14.862 1.00 92.62 213 LYS A N 1
ATOM 1726 C CA . LYS A 1 213 ? 9.220 -2.420 16.274 1.00 92.62 213 LYS A CA 1
ATOM 1727 C C . LYS A 1 213 ? 9.072 -3.788 16.953 1.00 92.62 213 LYS A C 1
ATOM 1729 O O . LYS A 1 213 ? 9.624 -3.991 18.025 1.00 92.62 213 LYS A O 1
ATOM 1734 N N . TYR A 1 214 ? 8.378 -4.728 16.312 1.00 93.12 214 TYR A N 1
ATOM 1735 C CA . TYR A 1 214 ? 8.146 -6.066 16.863 1.00 93.12 214 TYR A CA 1
ATOM 1736 C C . TYR A 1 214 ? 9.455 -6.850 17.079 1.00 93.12 214 TYR A C 1
ATOM 1738 O O . TYR A 1 214 ? 9.665 -7.452 18.128 1.00 93.12 214 TYR A O 1
ATOM 1746 N N . ILE A 1 215 ? 10.389 -6.796 16.123 1.00 92.75 215 ILE A N 1
ATOM 1747 C CA . ILE A 1 215 ? 11.668 -7.524 16.222 1.00 92.75 215 ILE A CA 1
ATOM 1748 C C . ILE A 1 215 ? 12.729 -6.799 17.069 1.00 92.75 215 ILE A C 1
ATOM 1750 O O . ILE A 1 215 ? 13.825 -7.327 17.249 1.00 92.75 215 ILE A O 1
ATOM 1754 N N . GLU A 1 216 ? 12.464 -5.592 17.581 1.00 89.81 216 GLU A N 1
ATOM 1755 C CA . GLU A 1 216 ? 13.463 -4.724 18.231 1.00 89.81 216 GLU A CA 1
ATOM 1756 C C . GLU A 1 216 ? 14.178 -5.403 19.415 1.00 89.81 216 GLU A C 1
ATOM 1758 O O . GLU A 1 216 ? 15.374 -5.193 19.628 1.00 89.81 216 GLU A O 1
ATOM 1763 N N . LYS A 1 217 ? 13.474 -6.269 20.153 1.00 87.31 217 LYS A N 1
ATOM 1764 C CA . LYS A 1 217 ? 14.002 -6.946 21.349 1.00 87.31 217 LYS A CA 1
ATOM 1765 C C . LYS A 1 217 ? 14.558 -8.352 21.082 1.00 87.31 217 LYS A C 1
ATOM 1767 O O . LYS A 1 217 ? 15.296 -8.869 21.918 1.00 87.31 217 LYS A O 1
ATOM 1772 N N . ASP A 1 218 ? 14.254 -8.966 19.935 1.00 89.50 218 ASP A N 1
ATOM 1773 C CA . ASP A 1 218 ? 14.696 -10.327 19.598 1.00 89.50 218 ASP A CA 1
ATOM 1774 C C . ASP A 1 218 ? 15.836 -10.313 18.570 1.00 89.50 218 ASP A C 1
ATOM 1776 O O . ASP A 1 218 ? 15.634 -10.241 17.354 1.00 89.50 218 ASP A O 1
ATOM 1780 N N . ARG A 1 219 ? 17.067 -10.466 19.070 1.00 91.12 219 ARG A N 1
ATOM 1781 C CA . ARG A 1 219 ? 18.278 -10.482 18.240 1.00 91.12 219 ARG A CA 1
ATOM 1782 C C . ARG A 1 219 ? 18.280 -11.597 17.192 1.00 91.12 219 ARG A C 1
ATOM 1784 O O . ARG A 1 219 ? 18.725 -11.372 16.069 1.00 91.12 219 ARG A O 1
ATOM 1791 N N . LYS A 1 220 ? 17.780 -12.789 17.526 1.00 91.00 220 LYS A N 1
ATOM 1792 C CA . LYS A 1 220 ? 17.761 -13.920 16.585 1.00 91.00 220 LYS A CA 1
ATOM 1793 C C . LYS A 1 220 ? 16.753 -13.667 15.471 1.00 91.00 220 LYS A C 1
ATOM 1795 O O . LYS A 1 220 ? 17.024 -13.987 14.313 1.00 91.00 220 LYS A O 1
ATOM 1800 N N . MET A 1 221 ? 15.605 -13.084 15.806 1.00 91.56 221 MET A N 1
ATOM 1801 C CA . MET A 1 221 ? 14.596 -12.725 14.816 1.00 91.56 221 MET A CA 1
ATOM 1802 C C . MET A 1 221 ? 15.083 -11.603 13.890 1.00 91.56 221 MET A C 1
ATOM 1804 O O . MET A 1 221 ? 14.883 -11.704 12.681 1.00 91.56 221 MET A O 1
ATOM 1808 N N . GLN A 1 222 ? 15.804 -10.605 14.415 1.00 93.62 222 GLN A N 1
ATOM 1809 C CA . GLN A 1 222 ? 16.463 -9.565 13.610 1.00 93.62 222 GLN A CA 1
ATOM 1810 C C . GLN A 1 222 ? 17.418 -10.154 12.567 1.00 93.62 222 GLN A C 1
ATOM 1812 O O . GLN A 1 222 ? 17.332 -9.824 11.383 1.00 93.62 222 GLN A O 1
ATOM 1817 N N . GLU A 1 223 ? 18.315 -11.043 12.999 1.00 93.56 223 GLU A N 1
ATOM 1818 C CA . GLU A 1 223 ? 19.298 -11.686 12.124 1.00 93.56 223 GLU A CA 1
ATOM 1819 C C . GLU A 1 223 ? 18.612 -12.512 11.030 1.00 93.56 223 GLU A C 1
ATOM 1821 O O . GLU A 1 223 ? 18.957 -12.388 9.851 1.00 93.56 223 GLU A O 1
ATOM 1826 N N . ARG A 1 224 ? 17.592 -13.301 11.392 1.00 94.62 224 ARG A N 1
ATOM 1827 C CA . ARG A 1 224 ? 16.811 -14.098 10.434 1.00 94.62 224 ARG A CA 1
ATOM 1828 C C . ARG A 1 224 ? 16.020 -13.225 9.459 1.00 94.62 224 ARG A C 1
ATOM 1830 O O . ARG A 1 224 ? 15.989 -13.536 8.273 1.00 94.62 224 ARG A O 1
ATOM 1837 N N . PHE A 1 225 ? 15.415 -12.133 9.928 1.00 96.31 225 PHE A N 1
ATOM 1838 C CA . PHE A 1 225 ? 14.655 -11.208 9.085 1.00 96.31 225 PHE A CA 1
ATOM 1839 C C . PHE A 1 225 ? 15.553 -10.534 8.044 1.00 96.31 225 PHE A C 1
ATOM 1841 O O . PHE A 1 225 ? 15.226 -10.506 6.857 1.00 96.31 225 PHE A O 1
ATOM 1848 N N . VAL A 1 226 ? 16.724 -10.046 8.460 1.00 95.88 226 VAL A N 1
ATOM 1849 C CA . VAL A 1 226 ? 17.686 -9.450 7.526 1.00 95.88 226 VAL A CA 1
ATOM 1850 C C . VAL A 1 226 ? 18.254 -10.497 6.567 1.00 95.88 226 VAL A C 1
ATOM 1852 O O . VAL A 1 226 ? 18.346 -10.216 5.375 1.00 95.88 226 VAL A O 1
ATOM 1855 N N . SER A 1 227 ? 18.540 -11.711 7.043 1.00 95.31 227 SER A N 1
ATOM 1856 C CA . SER A 1 227 ? 18.991 -12.819 6.186 1.00 95.31 227 SER A CA 1
ATOM 1857 C C . SER A 1 227 ? 17.938 -13.200 5.138 1.00 95.31 227 SER A C 1
ATOM 1859 O O . SER A 1 227 ? 18.272 -13.469 3.983 1.00 95.31 227 SER A O 1
ATOM 1861 N N . TYR A 1 228 ? 16.651 -13.171 5.505 1.00 96.44 228 TYR A N 1
ATOM 1862 C C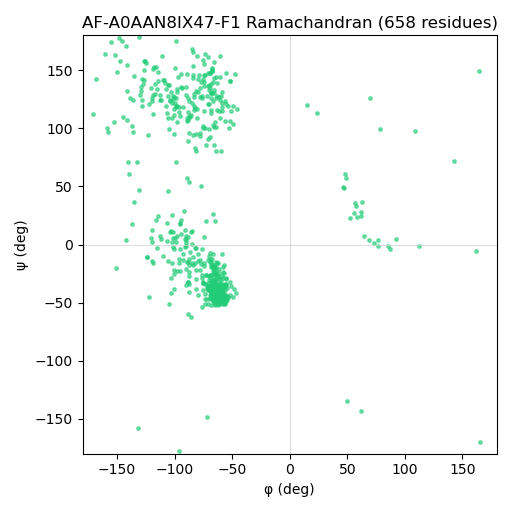A . TYR A 1 228 ? 15.549 -13.369 4.565 1.00 96.44 228 TYR A CA 1
ATOM 1863 C C . TYR A 1 228 ? 15.554 -12.298 3.468 1.00 96.44 228 TYR A C 1
ATOM 1865 O O . TYR A 1 228 ? 15.480 -12.639 2.289 1.00 96.44 228 TYR A O 1
ATOM 1873 N N . LEU A 1 229 ? 15.710 -11.017 3.824 1.00 96.00 229 LEU A N 1
ATOM 1874 C CA . LEU A 1 229 ? 15.815 -9.930 2.842 1.00 96.00 229 LEU A CA 1
ATOM 1875 C C . LEU A 1 229 ? 17.061 -10.067 1.957 1.00 96.00 229 LEU A C 1
ATOM 1877 O O . LEU A 1 229 ? 16.986 -9.854 0.747 1.00 96.00 229 LEU A O 1
ATOM 1881 N N . ASP A 1 230 ? 18.194 -10.456 2.539 1.00 96.12 230 ASP A N 1
ATOM 1882 C CA . ASP A 1 230 ? 19.445 -10.685 1.816 1.00 96.12 230 ASP A CA 1
ATOM 1883 C C . ASP A 1 230 ? 19.338 -11.821 0.792 1.00 96.12 230 ASP A C 1
ATOM 1885 O O . ASP A 1 230 ? 19.985 -11.776 -0.253 1.00 96.12 230 ASP A O 1
ATOM 1889 N N . SER A 1 231 ? 18.452 -12.795 1.017 1.00 95.88 231 SER A N 1
ATOM 1890 C CA . SER A 1 231 ? 18.182 -13.875 0.057 1.00 95.88 231 SER A CA 1
ATOM 1891 C C . SER A 1 231 ? 17.580 -13.403 -1.277 1.00 95.88 231 SER A C 1
ATOM 1893 O O . SER A 1 231 ? 17.568 -14.174 -2.240 1.00 95.88 231 SER A O 1
ATOM 1895 N N . PHE A 1 232 ? 17.080 -12.160 -1.344 1.00 94.75 232 PHE A N 1
ATOM 1896 C CA . PHE A 1 232 ? 16.586 -11.530 -2.575 1.00 94.75 232 PHE A CA 1
ATOM 1897 C C . PHE A 1 232 ? 17.685 -10.797 -3.354 1.00 94.75 232 PHE A C 1
ATOM 1899 O O . PHE A 1 232 ? 17.496 -10.446 -4.522 1.00 94.75 232 PHE A O 1
ATOM 1906 N N . VAL A 1 233 ? 18.842 -10.538 -2.738 1.00 89.81 233 VAL A N 1
ATOM 1907 C CA . VAL A 1 233 ? 19.919 -9.795 -3.393 1.00 89.81 233 VAL A CA 1
ATOM 1908 C C . VAL A 1 233 ? 20.479 -10.609 -4.555 1.00 89.81 233 VAL A C 1
ATOM 1910 O O . VAL A 1 233 ? 20.954 -11.727 -4.389 1.00 89.81 233 VAL A O 1
ATOM 1913 N N . GLY A 1 234 ? 20.460 -10.008 -5.745 1.00 82.38 234 GLY A N 1
ATOM 1914 C CA . GLY A 1 234 ? 20.957 -10.633 -6.971 1.00 82.38 234 GLY A CA 1
ATOM 1915 C C . GLY A 1 234 ? 19.930 -11.491 -7.711 1.00 82.38 234 GLY A C 1
ATOM 1916 O O . GLY A 1 234 ? 20.240 -11.947 -8.810 1.00 82.38 234 GLY A O 1
ATOM 1917 N N . LEU A 1 235 ? 18.720 -11.666 -7.169 1.00 86.69 235 LEU A N 1
ATOM 1918 C CA . LEU A 1 235 ? 17.633 -12.339 -7.877 1.00 86.69 235 LEU A CA 1
ATOM 1919 C C . LEU A 1 235 ? 17.122 -11.511 -9.059 1.00 86.69 235 LEU A C 1
ATOM 1921 O O . LEU A 1 235 ? 17.109 -10.273 -9.020 1.00 86.69 235 LEU A O 1
ATOM 1925 N N . SER A 1 236 ? 16.674 -12.210 -10.103 1.00 83.94 236 SER A N 1
ATOM 1926 C CA . SER A 1 236 ? 15.910 -11.586 -11.181 1.00 83.94 236 SER A CA 1
ATOM 1927 C C . SER A 1 236 ? 14.477 -11.309 -10.724 1.00 83.94 236 SER A C 1
ATOM 1929 O O . SER A 1 236 ? 13.973 -11.933 -9.794 1.00 83.94 236 SER A O 1
ATOM 1931 N N . GLU A 1 237 ? 13.786 -10.388 -11.392 1.00 82.44 237 GLU A N 1
ATOM 1932 C CA . GLU A 1 237 ? 12.387 -10.083 -11.069 1.00 82.44 237 GLU A CA 1
ATOM 1933 C C . GLU A 1 237 ? 11.471 -11.312 -11.204 1.00 82.44 237 GLU A C 1
ATOM 1935 O O . GLU A 1 237 ? 10.578 -11.498 -10.384 1.00 82.44 237 GLU A O 1
ATOM 1940 N N . CYS A 1 238 ? 11.745 -12.206 -12.162 1.00 82.25 238 CYS A N 1
ATOM 1941 C CA . CYS A 1 238 ? 11.020 -13.471 -12.312 1.00 82.25 238 CYS A CA 1
ATOM 1942 C C . CYS A 1 238 ? 11.178 -14.375 -11.079 1.00 82.25 238 CYS A C 1
ATOM 1944 O O . CYS A 1 238 ? 10.187 -14.911 -10.589 1.00 82.25 238 CYS A O 1
ATOM 1946 N N . ASP A 1 239 ? 12.396 -14.488 -10.538 1.00 89.00 239 ASP A N 1
ATOM 1947 C CA . ASP A 1 239 ? 12.662 -15.299 -9.341 1.00 89.00 239 ASP A CA 1
ATOM 1948 C C . ASP A 1 239 ? 11.973 -14.712 -8.101 1.00 89.00 239 ASP A C 1
ATOM 1950 O O . ASP A 1 239 ? 11.482 -15.444 -7.241 1.00 89.00 239 ASP A O 1
ATOM 1954 N N . VAL A 1 240 ? 11.916 -13.377 -8.009 1.00 90.44 240 VAL A N 1
ATOM 1955 C CA . VAL A 1 240 ? 11.184 -12.678 -6.942 1.00 90.44 240 VAL A CA 1
ATOM 1956 C C . VAL A 1 240 ? 9.684 -12.965 -7.038 1.00 90.44 240 VAL A C 1
ATOM 1958 O O . VAL A 1 240 ? 9.063 -13.265 -6.018 1.00 90.44 240 VAL A O 1
ATOM 1961 N N . ILE A 1 241 ? 9.105 -12.894 -8.242 1.00 88.50 241 ILE A N 1
ATOM 1962 C CA . ILE A 1 241 ? 7.684 -13.185 -8.481 1.00 88.50 241 ILE A CA 1
ATOM 1963 C C . ILE A 1 241 ? 7.358 -14.632 -8.107 1.00 88.50 241 ILE A C 1
ATOM 1965 O O . ILE A 1 241 ? 6.375 -14.869 -7.411 1.00 88.50 241 ILE A O 1
ATOM 1969 N N . GLU A 1 242 ? 8.178 -15.592 -8.535 1.00 91.19 242 GLU A N 1
ATOM 1970 C CA . GLU A 1 242 ? 8.008 -17.006 -8.180 1.00 91.19 242 GLU A CA 1
ATOM 1971 C C . GLU A 1 242 ? 8.046 -17.209 -6.660 1.00 91.19 242 GLU A C 1
ATOM 1973 O O . GLU A 1 242 ? 7.141 -17.827 -6.103 1.00 91.19 242 GLU A O 1
ATOM 1978 N N . ARG A 1 243 ? 9.034 -16.626 -5.967 1.00 93.56 243 ARG A N 1
ATOM 1979 C CA . ARG A 1 243 ? 9.193 -16.779 -4.510 1.00 93.56 243 ARG A CA 1
ATOM 1980 C C . ARG A 1 243 ? 8.062 -16.143 -3.700 1.00 93.56 243 ARG A C 1
ATOM 1982 O O . ARG A 1 243 ? 7.766 -16.609 -2.605 1.00 93.56 243 ARG A O 1
ATOM 1989 N N . LEU A 1 244 ? 7.451 -15.072 -4.203 1.00 93.31 244 LEU A N 1
ATOM 1990 C CA . LEU A 1 244 ? 6.370 -14.354 -3.519 1.00 93.31 244 LEU A CA 1
ATOM 1991 C C . LEU A 1 244 ? 4.969 -14.727 -4.031 1.00 93.31 244 LEU A C 1
ATOM 1993 O O . LEU A 1 244 ? 3.985 -14.129 -3.590 1.00 93.31 244 LEU A O 1
ATOM 1997 N N . ARG A 1 245 ? 4.865 -15.713 -4.933 1.00 91.38 245 ARG A N 1
ATOM 1998 C CA . ARG A 1 245 ? 3.609 -16.120 -5.576 1.00 91.38 245 ARG A CA 1
ATOM 1999 C C . ARG A 1 245 ? 2.525 -16.481 -4.567 1.00 91.38 245 ARG A C 1
ATOM 2001 O O . ARG A 1 245 ? 1.430 -15.945 -4.656 1.00 91.38 245 ARG A O 1
ATOM 2008 N N . GLU A 1 246 ? 2.842 -17.310 -3.576 1.00 91.19 246 GLU A N 1
ATOM 2009 C CA . GLU A 1 246 ? 1.867 -17.769 -2.574 1.00 91.19 246 GLU A CA 1
ATOM 2010 C C . GLU A 1 246 ? 1.225 -16.598 -1.815 1.00 91.19 246 GLU A C 1
ATOM 2012 O O . GLU A 1 246 ? 0.007 -16.552 -1.626 1.00 91.19 246 GLU A O 1
ATOM 2017 N N . TYR A 1 247 ? 2.028 -15.592 -1.457 1.00 92.00 247 TYR A N 1
ATOM 2018 C CA . TYR A 1 247 ? 1.544 -14.374 -0.805 1.00 92.00 247 TYR A CA 1
ATOM 2019 C C . TYR A 1 247 ? 0.726 -13.485 -1.743 1.00 92.00 247 TYR A C 1
ATOM 2021 O O . TYR A 1 247 ? -0.166 -12.758 -1.294 1.00 92.00 247 TYR A O 1
ATOM 2029 N N . LYS A 1 248 ? 1.033 -13.500 -3.044 1.00 88.81 248 LYS A N 1
ATOM 2030 C CA . LYS A 1 248 ? 0.278 -12.742 -4.038 1.00 88.81 248 LYS A CA 1
ATOM 2031 C C . LYS A 1 248 ? -1.083 -13.375 -4.308 1.00 88.81 248 LYS A C 1
ATOM 2033 O O . LYS A 1 248 ? -2.085 -12.661 -4.287 1.00 88.81 248 LYS A O 1
ATOM 2038 N N . ASP A 1 249 ? -1.110 -14.685 -4.516 1.00 89.94 249 ASP A N 1
ATOM 2039 C CA . ASP A 1 249 ? -2.319 -15.452 -4.821 1.00 89.94 249 ASP A CA 1
ATOM 2040 C C . ASP A 1 249 ? -3.295 -15.412 -3.640 1.00 89.94 249 ASP A C 1
ATOM 2042 O O . ASP A 1 249 ? -4.488 -15.169 -3.826 1.00 89.94 249 ASP A O 1
ATOM 2046 N N . SER A 1 250 ? -2.764 -15.487 -2.415 1.00 86.06 250 SER A N 1
ATOM 2047 C CA . SER A 1 250 ? -3.532 -15.351 -1.170 1.00 86.06 250 SER A CA 1
ATOM 2048 C C . SER A 1 250 ? -3.957 -13.909 -0.850 1.00 86.06 250 SER A C 1
ATOM 2050 O O . SER A 1 250 ? -4.479 -13.657 0.225 1.00 86.06 250 SER A O 1
ATOM 2052 N N . GLN A 1 251 ? -3.739 -12.930 -1.739 1.00 87.38 251 GLN A N 1
ATOM 2053 C CA . GLN A 1 251 ? -4.102 -11.514 -1.536 1.00 87.38 251 GLN A CA 1
ATOM 2054 C C . GLN A 1 251 ? -3.464 -10.845 -0.298 1.00 87.38 251 GLN A C 1
ATOM 2056 O O . GLN A 1 251 ? -3.961 -9.836 0.204 1.00 87.38 251 GLN A O 1
ATOM 2061 N N . ILE A 1 252 ? -2.333 -11.367 0.180 1.00 89.31 252 ILE A N 1
ATOM 2062 C CA . ILE A 1 252 ? -1.582 -10.810 1.314 1.00 89.31 252 ILE A CA 1
ATOM 2063 C C . ILE A 1 252 ? -0.698 -9.643 0.853 1.00 89.31 252 ILE A C 1
ATOM 2065 O O . ILE A 1 252 ? -0.549 -8.641 1.557 1.00 89.31 252 ILE A O 1
ATOM 2069 N N . MET A 1 253 ? -0.101 -9.764 -0.337 1.00 88.75 253 MET A N 1
ATOM 2070 C CA . MET A 1 253 ? 0.911 -8.828 -0.823 1.00 88.75 253 MET A CA 1
ATOM 2071 C C . MET A 1 253 ? 0.313 -7.601 -1.531 1.00 88.75 253 MET A C 1
ATOM 2073 O O . MET A 1 253 ? -0.175 -7.683 -2.665 1.00 88.75 253 MET A O 1
ATOM 2077 N N . THR A 1 254 ? 0.454 -6.430 -0.901 1.00 87.75 254 THR A N 1
ATOM 2078 C CA . THR A 1 254 ? 0.138 -5.113 -1.493 1.00 87.75 254 THR A CA 1
ATOM 2079 C C . THR A 1 254 ? 1.378 -4.408 -2.050 1.00 87.75 254 THR A C 1
ATOM 2081 O O . THR A 1 254 ? 1.272 -3.548 -2.932 1.00 87.75 254 THR A O 1
ATOM 2084 N N . MET A 1 255 ? 2.560 -4.781 -1.555 1.00 84.44 255 MET A N 1
ATOM 2085 C CA . MET A 1 255 ? 3.842 -4.227 -1.970 1.00 84.44 255 MET A CA 1
ATOM 2086 C C . MET A 1 255 ? 4.217 -4.644 -3.401 1.00 84.44 255 MET A C 1
ATOM 2088 O O . MET A 1 255 ? 3.866 -5.723 -3.874 1.00 84.44 255 MET A O 1
ATOM 2092 N N . GLN A 1 256 ? 4.927 -3.763 -4.105 1.00 86.19 256 GLN A N 1
ATOM 2093 C CA . GLN A 1 256 ? 5.385 -3.995 -5.477 1.00 86.19 256 GLN A CA 1
ATOM 2094 C C . GLN A 1 256 ? 6.700 -4.796 -5.501 1.00 86.19 256 GLN A C 1
ATOM 2096 O O . GLN A 1 256 ? 7.547 -4.626 -4.618 1.00 86.19 256 GLN A O 1
ATOM 2101 N N . TYR A 1 257 ? 6.882 -5.651 -6.517 1.00 85.25 257 TYR A N 1
ATOM 2102 C CA . TYR A 1 257 ? 8.045 -6.546 -6.640 1.00 85.25 257 TYR A CA 1
ATOM 2103 C C . TYR A 1 257 ? 9.380 -5.803 -6.786 1.00 85.25 257 TYR A C 1
ATOM 2105 O O . TYR A 1 257 ? 10.406 -6.278 -6.297 1.00 85.25 257 TYR A O 1
ATOM 2113 N N . ASP A 1 258 ? 9.378 -4.603 -7.375 1.00 82.69 258 ASP A N 1
ATOM 2114 C CA . ASP A 1 258 ? 10.574 -3.775 -7.573 1.00 82.69 258 ASP A CA 1
ATOM 2115 C C . ASP A 1 258 ? 11.288 -3.441 -6.252 1.00 82.69 258 ASP A C 1
ATOM 2117 O O . ASP A 1 258 ? 12.507 -3.237 -6.229 1.00 82.69 258 ASP A O 1
ATOM 2121 N N . ARG A 1 259 ? 10.562 -3.471 -5.125 1.00 85.44 259 ARG A N 1
ATOM 2122 C CA . ARG A 1 259 ? 11.137 -3.273 -3.789 1.00 85.44 259 ARG A CA 1
ATOM 2123 C C . ARG A 1 259 ? 12.116 -4.363 -3.360 1.00 85.44 259 ARG A C 1
ATOM 2125 O O . ARG A 1 259 ? 13.001 -4.074 -2.553 1.00 85.44 259 ARG A O 1
ATOM 2132 N N . PHE A 1 260 ? 11.999 -5.561 -3.924 1.00 89.38 260 PHE A N 1
ATOM 2133 C CA . PHE A 1 260 ? 12.873 -6.705 -3.659 1.00 89.38 260 PHE A CA 1
ATOM 2134 C C . PHE A 1 260 ? 13.972 -6.885 -4.712 1.00 89.38 260 PHE A C 1
ATOM 2136 O O . PHE A 1 260 ? 14.702 -7.869 -4.669 1.00 89.38 260 PHE A O 1
ATOM 2143 N N . THR A 1 261 ? 14.132 -5.938 -5.643 1.00 84.50 261 THR A N 1
ATOM 2144 C CA . THR A 1 261 ? 15.104 -6.059 -6.739 1.00 84.50 261 THR A CA 1
ATOM 2145 C C . THR A 1 261 ? 16.175 -4.968 -6.703 1.00 84.50 261 THR A C 1
ATOM 2147 O O . THR A 1 261 ? 15.986 -3.852 -6.197 1.00 84.50 261 THR A O 1
ATOM 2150 N N . GLY A 1 262 ? 17.346 -5.307 -7.250 1.00 81.56 262 GLY A N 1
ATOM 2151 C CA . GLY A 1 262 ? 18.446 -4.380 -7.514 1.00 81.56 262 GLY A CA 1
ATOM 2152 C C . GLY A 1 262 ? 18.841 -3.494 -6.326 1.00 81.56 262 GLY A C 1
ATOM 2153 O O . GLY A 1 262 ? 18.980 -3.937 -5.189 1.00 81.56 262 GLY A O 1
ATOM 2154 N N . LYS A 1 263 ? 19.030 -2.192 -6.584 1.00 77.06 263 LYS A N 1
ATOM 2155 C CA . LYS A 1 263 ? 19.489 -1.236 -5.560 1.00 77.06 263 LYS A CA 1
ATOM 2156 C C . LYS A 1 263 ? 18.447 -0.926 -4.485 1.00 77.06 263 LYS A C 1
ATOM 2158 O O . LYS A 1 263 ? 18.815 -0.317 -3.480 1.00 77.06 263 LYS A O 1
ATOM 2163 N N . THR A 1 264 ? 17.180 -1.283 -4.682 1.00 82.19 264 THR A N 1
ATOM 2164 C CA . THR A 1 264 ? 16.116 -0.984 -3.716 1.00 82.19 264 THR A CA 1
ATOM 2165 C C . THR A 1 264 ? 16.241 -1.884 -2.493 1.00 82.19 264 THR A C 1
ATOM 2167 O O . THR A 1 264 ? 16.365 -1.365 -1.380 1.00 82.19 264 THR A O 1
ATOM 2170 N N . ILE A 1 265 ? 16.341 -3.200 -2.706 1.00 88.88 265 ILE A N 1
ATOM 2171 C CA . ILE A 1 265 ? 16.538 -4.173 -1.625 1.00 88.88 265 ILE A CA 1
ATOM 2172 C C . ILE A 1 265 ? 17.895 -3.986 -0.934 1.00 88.88 265 ILE A C 1
ATOM 2174 O O . ILE A 1 265 ? 17.957 -3.936 0.292 1.00 88.88 265 ILE A O 1
ATOM 2178 N N . GLU A 1 266 ? 18.968 -3.718 -1.693 1.00 83.88 266 GLU A N 1
ATOM 2179 C CA . GLU A 1 266 ? 20.296 -3.443 -1.120 1.00 83.88 266 GLU A CA 1
ATOM 2180 C C . GLU A 1 266 ? 20.290 -2.242 -0.154 1.00 83.88 266 GLU A C 1
ATOM 2182 O O . GLU A 1 266 ? 20.953 -2.254 0.887 1.00 83.88 266 GLU A O 1
ATOM 2187 N N . LYS A 1 267 ? 19.562 -1.169 -0.501 1.00 81.56 267 LYS A N 1
ATOM 2188 C CA . LYS A 1 267 ? 19.424 0.019 0.356 1.00 81.56 267 LYS A CA 1
ATOM 2189 C C . LYS A 1 267 ? 18.552 -0.255 1.575 1.00 81.56 267 LYS A C 1
ATOM 2191 O O . LYS A 1 267 ? 18.804 0.345 2.618 1.00 81.56 267 LYS A O 1
ATOM 2196 N N . MET A 1 268 ? 17.529 -1.098 1.432 1.00 85.06 268 MET A N 1
ATOM 2197 C CA . MET A 1 268 ? 16.653 -1.495 2.531 1.00 85.06 268 MET A CA 1
ATOM 2198 C C . MET A 1 268 ? 17.437 -2.296 3.571 1.00 85.06 268 MET A C 1
ATOM 2200 O O . MET A 1 268 ? 17.475 -1.886 4.726 1.00 85.06 268 MET A O 1
ATOM 2204 N N . ILE A 1 269 ? 18.150 -3.341 3.139 1.00 89.31 269 ILE A N 1
ATOM 2205 C CA . ILE A 1 269 ? 19.007 -4.162 4.005 1.00 89.31 269 ILE A CA 1
ATOM 2206 C C . ILE A 1 269 ? 20.039 -3.286 4.711 1.00 89.31 269 ILE A C 1
ATOM 2208 O O . ILE A 1 269 ? 20.122 -3.313 5.931 1.00 89.31 269 ILE A O 1
ATOM 2212 N N . TYR A 1 270 ? 20.767 -2.441 3.972 1.00 80.88 270 TYR A N 1
ATOM 2213 C CA . TYR A 1 270 ? 21.794 -1.584 4.573 1.00 80.88 270 TYR A CA 1
ATOM 2214 C C . TYR A 1 270 ? 21.236 -0.597 5.609 1.00 80.88 270 TYR A C 1
ATOM 2216 O O . TYR A 1 270 ? 21.898 -0.285 6.597 1.00 80.88 270 TYR A O 1
ATOM 2224 N N . ARG A 1 271 ? 20.023 -0.077 5.386 1.00 86.94 271 ARG A N 1
ATOM 2225 C CA . ARG A 1 271 ? 19.345 0.781 6.363 1.00 86.94 271 ARG A CA 1
ATOM 2226 C C . ARG A 1 271 ? 19.002 -0.013 7.621 1.00 86.94 271 ARG A C 1
ATOM 2228 O O . ARG A 1 271 ? 19.349 0.440 8.704 1.00 86.94 271 ARG A O 1
ATOM 2235 N N . LEU A 1 272 ? 18.394 -1.186 7.458 1.00 87.12 272 LEU A N 1
ATOM 2236 C CA . LEU A 1 272 ? 17.973 -2.049 8.561 1.00 87.12 272 LEU A CA 1
ATOM 2237 C C . LEU A 1 272 ? 19.159 -2.557 9.382 1.00 87.12 272 LEU A C 1
ATOM 2239 O O . LEU A 1 272 ? 19.099 -2.535 10.603 1.00 87.12 272 LEU A O 1
ATOM 2243 N N . THR A 1 273 ? 20.269 -2.942 8.748 1.00 87.50 273 THR A N 1
ATOM 2244 C CA . THR A 1 273 ? 21.475 -3.362 9.478 1.00 87.50 273 THR A CA 1
ATOM 2245 C C . THR A 1 273 ? 22.063 -2.233 10.318 1.00 87.50 273 THR A C 1
ATOM 2247 O O . THR A 1 273 ? 22.548 -2.489 11.414 1.00 87.50 273 THR A O 1
ATOM 2250 N N . ASN A 1 274 ? 22.005 -0.986 9.836 1.00 84.44 274 ASN A N 1
ATOM 2251 C CA . ASN A 1 274 ? 22.475 0.171 10.602 1.00 84.44 274 ASN A CA 1
ATOM 2252 C C . ASN A 1 274 ? 21.518 0.523 11.749 1.00 84.44 274 ASN A C 1
ATOM 2254 O O . ASN A 1 274 ? 21.974 0.823 12.846 1.00 84.44 274 ASN A O 1
ATOM 2258 N N . GLU A 1 275 ? 20.210 0.490 11.490 1.00 86.31 275 GLU A N 1
ATOM 2259 C CA . GLU A 1 275 ? 19.161 0.777 12.474 1.00 86.31 275 GLU A CA 1
ATOM 2260 C C . GLU A 1 275 ? 19.154 -0.252 13.615 1.00 86.31 275 GLU A C 1
ATOM 2262 O O . GLU A 1 275 ? 19.078 0.125 14.778 1.00 86.31 275 GLU A O 1
ATOM 2267 N N . LEU A 1 276 ? 19.339 -1.535 13.290 1.00 86.38 276 LEU A N 1
ATOM 2268 C CA . LEU A 1 276 ? 19.362 -2.655 14.241 1.00 86.38 276 LEU A CA 1
ATOM 2269 C C . LEU A 1 276 ? 20.769 -2.982 14.782 1.00 86.38 276 LEU A C 1
ATOM 2271 O O . LEU A 1 276 ? 20.953 -3.988 15.472 1.00 86.38 276 LEU A O 1
ATOM 2275 N N . ALA A 1 277 ? 21.788 -2.188 14.432 1.00 87.94 277 ALA A N 1
ATOM 2276 C CA . ALA A 1 277 ? 23.191 -2.424 14.793 1.00 87.94 277 ALA A CA 1
ATOM 2277 C C . ALA A 1 277 ? 23.652 -3.888 14.556 1.00 87.94 277 ALA A C 1
ATOM 2279 O O . ALA A 1 277 ? 24.197 -4.562 15.439 1.00 87.94 277 ALA A O 1
ATOM 2280 N N . LEU A 1 278 ? 23.383 -4.419 13.361 1.00 87.00 278 LEU A N 1
ATOM 2281 C CA . LEU A 1 278 ? 23.766 -5.767 12.919 1.00 87.00 278 LEU A CA 1
ATOM 2282 C C . LEU A 1 278 ? 25.057 -5.725 12.091 1.00 87.00 278 LEU A C 1
ATOM 2284 O O . LEU A 1 278 ? 25.258 -4.810 11.289 1.00 87.00 278 LEU A O 1
ATOM 2288 N N . SER A 1 279 ? 25.908 -6.748 12.229 1.00 84.81 279 SER A N 1
ATOM 2289 C CA . SER A 1 279 ? 27.074 -6.898 11.351 1.00 84.81 279 SER A CA 1
ATOM 2290 C C . SER A 1 279 ? 26.637 -7.389 9.973 1.00 84.81 279 SER A C 1
ATOM 2292 O O . SER A 1 279 ? 26.161 -8.512 9.827 1.00 84.81 279 SER A O 1
ATOM 2294 N N . VAL A 1 280 ? 26.833 -6.559 8.945 1.00 76.94 280 VAL A N 1
ATOM 2295 C CA . VAL A 1 280 ? 26.494 -6.886 7.546 1.00 76.94 280 VAL A CA 1
ATOM 2296 C C . VAL A 1 280 ? 27.174 -8.181 7.088 1.00 76.94 280 VAL A C 1
ATOM 2298 O O . VAL A 1 280 ? 26.595 -8.936 6.317 1.00 76.94 280 VAL A O 1
ATOM 2301 N N . GLU A 1 281 ? 28.380 -8.456 7.580 1.00 76.75 281 GLU A N 1
ATOM 2302 C CA . GLU A 1 281 ? 29.170 -9.633 7.206 1.00 76.75 281 GLU A CA 1
ATOM 2303 C C . GLU A 1 281 ? 28.527 -10.943 7.663 1.00 76.75 281 GLU A C 1
ATOM 2305 O O . GLU A 1 281 ? 28.639 -11.945 6.963 1.00 76.75 281 GLU A O 1
ATOM 2310 N N . SER A 1 282 ? 27.835 -10.935 8.807 1.00 80.38 282 SER A N 1
ATOM 2311 C CA . SER A 1 282 ? 27.195 -12.134 9.347 1.00 80.38 282 SER A CA 1
ATOM 2312 C C . SER A 1 282 ? 25.763 -12.320 8.849 1.00 80.38 282 SER A C 1
ATOM 2314 O O . SER A 1 282 ? 25.346 -13.456 8.649 1.00 80.38 282 SER A O 1
ATOM 2316 N N . VAL A 1 283 ? 25.006 -11.232 8.647 1.00 85.06 283 VAL A N 1
ATOM 2317 C CA . VAL A 1 283 ? 23.561 -11.313 8.337 1.00 85.06 283 VAL A CA 1
ATOM 2318 C C . VAL A 1 283 ? 23.198 -11.023 6.883 1.00 85.06 283 VAL A C 1
ATOM 2320 O O . VAL A 1 283 ? 22.063 -11.271 6.488 1.00 85.06 283 VAL A O 1
ATOM 2323 N N . ALA A 1 284 ? 24.114 -10.452 6.095 1.00 87.94 284 ALA A N 1
ATOM 2324 C CA . ALA A 1 284 ? 23.843 -10.055 4.713 1.00 87.94 284 ALA A CA 1
ATOM 2325 C C . ALA A 1 284 ? 25.016 -10.362 3.747 1.00 87.94 284 ALA A C 1
ATOM 2327 O O . ALA A 1 284 ? 25.596 -9.447 3.137 1.00 87.94 284 ALA A O 1
ATOM 2328 N N . PRO A 1 285 ? 25.409 -11.644 3.605 1.00 85.56 285 PRO A N 1
ATOM 2329 C CA . PRO A 1 285 ? 26.527 -12.052 2.756 1.00 85.56 285 PRO A CA 1
ATOM 2330 C C . PRO A 1 285 ? 26.292 -11.769 1.263 1.00 85.56 285 PRO A C 1
ATOM 2332 O O . PRO A 1 285 ? 27.245 -11.411 0.560 1.00 85.56 285 PRO A O 1
ATOM 2335 N N . ASN A 1 286 ? 25.056 -11.864 0.757 1.00 83.31 286 ASN A N 1
ATOM 2336 C CA . ASN A 1 286 ? 24.763 -11.602 -0.654 1.00 83.31 286 ASN A CA 1
ATOM 2337 C C . ASN A 1 286 ? 24.883 -10.109 -0.977 1.00 83.31 286 ASN A C 1
ATOM 2339 O O . ASN A 1 286 ? 25.446 -9.752 -2.013 1.00 83.31 286 ASN A O 1
ATOM 2343 N N . LEU A 1 287 ? 24.441 -9.220 -0.080 1.00 82.25 287 LEU A N 1
ATOM 2344 C CA . LEU A 1 287 ? 24.668 -7.777 -0.181 1.00 82.25 287 LEU A CA 1
ATOM 2345 C C . LEU A 1 287 ? 26.160 -7.450 -0.221 1.00 82.25 287 LEU A C 1
ATOM 2347 O O . LEU A 1 287 ? 26.594 -6.644 -1.052 1.00 82.25 287 LEU A O 1
ATOM 2351 N N . LEU A 1 288 ? 26.948 -8.058 0.670 1.00 76.94 288 LEU A N 1
ATOM 2352 C CA . LEU A 1 288 ? 28.393 -7.853 0.708 1.00 76.94 288 LEU A CA 1
ATOM 2353 C C . LEU A 1 288 ? 29.035 -8.274 -0.618 1.00 76.94 288 LEU A C 1
ATOM 2355 O O . LEU A 1 288 ? 29.779 -7.492 -1.219 1.00 76.94 288 LEU A O 1
ATOM 2359 N N . ARG A 1 289 ? 28.697 -9.471 -1.105 1.00 77.69 289 ARG A N 1
ATOM 2360 C CA . ARG A 1 289 ? 29.151 -9.982 -2.400 1.00 77.69 289 ARG A CA 1
ATOM 2361 C C . ARG A 1 289 ? 28.753 -9.048 -3.543 1.00 77.69 289 ARG A C 1
ATOM 2363 O O . ARG A 1 289 ? 29.621 -8.626 -4.303 1.00 77.69 289 ARG A O 1
ATOM 2370 N N . ALA A 1 290 ? 27.484 -8.655 -3.633 1.00 75.19 290 ALA A N 1
ATOM 2371 C CA . ALA A 1 290 ? 26.976 -7.778 -4.688 1.00 75.19 290 ALA A CA 1
ATOM 2372 C C . ALA A 1 290 ? 27.667 -6.402 -4.697 1.00 75.19 290 ALA A C 1
ATOM 2374 O O . ALA A 1 290 ? 27.947 -5.844 -5.762 1.00 75.19 290 ALA A O 1
ATOM 2375 N N . ARG A 1 291 ? 27.993 -5.850 -3.519 1.00 71.44 291 ARG A N 1
ATOM 2376 C CA . ARG A 1 291 ? 28.769 -4.605 -3.407 1.00 71.44 291 ARG A CA 1
ATOM 2377 C C . ARG A 1 291 ? 30.211 -4.775 -3.869 1.00 71.44 291 ARG A C 1
ATOM 2379 O O . ARG A 1 291 ? 30.683 -3.926 -4.623 1.00 71.44 291 ARG A O 1
ATOM 2386 N N . ARG A 1 292 ? 30.886 -5.854 -3.454 1.00 70.31 292 ARG A N 1
ATOM 2387 C CA . ARG A 1 292 ? 32.256 -6.172 -3.894 1.00 70.31 292 ARG A CA 1
ATOM 2388 C C . ARG A 1 292 ? 32.310 -6.367 -5.411 1.00 70.31 292 ARG A C 1
ATOM 2390 O O . ARG A 1 292 ? 33.130 -5.742 -6.075 1.00 70.31 292 ARG A O 1
ATOM 2397 N N . GLU A 1 293 ? 31.383 -7.139 -5.977 1.00 66.25 293 GLU A N 1
ATOM 2398 C CA . GLU A 1 293 ? 31.258 -7.315 -7.429 1.00 66.25 293 GLU A CA 1
ATOM 2399 C C . GLU A 1 293 ? 31.001 -5.982 -8.149 1.00 66.25 293 GLU A C 1
ATOM 2401 O O . GLU A 1 293 ? 31.602 -5.708 -9.188 1.00 66.25 293 GLU A O 1
ATOM 2406 N N . GLY A 1 294 ? 30.134 -5.128 -7.598 1.00 61.94 294 GLY A N 1
ATOM 2407 C CA . GLY A 1 294 ? 29.858 -3.800 -8.145 1.00 61.94 294 GLY A CA 1
ATOM 2408 C C . GLY A 1 294 ? 31.086 -2.884 -8.161 1.00 61.94 294 GLY A C 1
ATOM 2409 O O . GLY A 1 294 ? 31.334 -2.218 -9.168 1.00 61.94 294 GLY A O 1
ATOM 2410 N N . ASP A 1 295 ? 31.867 -2.876 -7.080 1.00 63.59 295 ASP A N 1
ATOM 2411 C CA . ASP A 1 295 ? 33.116 -2.114 -6.975 1.00 63.59 295 ASP A CA 1
ATOM 2412 C C . ASP A 1 295 ? 34.173 -2.624 -7.968 1.00 63.59 295 ASP A C 1
ATOM 2414 O O . ASP A 1 295 ? 34.780 -1.837 -8.697 1.00 63.59 295 ASP A O 1
ATOM 2418 N N . LEU A 1 296 ? 34.319 -3.947 -8.099 1.00 63.06 296 LEU A N 1
ATOM 2419 C CA . LEU A 1 296 ? 35.197 -4.560 -9.099 1.00 63.06 296 LEU A CA 1
ATOM 2420 C C . LEU A 1 296 ? 34.784 -4.189 -10.529 1.00 63.06 296 LEU A C 1
ATOM 2422 O O . LEU A 1 296 ? 35.635 -3.793 -11.328 1.00 63.06 296 LEU A O 1
ATOM 2426 N N . ARG A 1 297 ? 33.483 -4.243 -10.854 1.00 66.19 297 ARG A N 1
ATOM 2427 C CA . ARG A 1 297 ? 32.959 -3.818 -12.167 1.00 66.19 297 ARG A CA 1
ATOM 2428 C C . ARG A 1 297 ? 33.254 -2.345 -12.439 1.00 66.19 297 ARG A C 1
ATOM 2430 O O . ARG A 1 297 ? 33.638 -2.002 -13.556 1.00 66.19 297 ARG A O 1
ATOM 2437 N N . PHE A 1 298 ? 33.103 -1.479 -11.437 1.00 63.66 298 PHE A N 1
ATOM 2438 C CA . PHE A 1 298 ? 33.433 -0.060 -11.561 1.00 63.66 298 PHE A CA 1
ATOM 2439 C C . PHE A 1 298 ? 34.928 0.155 -11.814 1.00 63.66 298 PHE A C 1
ATOM 2441 O O . PHE A 1 298 ? 35.289 0.910 -12.714 1.00 63.66 298 PHE A O 1
ATOM 2448 N N . LYS A 1 299 ? 35.802 -0.529 -11.069 1.00 63.22 299 LYS A N 1
ATOM 2449 C CA . LYS A 1 299 ? 37.260 -0.440 -11.243 1.00 63.22 299 LYS A CA 1
ATOM 2450 C C . LYS A 1 299 ? 37.707 -0.961 -12.606 1.00 63.22 299 LYS A C 1
ATOM 2452 O O . LYS A 1 299 ? 38.479 -0.289 -13.283 1.00 63.22 299 LYS A O 1
ATOM 2457 N N . ALA A 1 300 ? 37.170 -2.099 -13.047 1.00 61.69 300 ALA A N 1
ATOM 2458 C CA . ALA A 1 300 ? 37.428 -2.646 -14.378 1.00 61.69 300 ALA A CA 1
ATOM 2459 C C . ALA A 1 300 ? 36.969 -1.679 -15.479 1.00 61.69 300 ALA A C 1
ATOM 2461 O O . ALA A 1 300 ? 37.709 -1.413 -16.423 1.00 61.69 300 ALA A O 1
ATOM 2462 N N . GLN A 1 301 ? 35.785 -1.083 -15.330 1.00 64.75 301 GLN A N 1
ATOM 2463 C CA . GLN A 1 301 ? 35.297 -0.066 -16.255 1.00 64.75 301 GLN A CA 1
ATOM 2464 C C . GLN A 1 301 ? 36.196 1.181 -16.278 1.00 64.75 301 GLN A C 1
ATOM 2466 O O . GLN A 1 301 ? 36.550 1.659 -17.354 1.00 64.75 301 GLN A O 1
ATOM 2471 N N . SER A 1 302 ? 36.601 1.687 -15.114 1.00 69.75 302 SER A N 1
ATOM 2472 C CA . SER A 1 302 ? 37.497 2.843 -15.008 1.00 69.75 302 SER A CA 1
ATOM 2473 C C . SER A 1 302 ? 38.871 2.575 -15.632 1.00 69.75 302 SER A C 1
ATOM 2475 O O . SER A 1 302 ? 39.440 3.475 -16.244 1.00 69.75 302 SER A O 1
ATOM 2477 N N . ARG A 1 303 ? 39.385 1.339 -15.543 1.00 67.25 303 ARG A N 1
ATOM 2478 C CA . ARG A 1 303 ? 40.667 0.939 -16.147 1.00 67.25 303 ARG A CA 1
ATOM 2479 C C . ARG A 1 303 ? 40.585 0.727 -17.659 1.00 67.25 303 ARG A C 1
ATOM 2481 O O . ARG A 1 303 ? 41.405 1.285 -18.383 1.00 67.25 303 ARG A O 1
ATOM 2488 N N . PHE A 1 304 ? 39.649 -0.105 -18.119 1.00 69.19 304 PHE A N 1
ATOM 2489 C CA . PHE A 1 304 ? 39.634 -0.619 -19.496 1.00 69.19 304 PHE A CA 1
ATOM 2490 C C . PHE A 1 304 ? 38.759 0.185 -20.456 1.00 69.19 304 PHE A C 1
ATOM 2492 O O . PHE A 1 304 ? 38.970 0.115 -21.661 1.00 69.19 304 PHE A O 1
ATOM 2499 N N . VAL A 1 305 ? 37.769 0.921 -19.944 1.00 70.56 305 VAL A N 1
ATOM 2500 C CA . VAL A 1 305 ? 36.858 1.716 -20.782 1.00 70.56 305 VAL A CA 1
ATOM 2501 C C . VAL A 1 305 ? 37.205 3.192 -20.693 1.00 70.56 305 VAL A C 1
ATOM 2503 O O . VAL A 1 305 ? 37.364 3.844 -21.718 1.00 70.56 305 VAL A O 1
ATOM 2506 N N . ASN A 1 306 ? 37.323 3.718 -19.473 1.00 71.44 306 ASN A N 1
ATOM 2507 C CA . ASN A 1 306 ? 37.552 5.148 -19.291 1.00 71.44 306 ASN A CA 1
ATOM 2508 C C . ASN A 1 306 ? 39.044 5.522 -19.326 1.00 71.44 306 ASN A C 1
ATOM 2510 O O . ASN A 1 306 ? 39.361 6.685 -19.535 1.00 71.44 306 ASN A O 1
ATOM 2514 N N . CYS A 1 307 ? 39.949 4.551 -19.144 1.00 75.31 307 CYS A N 1
ATOM 2515 C CA . CYS A 1 307 ? 41.399 4.764 -19.037 1.00 75.31 307 CYS A CA 1
ATOM 2516 C C . CYS A 1 307 ? 41.809 5.751 -17.922 1.00 75.31 307 CYS A C 1
ATOM 2518 O O . CYS A 1 307 ? 42.871 6.366 -17.995 1.00 75.31 307 CYS A O 1
ATOM 2520 N N . ASP A 1 308 ? 40.985 5.871 -16.877 1.00 70.44 308 ASP A N 1
ATOM 2521 C CA . ASP A 1 308 ? 41.183 6.790 -15.747 1.00 70.44 308 ASP A CA 1
ATOM 2522 C C . ASP A 1 308 ? 42.003 6.156 -14.603 1.00 70.44 308 ASP A C 1
ATOM 2524 O O . ASP A 1 308 ? 42.472 6.854 -13.704 1.00 70.44 308 ASP A O 1
ATOM 2528 N N . LEU A 1 309 ? 42.155 4.824 -14.608 1.00 65.00 309 LEU A N 1
ATOM 2529 C CA . LEU A 1 309 ? 42.953 4.064 -13.638 1.00 65.00 309 LEU A CA 1
ATOM 2530 C C . LEU A 1 309 ? 44.238 3.544 -14.298 1.00 65.00 309 LEU A C 1
ATOM 2532 O O . LEU A 1 309 ? 44.174 2.979 -15.388 1.00 65.00 309 LEU A O 1
ATOM 2536 N N . ASN A 1 310 ? 45.389 3.688 -13.636 1.00 70.88 310 ASN A N 1
ATOM 2537 C CA . ASN A 1 310 ? 46.650 3.080 -14.078 1.00 70.88 310 ASN A CA 1
ATOM 2538 C C . ASN A 1 310 ? 46.785 1.626 -13.578 1.00 70.88 310 ASN A C 1
ATOM 2540 O O . ASN A 1 310 ? 45.993 1.171 -12.749 1.00 70.88 310 ASN A O 1
ATOM 2544 N N . ASP A 1 311 ? 47.768 0.888 -14.105 1.00 61.47 311 ASP A N 1
ATOM 2545 C CA . ASP A 1 311 ? 47.955 -0.535 -13.790 1.00 61.47 311 ASP A CA 1
ATOM 2546 C C . ASP A 1 311 ? 48.246 -0.770 -12.307 1.00 61.47 311 ASP A C 1
ATOM 2548 O O . ASP A 1 311 ? 47.593 -1.610 -11.691 1.00 61.47 311 ASP A O 1
ATOM 2552 N N . ASP A 1 312 ? 49.112 0.036 -11.695 1.00 59.00 312 ASP A N 1
ATOM 2553 C CA . ASP A 1 312 ? 49.442 -0.103 -10.273 1.00 59.00 312 ASP A CA 1
ATOM 2554 C C . ASP A 1 312 ? 48.215 0.102 -9.365 1.00 59.00 312 ASP A C 1
ATOM 2556 O O . ASP A 1 312 ? 48.010 -0.653 -8.413 1.00 59.00 312 ASP A O 1
ATOM 2560 N N . ALA A 1 313 ? 47.343 1.070 -9.677 1.00 59.38 313 ALA A N 1
ATOM 2561 C CA . ALA A 1 313 ? 46.106 1.291 -8.926 1.00 59.38 313 ALA A CA 1
ATOM 2562 C C . ALA A 1 313 ? 45.069 0.185 -9.171 1.00 59.38 313 ALA A C 1
ATOM 2564 O O . ALA A 1 313 ? 44.351 -0.200 -8.251 1.00 59.38 313 ALA A O 1
ATOM 2565 N N . TYR A 1 314 ? 44.974 -0.345 -10.392 1.00 56.28 314 TYR A N 1
ATOM 2566 C CA . TYR A 1 314 ? 44.032 -1.415 -10.722 1.00 56.28 314 TYR A CA 1
ATOM 2567 C C . TYR A 1 314 ? 44.436 -2.754 -10.086 1.00 56.28 314 TYR A C 1
ATOM 2569 O O . TYR A 1 314 ? 43.631 -3.362 -9.376 1.00 56.28 314 TYR A O 1
ATOM 2577 N N . PHE A 1 315 ? 45.689 -3.179 -10.268 1.00 58.94 315 PHE A N 1
ATOM 2578 C CA . PHE A 1 315 ? 46.208 -4.429 -9.708 1.00 58.94 315 PHE A CA 1
ATOM 2579 C C . PHE A 1 315 ? 46.387 -4.354 -8.187 1.00 58.94 315 PHE A C 1
ATOM 2581 O O . PHE A 1 315 ? 46.091 -5.330 -7.498 1.00 58.94 315 PHE A O 1
ATOM 2588 N N . GLY A 1 316 ? 46.731 -3.186 -7.633 1.00 56.59 316 GLY A N 1
ATOM 2589 C CA . GLY A 1 316 ? 46.772 -2.973 -6.182 1.00 56.59 316 GLY A CA 1
ATOM 2590 C C . GLY A 1 316 ? 45.427 -3.214 -5.481 1.00 56.59 316 GLY A C 1
ATOM 2591 O O . GLY A 1 316 ? 45.397 -3.624 -4.323 1.00 56.59 316 GLY A O 1
ATOM 2592 N N . HIS A 1 317 ? 44.299 -3.031 -6.178 1.00 51.12 317 HIS A N 1
ATOM 2593 C CA . HIS A 1 317 ? 42.962 -3.309 -5.642 1.00 51.12 317 HIS A CA 1
ATOM 2594 C C . HIS A 1 317 ? 42.504 -4.769 -5.781 1.00 51.12 317 HIS A C 1
ATOM 2596 O O . HIS A 1 317 ? 41.548 -5.151 -5.110 1.00 51.12 317 HIS A O 1
ATOM 2602 N N . ILE A 1 318 ? 43.155 -5.570 -6.630 1.00 51.06 318 ILE A N 1
ATOM 2603 C CA . ILE A 1 318 ? 42.820 -6.986 -6.873 1.00 51.06 318 ILE A CA 1
ATOM 2604 C C . ILE A 1 318 ? 43.583 -7.919 -5.909 1.00 51.06 318 ILE A C 1
ATOM 2606 O O . ILE A 1 318 ? 43.139 -9.031 -5.648 1.00 51.06 318 ILE A O 1
ATOM 2610 N N . ILE A 1 319 ? 44.693 -7.454 -5.323 1.00 51.31 319 ILE A N 1
ATOM 2611 C CA . ILE A 1 319 ? 45.646 -8.266 -4.535 1.00 51.31 319 ILE A CA 1
ATOM 2612 C C . ILE A 1 319 ? 45.325 -8.325 -3.020 1.00 51.31 319 ILE A C 1
ATOM 2614 O O . ILE A 1 319 ? 45.998 -9.023 -2.264 1.00 51.31 319 ILE A O 1
ATOM 2618 N N . ALA A 1 320 ? 44.288 -7.640 -2.535 1.00 40.25 320 ALA A N 1
ATOM 2619 C CA . ALA A 1 320 ? 44.048 -7.487 -1.098 1.00 40.25 320 ALA A CA 1
ATOM 2620 C C . ALA A 1 320 ? 43.350 -8.704 -0.447 1.00 40.25 320 ALA A C 1
ATOM 2622 O O . ALA A 1 320 ? 42.123 -8.752 -0.392 1.00 40.25 320 ALA A O 1
ATOM 2623 N N . CYS A 1 321 ? 44.114 -9.635 0.130 1.00 38.81 321 CYS A N 1
ATOM 2624 C CA . CYS A 1 321 ? 43.628 -10.517 1.199 1.00 38.81 321 CYS A CA 1
ATOM 2625 C C . CYS A 1 321 ? 44.571 -10.463 2.386 1.00 38.81 321 CYS A C 1
ATOM 2627 O O . CYS A 1 321 ? 45.777 -10.327 2.259 1.00 38.81 321 CYS A O 1
ATOM 2629 N N . GLN A 1 322 ? 43.978 -10.424 3.567 1.00 41.00 322 GLN A N 1
ATOM 2630 C CA . GLN A 1 322 ? 44.587 -9.797 4.731 1.00 41.00 322 GLN A CA 1
ATOM 2631 C C . GLN A 1 322 ? 45.428 -10.763 5.585 1.00 41.00 322 GLN A C 1
ATOM 2633 O O . GLN A 1 322 ? 45.793 -10.388 6.696 1.00 41.00 322 GLN A O 1
ATOM 2638 N N . SER A 1 323 ? 45.753 -11.974 5.104 1.00 38.19 323 SER A N 1
ATOM 2639 C CA . SER A 1 323 ? 46.323 -13.036 5.957 1.00 38.19 323 SER A CA 1
ATOM 2640 C C . SER A 1 323 ? 47.665 -13.663 5.548 1.00 38.19 323 SER A C 1
ATOM 2642 O O . SER A 1 323 ? 48.231 -14.377 6.370 1.00 38.19 323 SER A O 1
ATOM 2644 N N . CYS A 1 324 ? 48.218 -13.434 4.353 1.00 36.75 324 CYS A N 1
ATOM 2645 C CA . CYS A 1 324 ? 49.418 -14.166 3.881 1.00 36.75 324 CYS A CA 1
ATOM 2646 C C . CYS A 1 324 ? 50.624 -13.241 3.662 1.00 36.75 324 CYS A C 1
ATOM 2648 O O . CYS A 1 324 ? 50.410 -12.185 3.087 1.00 36.75 324 CYS A O 1
ATOM 2650 N N . THR A 1 325 ? 51.866 -13.607 4.043 1.00 38.50 325 THR A N 1
ATOM 2651 C CA . THR A 1 325 ? 53.098 -12.799 3.823 1.00 38.50 325 THR A CA 1
ATOM 2652 C C . THR A 1 325 ? 53.967 -13.231 2.623 1.00 38.50 325 THR A C 1
ATOM 2654 O O . THR A 1 325 ? 53.939 -14.388 2.218 1.00 38.50 325 THR A O 1
ATOM 2657 N N . ALA A 1 326 ? 54.728 -12.309 1.998 1.00 34.75 326 ALA A N 1
ATOM 2658 C CA . ALA A 1 326 ? 55.392 -12.550 0.693 1.00 34.75 326 ALA A CA 1
ATOM 2659 C C . ALA A 1 326 ? 56.524 -13.576 0.813 1.00 34.75 326 ALA A C 1
ATOM 2661 O O . ALA A 1 326 ? 56.851 -14.287 -0.132 1.00 34.75 326 ALA A O 1
ATOM 2662 N N . SER A 1 327 ? 57.091 -13.665 2.010 1.00 38.41 327 SER A N 1
ATOM 2663 C CA . SER A 1 327 ? 58.102 -14.635 2.418 1.00 38.41 327 SER A CA 1
ATOM 2664 C C . SER A 1 327 ? 57.582 -16.075 2.522 1.00 38.41 327 SER A C 1
ATOM 2666 O O . SER A 1 327 ? 58.383 -16.986 2.707 1.00 38.41 327 SER A O 1
ATOM 2668 N N . GLN A 1 328 ? 56.269 -16.301 2.394 1.00 37.31 328 GLN A N 1
ATOM 2669 C CA . GLN A 1 328 ? 55.634 -17.620 2.507 1.00 37.31 328 GLN A CA 1
ATOM 2670 C C . GLN A 1 328 ? 55.345 -18.282 1.146 1.00 37.31 328 GLN A C 1
ATOM 2672 O O . GLN A 1 328 ? 54.793 -19.379 1.107 1.00 37.31 328 GLN A O 1
ATOM 2677 N N . VAL A 1 329 ? 55.717 -17.645 0.029 1.00 36.16 329 VAL A N 1
ATOM 2678 C CA . VAL A 1 329 ? 55.518 -18.184 -1.326 1.00 36.16 329 VAL A CA 1
ATOM 2679 C C . VAL A 1 329 ? 56.794 -18.887 -1.799 1.00 36.16 329 VAL A C 1
ATOM 2681 O O . VAL A 1 329 ? 57.823 -18.250 -2.014 1.00 36.16 329 VAL A O 1
ATOM 2684 N N . SER A 1 330 ? 56.719 -20.207 -1.973 1.00 36.59 330 SER A N 1
ATOM 2685 C CA . SER A 1 330 ? 57.778 -21.043 -2.551 1.00 36.59 330 SER A CA 1
ATOM 2686 C C . SER A 1 330 ? 57.437 -21.371 -4.005 1.00 36.59 330 SER A C 1
ATOM 2688 O O . SER A 1 330 ? 56.349 -21.874 -4.273 1.00 36.59 330 SER A O 1
ATOM 2690 N N . PHE A 1 331 ? 58.359 -21.119 -4.935 1.00 36.88 331 PHE A N 1
ATOM 2691 C CA . PHE A 1 331 ? 58.212 -21.506 -6.341 1.00 36.88 331 PHE A CA 1
ATOM 2692 C C . PHE A 1 331 ? 59.013 -22.779 -6.609 1.00 36.88 331 PHE A C 1
ATOM 2694 O O . PHE A 1 331 ? 60.240 -22.756 -6.504 1.00 36.88 331 PHE A O 1
ATOM 2701 N N . ASP A 1 332 ? 58.336 -23.866 -6.981 1.00 36.31 332 ASP A N 1
ATOM 2702 C CA . ASP A 1 332 ? 59.021 -25.069 -7.454 1.00 36.31 332 ASP A CA 1
ATOM 2703 C C . ASP A 1 332 ? 59.399 -24.925 -8.940 1.00 36.31 332 ASP A C 1
ATOM 2705 O O . ASP A 1 332 ? 58.560 -24.536 -9.760 1.00 36.31 332 ASP A O 1
ATOM 2709 N N . PRO A 1 333 ? 60.651 -25.231 -9.326 1.00 38.84 333 PRO A N 1
ATOM 2710 C CA . PRO A 1 333 ? 61.039 -25.297 -10.727 1.00 38.84 333 PRO A CA 1
ATOM 2711 C C . PRO A 1 333 ? 60.359 -26.493 -11.410 1.00 38.84 333 PRO A C 1
ATOM 2713 O O . PRO A 1 333 ? 60.272 -27.587 -10.854 1.00 38.84 333 PRO A O 1
ATOM 2716 N N . SER A 1 334 ? 59.875 -26.289 -12.637 1.00 38.91 334 SER A N 1
ATOM 2717 C CA . SER A 1 334 ? 59.136 -27.296 -13.404 1.00 38.91 334 SER A CA 1
ATOM 2718 C C . SER A 1 334 ? 59.957 -28.574 -13.620 1.00 38.91 334 SER A C 1
ATOM 2720 O O . SER A 1 334 ? 60.949 -28.565 -14.352 1.00 38.91 334 SER A O 1
ATOM 2722 N N . ASN A 1 335 ? 59.515 -29.692 -13.045 1.00 42.97 335 ASN A N 1
ATOM 2723 C CA . ASN A 1 335 ? 60.039 -31.023 -13.353 1.00 42.97 335 ASN A CA 1
ATOM 2724 C C . ASN A 1 335 ? 59.362 -31.569 -14.622 1.00 42.97 335 ASN A C 1
ATOM 2726 O O . ASN A 1 335 ? 58.404 -32.330 -14.523 1.00 42.97 335 ASN A O 1
ATOM 2730 N N . GLY A 1 336 ? 59.833 -31.204 -15.817 1.00 44.94 336 GLY A N 1
ATOM 2731 C CA . GLY A 1 336 ? 59.363 -31.864 -17.042 1.00 44.94 336 GLY A CA 1
ATOM 2732 C C . GLY A 1 336 ? 59.667 -31.144 -18.354 1.00 44.94 336 GLY A C 1
ATOM 2733 O O . GLY A 1 336 ? 59.743 -29.921 -18.401 1.00 44.94 336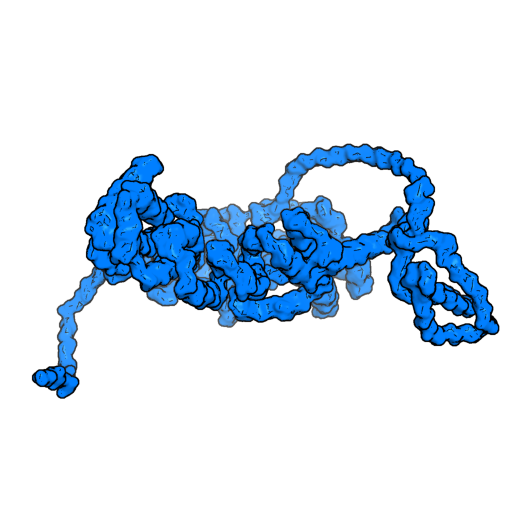 GLY A O 1
ATOM 2734 N N . ASP A 1 337 ? 59.842 -31.946 -19.407 1.00 42.66 337 ASP A N 1
ATOM 2735 C CA . ASP A 1 337 ? 60.207 -31.572 -20.782 1.00 42.66 337 ASP A CA 1
ATOM 2736 C C . ASP A 1 337 ? 59.297 -30.464 -21.372 1.00 42.66 337 ASP A C 1
ATOM 2738 O O . ASP A 1 337 ? 58.074 -30.503 -21.177 1.00 42.66 337 ASP A O 1
ATOM 2742 N N . PRO A 1 338 ? 59.844 -29.501 -22.143 1.00 41.81 338 PRO A N 1
ATOM 2743 C CA . PRO A 1 338 ? 59.102 -28.372 -22.692 1.00 41.81 338 PRO A CA 1
ATOM 2744 C C . PRO A 1 338 ? 58.195 -28.843 -23.836 1.00 41.81 338 PRO A C 1
ATOM 2746 O O . PRO A 1 338 ? 58.562 -28.824 -25.009 1.00 41.81 338 PRO A O 1
ATOM 2749 N N . GLY A 1 339 ? 56.997 -29.306 -23.488 1.00 42.06 339 GLY A N 1
ATOM 2750 C CA . GLY A 1 339 ? 56.011 -29.772 -24.464 1.00 42.06 339 GLY A CA 1
ATOM 2751 C C . GLY A 1 339 ? 54.893 -30.659 -23.920 1.00 42.06 339 GLY A C 1
ATOM 2752 O O . GLY A 1 339 ? 53.971 -30.968 -24.673 1.00 42.06 339 GLY A O 1
ATOM 2753 N N . ARG A 1 340 ? 54.926 -31.061 -22.643 1.00 37.81 340 ARG A N 1
ATOM 2754 C CA . ARG A 1 340 ? 53.813 -31.781 -22.007 1.00 37.81 340 ARG A CA 1
ATOM 2755 C C . ARG A 1 340 ? 52.994 -30.868 -21.099 1.00 37.81 340 ARG A C 1
ATOM 2757 O O . ARG A 1 340 ? 53.541 -30.177 -20.249 1.00 37.81 340 ARG A O 1
ATOM 2764 N N . ILE A 1 341 ? 51.674 -30.913 -21.272 1.00 40.00 341 ILE A N 1
ATOM 2765 C CA . ILE A 1 341 ? 50.707 -30.427 -20.287 1.00 40.00 341 ILE A CA 1
ATOM 2766 C C . ILE A 1 341 ? 50.449 -31.605 -19.345 1.00 40.00 341 ILE A C 1
ATOM 2768 O O . ILE A 1 341 ? 49.657 -32.483 -19.678 1.00 40.00 341 ILE A O 1
ATOM 2772 N N . ASP A 1 342 ? 51.144 -31.660 -18.211 1.00 36.94 342 ASP A N 1
ATOM 2773 C CA . ASP A 1 342 ? 50.713 -32.504 -17.092 1.00 36.94 342 ASP A CA 1
ATOM 2774 C C . ASP A 1 342 ? 49.764 -31.666 -16.236 1.00 36.94 342 ASP A C 1
ATOM 2776 O O . ASP A 1 342 ? 50.172 -30.943 -15.332 1.00 36.94 342 ASP A O 1
ATOM 2780 N N . SER A 1 343 ? 48.478 -31.713 -16.567 1.00 40.09 343 SER A N 1
ATOM 2781 C CA . SER A 1 343 ? 47.412 -31.230 -15.694 1.00 40.09 343 SER A CA 1
ATOM 2782 C C . SER A 1 343 ? 46.805 -32.431 -14.977 1.00 40.09 343 SER A C 1
ATOM 2784 O O . SER A 1 343 ? 45.692 -32.845 -15.294 1.00 40.09 343 SER A O 1
ATOM 2786 N N . ASP A 1 344 ? 47.555 -33.015 -14.044 1.00 33.97 344 ASP A N 1
ATOM 2787 C CA . ASP A 1 344 ? 46.975 -33.934 -13.069 1.00 33.97 344 ASP A CA 1
ATOM 2788 C C . ASP A 1 344 ? 46.684 -33.151 -11.790 1.00 33.97 344 ASP A C 1
ATOM 2790 O O . ASP A 1 344 ? 47.567 -32.564 -11.160 1.00 33.97 344 ASP A O 1
ATOM 2794 N N . PHE A 1 345 ? 45.403 -33.109 -11.438 1.00 37.94 345 PHE A N 1
ATOM 2795 C CA . PHE A 1 345 ? 44.883 -32.408 -10.275 1.00 37.94 345 PHE A CA 1
ATOM 2796 C C . PHE A 1 345 ? 45.462 -33.053 -9.007 1.00 37.94 345 PHE A C 1
ATOM 2798 O O . PHE A 1 345 ? 45.004 -34.107 -8.565 1.00 37.94 345 PHE A O 1
ATOM 2805 N N . ARG A 1 346 ? 46.484 -32.439 -8.407 1.00 39.81 346 ARG A N 1
ATOM 2806 C CA . ARG A 1 346 ? 46.966 -32.832 -7.079 1.00 39.81 346 ARG A CA 1
ATOM 2807 C C . ARG A 1 346 ? 46.366 -31.909 -6.031 1.00 39.81 346 ARG A C 1
ATOM 2809 O O . ARG A 1 346 ? 46.783 -30.767 -5.880 1.00 39.81 346 ARG A O 1
ATOM 2816 N N . LEU A 1 347 ? 45.387 -32.427 -5.291 1.00 40.12 347 LEU A N 1
ATOM 2817 C CA . LEU A 1 347 ? 45.021 -31.860 -3.997 1.00 40.12 347 LEU A CA 1
ATOM 2818 C C . LEU A 1 347 ? 46.165 -32.178 -3.028 1.00 40.12 347 LEU A C 1
ATOM 2820 O O . LEU A 1 347 ? 46.268 -33.301 -2.533 1.00 40.12 347 LEU A O 1
ATOM 2824 N N . GLU A 1 348 ? 47.056 -31.220 -2.789 1.00 45.59 348 GLU A N 1
ATOM 2825 C CA . GLU A 1 348 ? 48.005 -31.354 -1.687 1.00 45.59 348 GLU A CA 1
ATOM 2826 C C . GLU A 1 348 ? 47.311 -31.035 -0.364 1.00 45.59 348 GLU A C 1
ATOM 2828 O O . GLU A 1 348 ? 46.563 -30.065 -0.237 1.00 45.59 348 GLU A O 1
ATOM 2833 N N . THR A 1 349 ? 47.558 -31.876 0.637 1.00 41.75 349 THR A N 1
ATOM 2834 C CA . THR A 1 349 ? 47.122 -31.619 2.009 1.00 41.75 349 THR A CA 1
ATOM 2835 C C . THR A 1 349 ? 47.812 -30.375 2.554 1.00 41.75 349 THR A C 1
ATOM 2837 O O . THR A 1 349 ? 48.988 -30.145 2.264 1.00 41.75 349 THR A O 1
ATOM 2840 N N . ASN A 1 350 ? 47.087 -29.606 3.368 1.00 44.75 350 ASN A N 1
ATOM 2841 C CA . ASN A 1 350 ? 47.582 -28.392 4.014 1.00 44.75 350 ASN A CA 1
ATOM 2842 C C . ASN A 1 350 ? 48.951 -28.607 4.665 1.00 44.75 350 ASN A C 1
ATOM 2844 O O . ASN A 1 350 ? 49.242 -29.685 5.191 1.00 44.75 350 ASN A O 1
ATOM 2848 N N . ASP A 1 351 ? 49.772 -27.559 4.663 1.00 42.31 351 ASP A N 1
ATOM 2849 C CA . ASP A 1 351 ? 51.075 -27.611 5.307 1.00 42.31 351 ASP A CA 1
ATOM 2850 C C . ASP A 1 351 ? 50.903 -27.940 6.807 1.00 42.31 351 ASP A C 1
ATOM 2852 O O . ASP A 1 351 ? 50.210 -27.201 7.513 1.00 42.31 351 ASP A O 1
ATOM 2856 N N . PRO A 1 352 ? 51.499 -29.029 7.326 1.00 37.69 352 PRO A N 1
ATOM 2857 C CA . PRO A 1 352 ? 51.184 -29.513 8.669 1.00 37.69 352 PRO A CA 1
ATOM 2858 C C . PRO A 1 352 ? 51.632 -28.570 9.791 1.00 37.69 352 PRO A C 1
ATOM 2860 O O . PRO A 1 352 ? 51.144 -28.692 10.913 1.00 37.69 352 PRO A O 1
ATOM 2863 N N . ALA A 1 353 ? 52.566 -27.652 9.520 1.00 36.03 353 ALA A N 1
ATOM 2864 C CA . ALA A 1 353 ? 53.086 -26.724 10.520 1.00 36.03 353 ALA A CA 1
ATOM 2865 C C . ALA A 1 353 ? 52.250 -25.440 10.624 1.00 36.03 353 ALA A C 1
ATOM 2867 O O . ALA A 1 353 ? 52.219 -24.811 11.680 1.00 36.03 353 ALA A O 1
ATOM 2868 N N . THR A 1 354 ? 51.582 -25.044 9.538 1.00 43.88 354 THR A N 1
ATOM 2869 C CA . THR A 1 354 ? 50.860 -23.761 9.452 1.00 43.88 354 THR A CA 1
ATOM 2870 C C . THR A 1 354 ? 49.360 -23.913 9.202 1.00 43.88 354 THR A C 1
ATOM 2872 O O . THR A 1 354 ? 48.608 -22.968 9.421 1.00 43.88 354 THR A O 1
ATOM 2875 N N . GLY A 1 355 ? 48.903 -25.093 8.772 1.00 37.88 355 GLY A N 1
ATOM 2876 C CA . GLY A 1 355 ? 47.505 -25.382 8.448 1.00 37.88 355 GLY A CA 1
ATOM 2877 C C . GLY A 1 355 ? 47.010 -24.752 7.139 1.00 37.88 355 GLY A C 1
ATOM 2878 O O . GLY A 1 355 ? 45.845 -24.942 6.790 1.00 37.88 355 GLY A O 1
ATOM 2879 N N . CYS A 1 356 ? 47.869 -24.039 6.405 1.00 36.97 356 CYS A N 1
ATOM 2880 C CA . CYS A 1 356 ? 47.527 -23.333 5.170 1.00 36.97 356 CYS A CA 1
ATOM 2881 C C . CYS A 1 356 ? 47.448 -24.268 3.952 1.00 36.97 356 CYS A C 1
ATOM 2883 O O . CYS A 1 356 ? 48.220 -25.223 3.834 1.00 36.97 356 CYS A O 1
ATOM 2885 N N . LEU A 1 357 ? 46.535 -23.960 3.023 1.00 39.72 357 LEU A N 1
ATOM 2886 C CA . LEU A 1 357 ? 46.405 -24.644 1.731 1.00 39.72 357 LEU A CA 1
ATOM 2887 C C . LEU A 1 357 ? 47.652 -24.385 0.872 1.00 39.72 357 LEU A C 1
ATOM 2889 O O . LEU A 1 357 ? 48.095 -23.242 0.747 1.00 39.72 357 LEU A O 1
ATOM 2893 N N . ARG A 1 358 ? 48.216 -25.436 0.268 1.00 40.47 358 ARG A N 1
ATOM 2894 C CA . ARG A 1 358 ? 49.339 -25.309 -0.671 1.00 40.47 358 ARG A CA 1
ATOM 2895 C C . ARG A 1 358 ? 48.820 -24.960 -2.067 1.00 40.47 358 ARG A C 1
ATOM 2897 O O . ARG A 1 358 ? 47.950 -25.643 -2.598 1.00 40.47 358 ARG A O 1
ATOM 2904 N N . LEU A 1 359 ? 49.354 -23.889 -2.652 1.00 40.78 359 LEU A N 1
ATOM 2905 C CA . LEU A 1 359 ? 49.051 -23.441 -4.014 1.00 40.78 359 LEU A CA 1
ATOM 2906 C C . LEU A 1 359 ? 50.150 -23.917 -4.966 1.00 40.78 359 LEU A C 1
ATOM 2908 O O . LEU A 1 359 ? 51.304 -23.518 -4.827 1.00 40.78 359 LEU A O 1
ATOM 2912 N N . THR A 1 360 ? 49.787 -24.732 -5.955 1.00 40.38 360 THR A N 1
ATOM 2913 C CA . THR A 1 360 ? 50.678 -25.125 -7.054 1.00 40.38 360 THR A CA 1
ATOM 2914 C C . THR A 1 360 ? 50.275 -24.353 -8.307 1.00 40.38 360 THR A C 1
ATOM 2916 O O . THR A 1 360 ? 49.122 -24.425 -8.725 1.00 40.38 360 THR A O 1
ATOM 2919 N N . ALA A 1 361 ? 51.204 -23.610 -8.908 1.00 38.78 361 ALA A N 1
ATOM 2920 C CA . ALA A 1 361 ? 50.994 -22.943 -10.192 1.00 38.78 361 ALA A CA 1
ATOM 2921 C C . ALA A 1 361 ? 51.732 -23.718 -11.293 1.00 38.78 361 ALA A C 1
ATOM 2923 O O . ALA A 1 361 ? 52.940 -23.927 -11.194 1.00 38.78 361 ALA A O 1
ATOM 2924 N N . ILE A 1 362 ? 51.021 -24.134 -12.343 1.00 39.28 362 ILE A N 1
ATOM 2925 C CA . ILE A 1 362 ? 51.610 -24.800 -13.515 1.00 39.28 362 ILE A CA 1
ATOM 2926 C C . ILE A 1 362 ? 51.630 -23.795 -14.666 1.00 39.28 362 ILE A C 1
ATOM 2928 O O . ILE A 1 362 ? 50.612 -23.186 -14.986 1.00 39.28 362 ILE A O 1
ATOM 2932 N N . CYS A 1 363 ? 52.794 -23.604 -15.287 1.00 36.62 363 CYS A N 1
ATOM 2933 C CA . CYS A 1 363 ? 52.957 -22.695 -16.417 1.00 36.62 363 CYS A CA 1
ATOM 2934 C C . CYS A 1 363 ? 53.119 -23.499 -17.709 1.00 36.62 363 CYS A C 1
ATOM 2936 O O . CYS A 1 363 ? 54.129 -24.174 -17.899 1.00 36.62 363 CYS A O 1
ATOM 2938 N N . THR A 1 364 ? 52.147 -23.407 -18.617 1.00 40.47 364 THR A N 1
ATOM 2939 C CA . THR A 1 364 ? 52.280 -23.918 -19.988 1.00 40.47 364 THR A CA 1
ATOM 2940 C C . THR A 1 364 ? 52.414 -22.747 -20.950 1.00 40.47 364 THR A C 1
ATOM 2942 O O . THR A 1 364 ? 51.508 -21.919 -21.057 1.00 40.47 364 THR A O 1
ATOM 2945 N N . ALA A 1 365 ? 53.533 -22.679 -21.669 1.00 38.34 365 ALA A N 1
ATOM 2946 C CA . ALA A 1 365 ? 53.768 -21.678 -22.702 1.00 38.34 365 ALA A CA 1
ATOM 2947 C C . ALA A 1 365 ? 53.992 -22.365 -24.055 1.00 38.34 365 ALA A C 1
ATOM 2949 O O . ALA A 1 365 ? 54.900 -23.182 -24.200 1.00 38.34 365 ALA A O 1
ATOM 2950 N N . GLN A 1 366 ? 53.188 -22.002 -25.057 1.00 37.19 366 GLN A N 1
ATOM 2951 C CA . GLN A 1 366 ? 53.471 -22.284 -26.464 1.00 37.19 366 GLN A CA 1
ATOM 2952 C C . GLN A 1 366 ? 53.695 -20.954 -27.192 1.00 37.19 366 GLN A C 1
ATOM 2954 O O . GLN A 1 366 ? 53.025 -19.959 -26.909 1.00 37.19 366 GLN A O 1
ATOM 2959 N N . ALA A 1 367 ? 54.656 -20.918 -28.116 1.00 36.28 367 ALA A N 1
ATOM 2960 C CA . ALA A 1 367 ? 55.014 -19.697 -28.829 1.00 36.28 367 ALA A CA 1
ATOM 2961 C C . ALA A 1 367 ? 53.832 -19.188 -29.677 1.00 36.28 367 ALA A C 1
ATOM 2963 O O . ALA A 1 367 ? 53.411 -19.853 -30.620 1.00 36.28 367 ALA A O 1
ATOM 2964 N N . GLY A 1 368 ? 53.316 -18.001 -29.341 1.00 39.81 368 GLY A N 1
ATOM 2965 C CA . GLY A 1 368 ? 52.242 -17.321 -30.079 1.00 39.81 368 GLY A CA 1
ATOM 2966 C C . GLY A 1 368 ? 50.895 -17.201 -29.355 1.00 39.81 368 GLY A C 1
ATOM 2967 O O . GLY A 1 368 ? 49.997 -16.565 -29.899 1.00 39.81 368 GLY A O 1
ATOM 2968 N N . PHE A 1 369 ? 50.750 -17.733 -28.137 1.00 32.62 369 PHE A N 1
ATOM 2969 C CA . PHE A 1 369 ? 49.559 -17.549 -27.293 1.00 32.62 369 PHE A CA 1
ATOM 2970 C C . PHE A 1 369 ? 49.921 -16.978 -25.912 1.00 32.62 369 PHE A C 1
ATOM 2972 O O . PHE A 1 369 ? 51.053 -17.119 -25.451 1.00 32.62 369 PHE A O 1
ATOM 2979 N N . PHE A 1 370 ? 48.961 -16.319 -25.250 1.00 32.69 370 PHE A N 1
ATOM 2980 C CA . PHE A 1 370 ? 49.117 -15.842 -23.871 1.00 32.69 370 PHE A CA 1
ATOM 2981 C C . PHE A 1 370 ? 49.191 -17.031 -22.903 1.00 32.69 370 PHE A C 1
ATOM 2983 O O . PHE A 1 370 ? 48.335 -17.913 -22.935 1.00 32.69 370 PHE A O 1
ATOM 2990 N N . SER A 1 371 ? 50.194 -17.036 -22.026 1.00 33.59 371 SER A N 1
ATOM 2991 C CA . SER A 1 371 ? 50.288 -17.956 -20.890 1.00 33.59 371 SER A CA 1
ATOM 2992 C C . SER A 1 371 ? 49.140 -17.701 -19.911 1.00 33.59 371 SER A C 1
ATOM 2994 O O . SER A 1 371 ? 48.971 -16.571 -19.451 1.00 33.59 371 SER A O 1
ATOM 2996 N N . PHE A 1 372 ? 48.378 -18.738 -19.570 1.00 32.41 372 PHE A N 1
ATOM 2997 C CA . PHE A 1 372 ? 47.404 -18.697 -18.480 1.00 32.41 372 PHE A CA 1
ATOM 2998 C C . PHE A 1 372 ? 48.022 -19.321 -17.225 1.00 32.41 372 PHE A C 1
ATOM 3000 O O . PHE A 1 372 ? 48.597 -20.403 -17.295 1.00 32.41 372 PHE A O 1
ATOM 3007 N N . MET A 1 373 ? 47.903 -18.632 -16.087 1.00 35.84 373 MET A N 1
ATOM 3008 C CA . MET A 1 373 ? 48.064 -19.237 -14.764 1.00 35.84 373 MET A CA 1
ATOM 3009 C C . MET A 1 373 ? 46.669 -19.522 -14.222 1.00 35.84 373 MET A C 1
ATOM 3011 O O . MET A 1 373 ? 45.872 -18.599 -14.051 1.00 35.84 373 MET A O 1
ATOM 3015 N N . GLU A 1 374 ? 46.377 -20.791 -13.970 1.00 33.94 374 GLU A N 1
ATOM 3016 C CA . GLU A 1 374 ? 45.160 -21.202 -13.281 1.00 33.94 374 GLU A CA 1
ATOM 3017 C C . GLU A 1 374 ? 45.497 -21.371 -11.798 1.00 33.94 374 GLU A C 1
ATOM 3019 O O . GLU A 1 374 ? 46.270 -22.248 -11.417 1.00 33.94 374 GLU A O 1
ATOM 3024 N N . PHE A 1 375 ? 44.979 -20.473 -10.961 1.00 38.94 375 PHE A N 1
ATOM 3025 C CA . PHE A 1 375 ? 45.077 -20.603 -9.511 1.00 38.94 375 PHE A CA 1
ATOM 3026 C C . PHE A 1 375 ? 43.829 -21.310 -9.001 1.00 38.94 375 PHE A C 1
ATOM 3028 O O . PHE A 1 375 ? 42.711 -20.933 -9.362 1.00 38.94 375 PHE A O 1
ATOM 3035 N N . ASN A 1 376 ? 44.013 -22.285 -8.110 1.00 35.31 376 ASN A N 1
ATOM 3036 C CA . ASN A 1 376 ? 42.899 -22.771 -7.313 1.00 35.31 376 ASN A CA 1
ATOM 3037 C C . ASN A 1 376 ? 42.327 -21.598 -6.507 1.00 35.31 376 ASN A C 1
ATOM 3039 O O . ASN A 1 376 ? 43.047 -20.790 -5.925 1.00 35.31 376 ASN A O 1
ATOM 3043 N N . VAL A 1 377 ? 41.009 -21.482 -6.583 1.00 40.22 377 VAL A N 1
ATOM 3044 C CA . VAL A 1 377 ? 40.191 -20.365 -6.120 1.00 40.22 377 VAL A CA 1
ATOM 3045 C C . VAL A 1 377 ? 40.504 -19.998 -4.651 1.00 40.22 377 VAL A C 1
ATOM 3047 O O . VAL A 1 377 ? 40.629 -20.890 -3.817 1.00 40.22 377 VAL A O 1
ATOM 3050 N N . VAL A 1 378 ? 40.523 -18.681 -4.370 1.00 32.25 378 VAL A N 1
ATOM 3051 C CA . VAL A 1 378 ? 40.448 -17.961 -3.064 1.00 32.25 378 VAL A CA 1
ATOM 3052 C C . VAL A 1 378 ? 41.740 -17.256 -2.548 1.00 32.25 378 VAL A C 1
ATOM 3054 O O . VAL A 1 378 ? 42.567 -17.848 -1.873 1.00 32.25 378 VAL A O 1
ATOM 3057 N N . GLU A 1 379 ? 41.789 -15.935 -2.818 1.00 34.53 379 GLU A N 1
ATOM 3058 C CA . GLU A 1 379 ? 42.286 -14.771 -2.024 1.00 34.53 379 GLU A CA 1
ATOM 3059 C C . GLU A 1 379 ? 43.807 -14.511 -1.708 1.00 34.53 379 GLU A C 1
ATOM 3061 O O . GLU A 1 379 ? 44.508 -15.334 -1.139 1.00 34.53 379 GLU A O 1
ATOM 3066 N N . GLY A 1 380 ? 44.278 -13.282 -2.059 1.00 37.31 380 GLY A N 1
ATOM 3067 C CA . GLY A 1 380 ? 45.648 -12.671 -2.008 1.00 37.31 380 GLY A CA 1
ATOM 3068 C C . GLY A 1 380 ? 46.353 -12.255 -0.670 1.00 37.31 380 GLY A C 1
ATOM 3069 O O . GLY A 1 380 ? 46.230 -12.931 0.339 1.00 37.31 380 GLY A O 1
ATOM 3070 N N . GLY A 1 381 ? 47.197 -11.200 -0.680 1.00 38.47 381 GLY A N 1
ATOM 3071 C CA . GLY A 1 381 ? 48.485 -11.181 0.067 1.00 38.47 381 GLY A CA 1
ATOM 3072 C C . GLY A 1 381 ? 48.895 -9.969 0.976 1.00 38.47 381 GLY A C 1
ATOM 3073 O O . GLY A 1 381 ? 48.059 -9.191 1.419 1.00 38.47 381 GLY A O 1
ATOM 3074 N N . PRO A 1 382 ? 50.204 -9.756 1.267 1.00 34.88 382 PRO A N 1
ATOM 3075 C CA . PRO A 1 382 ? 50.752 -9.353 2.593 1.00 34.88 382 PRO A CA 1
ATOM 3076 C C . PRO A 1 382 ? 50.599 -7.939 3.147 1.00 34.88 382 PRO A C 1
ATOM 3078 O O . PRO A 1 382 ? 50.812 -6.942 2.459 1.00 34.88 382 PRO A O 1
ATOM 3081 N N . ALA A 1 383 ? 50.455 -7.872 4.479 1.00 36.38 383 ALA A N 1
ATOM 3082 C CA . ALA A 1 383 ? 50.351 -6.659 5.302 1.00 36.38 383 ALA A CA 1
ATOM 3083 C C . ALA A 1 383 ? 51.636 -5.805 5.430 1.00 36.38 383 ALA A C 1
ATOM 3085 O O . ALA A 1 383 ? 51.582 -4.675 5.915 1.00 36.38 383 ALA A O 1
ATOM 3086 N N . GLU A 1 384 ? 52.788 -6.295 4.976 1.00 36.50 384 GLU A N 1
ATOM 3087 C CA . GLU A 1 384 ? 54.101 -5.637 5.133 1.00 36.50 384 GLU A CA 1
ATOM 3088 C C . GLU A 1 384 ? 54.231 -4.349 4.294 1.00 36.50 384 GLU A C 1
ATOM 3090 O O . GLU A 1 384 ? 55.088 -3.506 4.549 1.00 36.50 384 GLU A O 1
ATOM 3095 N N . ASN A 1 385 ? 53.332 -4.152 3.325 1.00 40.88 385 ASN A N 1
ATOM 3096 C CA . ASN A 1 385 ? 53.343 -3.020 2.395 1.00 40.88 385 ASN A CA 1
ATOM 3097 C C . ASN A 1 385 ? 52.460 -1.832 2.823 1.00 40.88 385 ASN A C 1
ATOM 3099 O O . ASN A 1 385 ? 52.287 -0.887 2.052 1.00 40.88 385 ASN A O 1
ATOM 3103 N N . GLN A 1 386 ? 51.920 -1.821 4.047 1.00 37.31 386 GLN A N 1
ATOM 3104 C CA . GLN A 1 386 ? 50.968 -0.789 4.494 1.00 37.31 386 GLN A CA 1
ATOM 3105 C C . GLN A 1 386 ? 51.522 0.652 4.548 1.00 37.31 386 GLN A C 1
ATOM 3107 O O . GLN A 1 386 ? 50.729 1.590 4.573 1.00 37.31 386 GLN A O 1
ATOM 3112 N N . ASN A 1 387 ? 52.846 0.861 4.513 1.00 39.59 387 ASN A N 1
ATOM 3113 C CA . ASN A 1 387 ? 53.459 2.193 4.666 1.00 39.59 387 ASN A CA 1
ATOM 3114 C C . ASN A 1 387 ? 54.309 2.685 3.477 1.00 39.59 387 ASN A C 1
ATOM 3116 O O . ASN A 1 387 ? 54.983 3.705 3.601 1.00 39.59 387 ASN A O 1
ATOM 3120 N N . MET A 1 388 ? 54.256 2.035 2.310 1.00 34.12 388 MET A N 1
ATOM 3121 C CA . MET A 1 388 ? 55.027 2.460 1.121 1.00 34.12 388 MET A CA 1
ATOM 3122 C C . MET A 1 388 ? 54.247 3.361 0.140 1.00 34.12 388 MET A C 1
ATOM 3124 O O . MET A 1 388 ? 54.653 3.538 -1.005 1.00 34.12 388 MET A O 1
ATOM 3128 N N . GLY A 1 389 ? 53.147 3.986 0.577 1.00 30.09 389 GLY A N 1
ATOM 3129 C CA . GLY A 1 389 ? 52.383 4.955 -0.219 1.00 30.09 389 GLY A CA 1
ATOM 3130 C C . GLY A 1 389 ? 52.595 6.399 0.240 1.00 30.09 389 GLY A C 1
ATOM 3131 O O . GLY A 1 389 ? 52.070 6.808 1.276 1.00 30.09 389 GLY A O 1
ATOM 3132 N N . GLN A 1 390 ? 53.309 7.209 -0.551 1.00 26.48 390 GLN A N 1
ATOM 3133 C CA . GLN A 1 390 ? 53.283 8.669 -0.415 1.00 26.48 390 GLN A CA 1
ATOM 3134 C C . GLN A 1 390 ? 51.836 9.177 -0.505 1.00 26.48 390 GLN A C 1
ATOM 3136 O O . GLN A 1 390 ? 51.163 9.012 -1.523 1.00 26.48 390 GLN A O 1
ATOM 3141 N N . LYS A 1 391 ? 51.365 9.851 0.551 1.00 27.78 391 LYS A N 1
ATOM 3142 C CA . LYS A 1 391 ? 50.117 10.621 0.520 1.00 27.78 391 LYS A CA 1
ATOM 3143 C C . LYS A 1 391 ? 50.280 11.796 -0.445 1.00 27.78 391 LYS A C 1
ATOM 3145 O O . LYS A 1 391 ? 50.836 12.828 -0.079 1.00 27.78 391 LYS A O 1
ATOM 3150 N N . SER A 1 392 ? 49.751 11.674 -1.656 1.00 25.83 392 SER A N 1
ATOM 3151 C CA . SER A 1 392 ? 49.458 12.828 -2.502 1.00 25.83 392 SER A CA 1
ATOM 3152 C C . SER A 1 392 ? 48.161 13.473 -2.010 1.00 25.83 392 SER A C 1
ATOM 3154 O O . SER A 1 392 ? 47.045 13.066 -2.325 1.00 25.83 392 SER A O 1
ATOM 3156 N N . SER A 1 393 ? 48.313 14.501 -1.177 1.00 26.12 393 SER A N 1
ATOM 3157 C CA . SER A 1 393 ? 47.235 15.418 -0.828 1.00 26.12 393 SER A CA 1
ATOM 3158 C C . SER A 1 393 ? 46.910 16.300 -2.034 1.00 26.12 393 SER A C 1
ATOM 3160 O O . SER A 1 393 ? 47.483 17.376 -2.198 1.00 26.12 393 SER A O 1
ATOM 3162 N N . VAL A 1 394 ? 45.969 15.875 -2.875 1.00 26.92 394 VAL A N 1
ATOM 3163 C CA . VAL A 1 394 ? 45.251 16.820 -3.735 1.00 26.92 394 VAL A CA 1
ATOM 3164 C C . VAL A 1 394 ? 44.114 17.394 -2.900 1.00 26.92 394 VAL A C 1
ATOM 3166 O O . VAL A 1 394 ? 43.033 16.818 -2.785 1.00 26.92 394 VAL A O 1
ATOM 3169 N N . THR A 1 395 ? 44.365 18.546 -2.282 1.00 29.41 395 THR A N 1
ATOM 3170 C CA . THR A 1 395 ? 43.324 19.442 -1.774 1.00 29.41 395 THR A CA 1
ATOM 3171 C C . THR A 1 395 ? 42.514 19.963 -2.960 1.00 29.41 395 THR A C 1
ATOM 3173 O O . THR A 1 395 ? 42.696 21.080 -3.443 1.00 29.41 395 THR A O 1
ATOM 3176 N N . ALA A 1 396 ? 41.578 19.149 -3.448 1.00 28.56 396 ALA A N 1
ATOM 3177 C CA . ALA A 1 396 ? 40.501 19.646 -4.280 1.00 28.56 396 ALA A CA 1
ATOM 3178 C C . ALA A 1 396 ? 39.663 20.583 -3.404 1.00 28.56 396 ALA A C 1
ATOM 3180 O O . ALA A 1 396 ? 38.942 20.142 -2.506 1.00 28.56 396 ALA A O 1
ATOM 3181 N N . LYS A 1 397 ? 39.803 21.896 -3.631 1.00 29.12 397 LYS A N 1
ATOM 3182 C CA . LYS A 1 397 ? 38.924 22.913 -3.050 1.00 29.12 397 LYS A CA 1
ATOM 3183 C C . LYS A 1 397 ? 37.485 22.437 -3.217 1.00 29.12 397 LYS A C 1
ATOM 3185 O O . LYS A 1 397 ? 37.000 22.282 -4.338 1.00 29.12 397 LYS A O 1
ATOM 3190 N N . LYS A 1 398 ? 36.821 22.205 -2.085 1.00 29.48 398 LYS A N 1
ATOM 3191 C CA . LYS A 1 398 ? 35.387 21.958 -1.985 1.00 29.48 398 LYS A CA 1
ATOM 3192 C C . LYS A 1 398 ? 34.695 23.111 -2.706 1.00 29.48 398 LYS A C 1
ATOM 3194 O O . LYS A 1 398 ? 34.602 24.212 -2.175 1.00 29.48 398 LYS A O 1
ATOM 3199 N N . ARG A 1 399 ? 34.262 22.885 -3.947 1.00 30.45 399 ARG A N 1
ATOM 3200 C CA . ARG A 1 399 ? 33.345 23.803 -4.614 1.00 30.45 399 ARG A CA 1
ATOM 3201 C C . ARG A 1 399 ? 32.055 23.689 -3.818 1.00 30.45 399 ARG A C 1
ATOM 3203 O O . ARG A 1 399 ? 31.360 22.677 -3.909 1.00 30.45 399 ARG A O 1
ATOM 3210 N N . GLU A 1 400 ? 31.792 24.678 -2.973 1.00 26.11 400 GLU A N 1
ATOM 3211 C CA . GLU A 1 400 ? 30.480 24.859 -2.374 1.00 26.11 400 GLU A CA 1
ATOM 3212 C C . GLU A 1 400 ? 29.467 24.862 -3.515 1.00 26.11 400 GLU A C 1
ATOM 3214 O O . GLU A 1 400 ? 29.370 25.802 -4.303 1.00 26.11 400 GLU A O 1
ATOM 3219 N N . ARG A 1 401 ? 28.718 23.764 -3.644 1.00 31.33 401 ARG A N 1
ATOM 3220 C CA . ARG A 1 401 ? 27.444 23.818 -4.339 1.00 31.33 401 ARG A CA 1
ATOM 3221 C C . ARG A 1 401 ? 26.544 24.639 -3.437 1.00 31.33 401 ARG A C 1
ATOM 3223 O O . ARG A 1 401 ? 25.890 24.094 -2.551 1.00 31.33 401 ARG A O 1
ATOM 3230 N N . ILE A 1 402 ? 26.520 25.944 -3.687 1.00 30.83 402 ILE A N 1
ATOM 3231 C CA . ILE A 1 402 ? 25.346 26.758 -3.411 1.00 30.83 402 ILE A CA 1
ATOM 3232 C C . ILE A 1 402 ? 24.191 25.978 -4.041 1.00 30.83 402 ILE A C 1
ATOM 3234 O O . ILE A 1 402 ? 24.072 25.894 -5.265 1.00 30.83 402 ILE A O 1
ATOM 3238 N N . LYS A 1 403 ? 23.393 25.305 -3.206 1.00 31.48 403 LYS A N 1
ATOM 3239 C CA . LYS A 1 403 ? 22.085 24.803 -3.609 1.00 31.48 403 LYS A CA 1
ATOM 3240 C C . LYS A 1 403 ? 21.257 26.050 -3.882 1.00 31.48 403 LYS A C 1
ATOM 3242 O O . LYS A 1 403 ? 20.548 26.528 -3.003 1.00 31.48 403 LYS A O 1
ATOM 3247 N N . SER A 1 404 ? 21.343 26.582 -5.098 1.00 30.41 404 SER A N 1
ATOM 3248 C CA . SER A 1 404 ? 20.197 27.294 -5.623 1.00 30.41 404 SER A CA 1
ATOM 3249 C C . SER A 1 404 ? 19.068 26.269 -5.613 1.00 30.41 404 SER A C 1
ATOM 3251 O O . SER A 1 404 ? 19.177 25.183 -6.190 1.00 30.41 404 SER A O 1
ATOM 3253 N N . LYS A 1 405 ? 18.012 26.559 -4.854 1.00 31.77 405 LYS A N 1
ATOM 3254 C CA . LYS A 1 405 ? 16.712 25.917 -5.026 1.00 31.77 405 LYS A CA 1
ATOM 3255 C C . LYS A 1 405 ? 16.277 26.241 -6.461 1.00 31.77 405 LYS A C 1
ATOM 3257 O O . LYS A 1 405 ? 15.549 27.194 -6.693 1.00 31.77 405 LYS A O 1
ATOM 3262 N N . LYS A 1 406 ? 16.793 25.509 -7.450 1.00 36.28 406 LYS A N 1
ATOM 3263 C CA . LYS A 1 406 ? 16.177 25.453 -8.770 1.00 36.28 406 LYS A CA 1
ATOM 3264 C C . LYS A 1 406 ? 14.973 24.554 -8.567 1.00 36.28 406 LYS A C 1
ATOM 3266 O O . LYS A 1 406 ? 15.122 23.344 -8.395 1.00 36.28 406 LYS A O 1
ATOM 3271 N N . GLU A 1 407 ? 13.815 25.180 -8.435 1.00 35.53 407 GLU A N 1
ATOM 3272 C CA . GLU A 1 407 ? 12.534 24.497 -8.371 1.00 35.53 407 GLU A CA 1
ATOM 3273 C C . GLU A 1 407 ? 12.479 23.502 -9.533 1.00 35.53 407 GLU A C 1
ATOM 3275 O O . GLU A 1 407 ? 12.710 23.850 -10.695 1.00 35.53 407 GLU A O 1
ATOM 3280 N N . ARG A 1 408 ? 12.344 22.217 -9.208 1.00 49.06 408 ARG A N 1
ATOM 3281 C CA . ARG A 1 408 ? 12.394 21.150 -10.203 1.00 49.06 408 ARG A CA 1
ATOM 3282 C C . ARG A 1 408 ? 11.069 21.224 -10.960 1.00 49.06 408 ARG A C 1
ATOM 3284 O O . ARG A 1 408 ? 10.059 20.793 -10.419 1.00 49.06 408 ARG A O 1
ATOM 3291 N N . MET A 1 409 ? 11.070 21.823 -12.153 1.00 59.72 409 MET A N 1
ATOM 3292 C CA . MET A 1 409 ? 9.867 21.970 -12.982 1.00 59.72 409 MET A CA 1
ATOM 3293 C C . MET A 1 409 ? 9.199 20.606 -13.192 1.00 59.72 409 MET A C 1
ATOM 3295 O O . MET A 1 409 ? 9.816 19.690 -13.743 1.00 59.72 409 MET A O 1
ATOM 3299 N N . LYS A 1 410 ? 7.948 20.479 -12.741 1.00 65.00 410 LYS A N 1
ATOM 3300 C CA . LYS A 1 410 ? 7.096 19.308 -12.950 1.00 65.00 410 LYS A CA 1
ATOM 3301 C C . LYS A 1 410 ? 6.109 19.631 -14.061 1.00 65.00 410 LYS A C 1
ATOM 3303 O O . LYS A 1 410 ? 5.205 20.430 -13.875 1.00 65.00 410 LYS A O 1
ATOM 3308 N N . ILE A 1 411 ? 6.292 19.011 -15.219 1.00 72.06 411 ILE A N 1
ATOM 3309 C CA . ILE A 1 411 ? 5.402 19.207 -16.369 1.00 72.06 411 ILE A CA 1
ATOM 3310 C C . ILE A 1 411 ? 3.987 18.656 -16.118 1.00 72.06 411 ILE A C 1
ATOM 3312 O O . ILE A 1 411 ? 3.039 19.113 -16.742 1.00 72.06 411 ILE A O 1
ATOM 3316 N N . ASP A 1 412 ? 3.827 17.710 -15.187 1.00 68.50 412 ASP A N 1
ATOM 3317 C CA . ASP A 1 412 ? 2.521 17.151 -14.808 1.00 68.50 412 ASP A CA 1
ATOM 3318 C C . ASP A 1 412 ? 1.597 18.192 -14.151 1.00 68.50 412 ASP A C 1
ATOM 3320 O O . ASP A 1 412 ? 0.383 18.060 -14.255 1.00 68.50 412 ASP A O 1
ATOM 3324 N N . ASP A 1 413 ? 2.167 19.240 -13.546 1.00 71.94 413 ASP A N 1
ATOM 3325 C CA . ASP A 1 413 ? 1.422 20.329 -12.899 1.00 71.94 413 ASP A CA 1
ATOM 3326 C C . ASP A 1 413 ? 1.158 21.512 -13.856 1.00 71.94 413 ASP A C 1
ATOM 3328 O O . ASP A 1 413 ? 0.421 22.434 -13.510 1.00 71.94 413 ASP A O 1
ATOM 3332 N N . MET A 1 414 ? 1.761 21.497 -15.052 1.00 77.69 414 MET A N 1
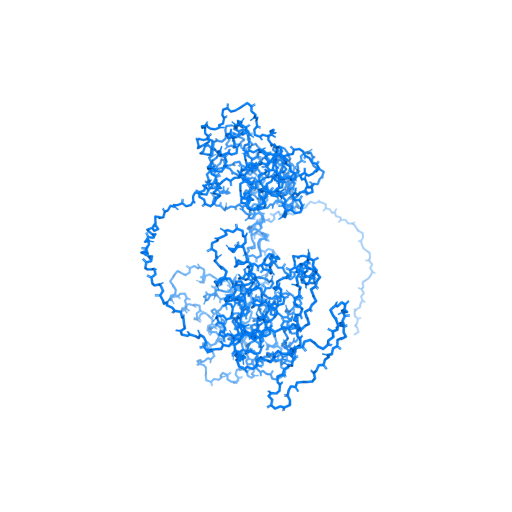ATOM 3333 C CA . MET A 1 414 ? 1.618 22.555 -16.057 1.00 77.69 414 MET A CA 1
ATOM 3334 C C . MET A 1 414 ? 0.366 22.357 -16.911 1.00 77.69 414 MET A C 1
ATOM 3336 O O . MET A 1 414 ? 0.058 21.219 -17.297 1.00 77.69 414 MET A O 1
ATOM 3340 N N . SER A 1 415 ? -0.297 23.459 -17.270 1.00 81.19 415 SER A N 1
ATOM 3341 C CA . SER A 1 415 ? -1.426 23.410 -18.203 1.00 81.19 415 SER A CA 1
ATOM 3342 C C . SER A 1 415 ? -0.964 23.106 -19.631 1.00 81.19 415 SER A C 1
ATOM 3344 O O . SER A 1 415 ? 0.214 23.271 -19.978 1.00 81.19 415 SER A O 1
ATOM 3346 N N . TRP A 1 416 ? -1.875 22.653 -20.496 1.00 83.44 416 TRP A N 1
ATOM 3347 C CA . TRP A 1 416 ? -1.536 22.446 -21.905 1.00 83.44 416 TRP A CA 1
ATOM 3348 C C . TRP A 1 416 ? -1.084 23.737 -22.596 1.00 83.44 416 TRP A C 1
ATOM 3350 O O . TRP A 1 416 ? -0.119 23.711 -23.360 1.00 83.44 416 TRP A O 1
ATOM 3360 N N . SER A 1 417 ? -1.717 24.870 -22.278 1.00 81.06 417 SER A N 1
ATOM 3361 C CA . SER A 1 417 ? -1.354 26.186 -22.815 1.00 81.06 417 SER A CA 1
ATOM 3362 C C . SER A 1 417 ? 0.095 26.546 -22.489 1.00 81.06 417 SER A C 1
ATOM 3364 O O . SER A 1 417 ? 0.850 26.932 -23.381 1.00 81.06 417 SER A O 1
ATOM 3366 N N . GLU A 1 418 ? 0.510 26.342 -21.235 1.00 84.19 418 GLU A N 1
ATOM 3367 C CA . GLU A 1 418 ? 1.884 26.592 -20.791 1.00 84.19 418 GLU A CA 1
ATOM 3368 C C . GLU A 1 418 ? 2.894 25.664 -21.481 1.00 84.19 418 GLU A C 1
ATOM 3370 O O . GLU A 1 418 ? 4.018 26.070 -21.786 1.00 84.19 418 GLU A O 1
ATOM 3375 N N . ILE A 1 419 ? 2.522 24.402 -21.727 1.00 84.81 419 ILE A N 1
ATOM 3376 C CA . ILE A 1 419 ? 3.369 23.453 -22.461 1.00 84.81 419 ILE A CA 1
ATOM 3377 C C . ILE A 1 419 ? 3.530 23.909 -23.914 1.00 84.81 419 ILE A C 1
ATOM 3379 O O . ILE A 1 419 ? 4.656 23.927 -24.415 1.00 84.81 419 ILE A O 1
ATOM 3383 N N . CYS A 1 420 ? 2.441 24.307 -24.575 1.00 83.75 420 CYS A N 1
ATOM 3384 C CA . CYS A 1 420 ? 2.478 24.835 -25.935 1.00 83.75 420 CYS A CA 1
ATOM 3385 C C . CYS A 1 420 ? 3.334 26.102 -26.036 1.00 83.75 420 CYS A C 1
ATOM 3387 O O . CYS A 1 420 ? 4.195 26.158 -26.909 1.00 83.75 420 CYS A O 1
ATOM 3389 N N . GLU A 1 421 ? 3.163 27.069 -25.130 1.00 85.44 421 GLU A N 1
ATOM 3390 C CA . GLU A 1 421 ? 3.962 28.304 -25.094 1.00 85.44 421 GLU A CA 1
ATOM 3391 C C . GLU A 1 421 ? 5.451 27.986 -24.933 1.00 85.44 421 GLU A C 1
ATOM 3393 O O . GLU A 1 421 ? 6.299 28.459 -25.689 1.00 85.44 421 GLU A O 1
ATOM 3398 N N . LYS A 1 422 ? 5.796 27.105 -23.986 1.00 86.25 422 LYS A N 1
ATOM 3399 C CA . LYS A 1 422 ? 7.198 26.737 -23.780 1.00 86.25 422 LYS A CA 1
ATOM 3400 C C . LYS A 1 422 ? 7.801 25.982 -24.955 1.00 86.25 422 LYS A C 1
ATOM 3402 O O . LYS A 1 422 ? 9.027 25.968 -25.038 1.00 86.25 422 LYS A O 1
ATOM 3407 N N . LEU A 1 423 ? 7.000 25.346 -25.806 1.00 84.94 423 LEU A N 1
ATOM 3408 C CA . LEU A 1 423 ? 7.448 24.594 -26.978 1.00 84.94 423 LEU A CA 1
ATOM 3409 C C . LEU A 1 423 ? 7.281 25.369 -28.298 1.00 84.94 423 LEU A C 1
ATOM 3411 O O . LEU A 1 423 ? 7.672 24.845 -29.333 1.00 84.94 423 LEU A O 1
ATOM 3415 N N . GLU A 1 424 ? 6.739 26.588 -28.302 1.00 83.06 424 GLU A N 1
ATOM 3416 C CA . GLU A 1 424 ? 6.370 27.326 -29.523 1.00 83.06 424 GLU A CA 1
ATOM 3417 C C . GLU A 1 424 ? 7.506 27.403 -30.566 1.00 83.06 424 GLU A C 1
ATOM 3419 O O . GLU A 1 424 ? 7.282 27.248 -31.767 1.00 83.06 424 GLU A O 1
ATOM 3424 N N . ASP A 1 425 ? 8.751 27.522 -30.101 1.00 77.38 425 ASP A N 1
ATOM 3425 C CA . ASP A 1 425 ? 9.974 27.593 -30.906 1.00 77.38 425 ASP A CA 1
ATOM 3426 C C . ASP A 1 425 ? 10.316 26.311 -31.687 1.00 77.38 425 ASP A C 1
ATOM 3428 O O . ASP A 1 425 ? 11.117 26.353 -32.623 1.00 77.38 425 ASP A O 1
ATOM 3432 N N . VAL A 1 426 ? 9.727 25.167 -31.327 1.00 73.94 426 VAL A N 1
ATOM 3433 C CA . VAL A 1 426 ? 10.022 23.853 -31.927 1.00 73.94 426 VAL A CA 1
ATOM 3434 C C . VAL A 1 426 ? 8.817 23.190 -32.602 1.00 73.94 426 VAL A C 1
ATOM 3436 O O . VAL A 1 426 ? 8.960 22.074 -33.100 1.00 73.94 426 VAL A O 1
ATOM 3439 N N . LEU A 1 427 ? 7.658 23.862 -32.634 1.00 70.81 427 LEU A N 1
ATOM 3440 C CA . LEU A 1 427 ? 6.365 23.306 -33.068 1.00 70.81 427 LEU A CA 1
ATOM 3441 C C . LEU A 1 427 ? 5.911 23.717 -34.480 1.00 70.81 427 LEU A C 1
ATOM 3443 O O . LEU A 1 427 ? 4.773 23.459 -34.865 1.00 70.81 427 LEU A O 1
ATOM 3447 N N . SER A 1 428 ? 6.789 24.326 -35.278 1.00 72.75 428 SER A N 1
ATOM 3448 C CA . SER A 1 428 ? 6.501 24.785 -36.650 1.00 72.75 428 SER A CA 1
ATOM 3449 C C . SER A 1 428 ? 6.900 23.781 -37.744 1.00 72.75 428 SER A C 1
ATOM 3451 O O . SER A 1 428 ? 7.054 24.137 -38.915 1.00 72.75 428 SER A O 1
ATOM 3453 N N . GLY A 1 429 ? 7.115 22.516 -37.377 1.00 79.50 429 GLY A N 1
ATOM 3454 C CA . GLY A 1 429 ? 7.510 21.477 -38.322 1.00 79.50 429 GLY A CA 1
ATOM 3455 C C . GLY A 1 429 ? 6.340 20.885 -39.128 1.00 79.50 429 GLY A C 1
ATOM 3456 O O . GLY A 1 429 ? 5.191 21.034 -38.741 1.00 79.50 429 GLY A O 1
ATOM 3457 N N . PRO A 1 430 ? 6.594 20.201 -40.260 1.00 84.31 430 PRO A N 1
ATOM 3458 C CA . PRO A 1 430 ? 5.528 19.679 -41.119 1.00 84.31 430 PRO A CA 1
ATOM 3459 C C . PRO A 1 430 ? 4.897 18.365 -40.624 1.00 84.31 430 PRO A C 1
ATOM 3461 O O . PRO A 1 430 ? 3.946 17.900 -41.242 1.00 84.31 430 PRO A O 1
ATOM 3464 N N . ARG A 1 431 ? 5.444 17.719 -39.582 1.00 88.88 431 ARG A N 1
ATOM 3465 C CA . ARG A 1 431 ? 4.985 16.406 -39.095 1.00 88.88 431 ARG A CA 1
ATOM 3466 C C . ARG A 1 431 ? 4.073 16.578 -37.888 1.00 88.88 431 ARG A C 1
ATOM 3468 O O . ARG A 1 431 ? 4.525 17.109 -36.880 1.00 88.88 431 ARG A O 1
ATOM 3475 N N . GLN A 1 432 ? 2.867 16.023 -37.912 1.00 90.12 432 GLN A N 1
ATOM 3476 C CA . GLN A 1 432 ? 2.005 16.060 -36.726 1.00 90.12 432 GLN A CA 1
ATOM 3477 C C . GLN A 1 432 ? 2.540 15.143 -35.620 1.00 90.12 432 GLN A C 1
ATOM 3479 O O . GLN A 1 432 ? 3.118 14.086 -35.889 1.00 90.12 432 GLN A O 1
ATOM 3484 N N . ALA A 1 433 ? 2.341 15.511 -34.353 1.00 90.00 433 ALA A N 1
ATOM 3485 C CA . ALA A 1 433 ? 2.829 14.706 -33.234 1.00 90.00 433 ALA A CA 1
ATOM 3486 C C . ALA A 1 433 ? 2.277 13.271 -33.238 1.00 90.00 433 ALA A C 1
ATOM 3488 O O . ALA A 1 433 ? 3.018 12.325 -32.964 1.00 90.00 433 ALA A O 1
ATOM 3489 N N . THR A 1 434 ? 1.021 13.090 -33.648 1.00 90.12 434 THR A N 1
ATOM 3490 C CA . THR A 1 434 ? 0.347 11.786 -33.774 1.00 90.12 434 THR A CA 1
ATOM 3491 C C . THR A 1 434 ? 0.970 10.857 -34.825 1.00 90.12 434 THR A C 1
ATOM 3493 O O . THR A 1 434 ? 0.858 9.632 -34.705 1.00 90.12 434 THR A O 1
ATOM 3496 N N . GLU A 1 435 ? 1.685 11.412 -35.809 1.00 91.56 435 GLU A N 1
ATOM 3497 C CA . GLU A 1 435 ? 2.412 10.675 -36.853 1.00 91.56 435 GLU A CA 1
ATOM 3498 C C . GLU A 1 435 ? 3.808 10.231 -36.398 1.00 91.56 435 GLU A C 1
ATOM 3500 O O . GLU A 1 435 ? 4.434 9.358 -37.012 1.00 91.56 435 GLU A O 1
ATOM 3505 N N . LEU A 1 436 ? 4.342 10.831 -35.331 1.00 93.94 436 LEU A N 1
ATOM 3506 C CA . LEU A 1 436 ? 5.617 10.415 -34.774 1.00 93.94 436 LEU A CA 1
ATOM 3507 C C . LEU A 1 436 ? 5.426 9.116 -33.977 1.00 93.94 436 LEU A C 1
ATOM 3509 O O . LEU A 1 436 ? 4.593 9.017 -33.074 1.00 93.94 436 LEU A O 1
ATOM 3513 N N . GLN A 1 437 ? 6.222 8.101 -34.314 1.00 96.06 437 GLN A N 1
ATOM 3514 C CA . GLN A 1 437 ? 6.204 6.814 -33.630 1.00 96.06 437 GLN A CA 1
ATOM 3515 C C . GLN A 1 437 ? 7.582 6.484 -33.064 1.00 96.06 437 GLN A C 1
ATOM 3517 O O . GLN A 1 437 ? 8.557 6.357 -33.812 1.00 96.06 437 GLN A O 1
ATOM 3522 N N . CYS A 1 438 ? 7.646 6.295 -31.748 1.00 96.81 438 CYS A N 1
ATOM 3523 C CA . CYS A 1 438 ? 8.893 6.054 -31.033 1.00 96.81 438 CYS A CA 1
ATOM 3524 C C . CYS A 1 438 ? 8.843 4.785 -30.173 1.00 96.81 438 CYS A C 1
ATOM 3526 O O . CYS A 1 438 ? 7.774 4.312 -29.780 1.00 96.81 438 CYS A O 1
ATOM 3528 N N . ILE A 1 439 ? 10.024 4.256 -29.871 1.00 96.31 439 ILE A N 1
ATOM 3529 C CA . ILE A 1 439 ? 10.303 3.313 -28.792 1.00 96.31 439 ILE A CA 1
ATOM 3530 C C . ILE A 1 439 ? 11.307 4.003 -27.876 1.00 96.31 439 ILE A C 1
ATOM 3532 O O . ILE A 1 439 ? 12.316 4.523 -28.348 1.00 96.31 439 ILE A O 1
ATOM 3536 N N . VAL A 1 440 ? 11.022 4.043 -26.584 1.00 94.31 440 VAL A N 1
ATOM 3537 C CA . VAL A 1 440 ? 11.816 4.794 -25.612 1.00 94.31 440 VAL A CA 1
ATOM 3538 C C . VAL A 1 440 ? 12.414 3.826 -24.602 1.00 94.31 440 VAL A C 1
ATOM 3540 O O . VAL A 1 440 ? 11.700 2.993 -24.059 1.00 94.31 440 VAL A O 1
ATOM 3543 N N . ASP A 1 441 ? 13.722 3.932 -24.374 1.00 89.62 441 ASP A N 1
ATOM 3544 C CA . ASP A 1 441 ? 14.448 3.189 -23.337 1.00 89.62 441 AS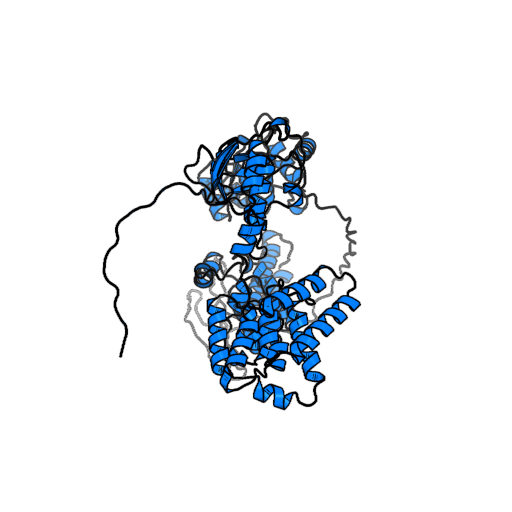P A CA 1
ATOM 3545 C C . ASP A 1 441 ? 13.824 3.422 -21.947 1.00 89.62 441 ASP A C 1
ATOM 3547 O O . ASP A 1 441 ? 13.333 4.518 -21.664 1.00 89.62 441 ASP A O 1
ATOM 3551 N N . SER A 1 442 ? 13.862 2.432 -21.053 1.00 84.94 442 SER A N 1
ATOM 3552 C CA . SER A 1 442 ? 13.230 2.521 -19.728 1.00 84.94 442 SER A CA 1
ATOM 3553 C C . SER A 1 442 ? 13.823 3.647 -18.869 1.00 84.94 442 SER A C 1
ATOM 3555 O O . SER A 1 442 ? 13.118 4.277 -18.082 1.00 84.94 442 SER A O 1
ATOM 3557 N N . MET A 1 443 ? 15.086 4.019 -19.105 1.00 83.12 443 MET A N 1
ATOM 3558 C CA . MET A 1 443 ? 15.721 5.191 -18.479 1.00 83.12 443 MET A CA 1
ATOM 3559 C C . MET A 1 443 ? 15.089 6.535 -18.886 1.00 83.12 443 MET A C 1
ATOM 3561 O O . MET A 1 443 ? 15.253 7.538 -18.193 1.00 83.12 443 MET A O 1
ATOM 3565 N N . LEU A 1 444 ? 14.373 6.564 -20.011 1.00 89.00 444 LEU A N 1
ATOM 3566 C CA . LEU A 1 444 ? 13.677 7.722 -20.572 1.00 89.00 444 LEU A CA 1
ATOM 3567 C C . LEU A 1 444 ? 12.150 7.613 -20.394 1.00 89.00 444 LEU A C 1
ATOM 3569 O O . LEU A 1 444 ? 11.397 8.324 -21.058 1.00 89.00 444 LEU A O 1
ATOM 3573 N N . PHE A 1 445 ? 11.678 6.758 -19.480 1.00 87.50 445 PHE A N 1
ATOM 3574 C CA . PHE A 1 445 ? 10.254 6.524 -19.211 1.00 87.50 445 PHE A CA 1
ATOM 3575 C C . PHE A 1 445 ? 9.444 7.819 -19.023 1.00 87.50 445 PHE A C 1
ATOM 3577 O O . PHE A 1 445 ? 8.382 7.976 -19.625 1.00 87.50 445 PHE A O 1
ATOM 3584 N N . GLY A 1 446 ? 9.970 8.781 -18.251 1.00 89.75 446 GLY A N 1
ATOM 3585 C CA . GLY A 1 446 ? 9.327 10.087 -18.046 1.00 89.75 446 GLY A CA 1
ATOM 3586 C C . GLY A 1 446 ? 9.142 10.866 -19.352 1.00 89.75 446 GLY A C 1
ATOM 3587 O O . GLY A 1 446 ? 8.033 11.295 -19.663 1.00 89.75 446 GLY A O 1
ATOM 3588 N N . LEU A 1 447 ? 10.194 10.962 -20.175 1.00 91.06 447 LEU A N 1
ATOM 3589 C CA . LEU A 1 447 ? 10.118 11.577 -21.504 1.00 91.06 447 LEU A CA 1
ATOM 3590 C C . LEU A 1 447 ? 9.076 10.875 -22.383 1.00 91.06 447 LEU A C 1
ATOM 3592 O O . LEU A 1 447 ? 8.259 11.541 -23.014 1.00 91.06 447 LEU A O 1
ATOM 3596 N N . GLY A 1 448 ? 9.054 9.539 -22.373 1.00 93.56 448 GLY A N 1
ATOM 3597 C CA . GLY A 1 448 ? 8.063 8.751 -23.103 1.00 93.56 448 GLY A CA 1
ATOM 3598 C C . GLY A 1 448 ? 6.624 9.090 -22.702 1.00 93.56 448 GLY A C 1
ATOM 3599 O O . GLY A 1 448 ? 5.778 9.289 -23.574 1.00 93.56 448 GLY A O 1
ATOM 3600 N N . LYS A 1 449 ? 6.346 9.238 -21.400 1.00 92.06 449 LYS A N 1
ATOM 3601 C CA . LYS A 1 449 ? 5.027 9.662 -20.900 1.00 92.06 449 LYS A CA 1
ATOM 3602 C C . LYS A 1 449 ? 4.645 11.066 -21.356 1.00 92.06 449 LYS A C 1
ATOM 3604 O O . LYS A 1 449 ? 3.518 11.272 -21.802 1.00 92.06 449 LYS A O 1
ATOM 3609 N N . HIS A 1 450 ? 5.567 12.022 -21.290 1.00 91.62 450 HIS A N 1
ATOM 3610 C CA . HIS A 1 450 ? 5.289 13.394 -21.722 1.00 91.62 450 HIS A CA 1
ATOM 3611 C C . HIS A 1 450 ? 5.095 13.496 -23.241 1.00 91.62 450 HIS A C 1
ATOM 3613 O O . HIS A 1 450 ? 4.224 14.229 -23.701 1.00 91.62 450 HIS A O 1
ATOM 3619 N N . MET A 1 451 ? 5.821 12.696 -24.025 1.00 93.50 451 MET A N 1
ATOM 3620 C CA . MET A 1 451 ? 5.592 12.577 -25.466 1.00 93.50 451 MET A CA 1
ATOM 3621 C C . MET A 1 451 ? 4.203 11.996 -25.780 1.00 93.50 451 MET A C 1
ATOM 3623 O O . MET A 1 451 ? 3.527 12.513 -26.665 1.00 93.50 451 MET A O 1
ATOM 3627 N N . ARG A 1 452 ? 3.736 10.985 -25.027 1.00 94.38 452 ARG A N 1
ATOM 3628 C CA . ARG A 1 452 ? 2.359 10.460 -25.151 1.00 94.38 452 ARG A CA 1
ATOM 3629 C C . ARG A 1 452 ? 1.305 11.513 -24.817 1.00 94.38 452 ARG A C 1
ATOM 3631 O O . ARG A 1 452 ? 0.315 11.602 -25.532 1.00 94.38 452 ARG A O 1
ATOM 3638 N N . ARG A 1 453 ? 1.530 12.342 -23.786 1.00 90.25 453 ARG A N 1
ATOM 3639 C CA . ARG A 1 453 ? 0.639 13.476 -23.456 1.00 90.25 453 ARG A CA 1
ATOM 3640 C C . ARG A 1 453 ? 0.474 14.432 -24.640 1.00 90.25 453 ARG A C 1
ATOM 3642 O O . ARG A 1 453 ? -0.612 14.959 -24.829 1.00 90.25 453 ARG A O 1
ATOM 3649 N N . CYS A 1 454 ? 1.533 14.599 -25.432 1.00 89.94 454 CYS A N 1
ATOM 3650 C CA . CYS A 1 454 ? 1.554 15.397 -26.657 1.00 89.94 454 CYS A CA 1
ATOM 3651 C C . CYS A 1 454 ? 1.055 14.632 -27.904 1.00 89.94 454 CYS A C 1
ATOM 3653 O O . CYS A 1 454 ? 1.300 15.073 -29.019 1.00 89.94 454 CYS A O 1
ATOM 3655 N N . GLY A 1 455 ? 0.448 13.452 -27.748 1.00 90.94 455 GLY A N 1
ATOM 3656 C CA . GLY A 1 455 ? -0.127 12.662 -28.843 1.00 90.94 455 GLY A CA 1
ATOM 3657 C C . GLY A 1 455 ? 0.832 11.737 -29.594 1.00 90.94 455 GLY A C 1
ATOM 3658 O O . GLY A 1 455 ? 0.402 10.967 -30.458 1.00 90.94 455 GLY A O 1
ATOM 3659 N N . VAL A 1 456 ? 2.120 11.726 -29.240 1.00 94.69 456 VAL A N 1
ATOM 3660 C CA . VAL A 1 456 ? 3.119 10.874 -29.901 1.00 94.69 456 VAL A CA 1
ATOM 3661 C C . VAL A 1 456 ? 2.885 9.403 -29.572 1.00 94.69 456 VAL A C 1
ATOM 3663 O O . VAL A 1 456 ? 2.707 9.023 -28.413 1.00 94.69 456 VAL A O 1
ATOM 3666 N N . ASN A 1 457 ? 2.941 8.542 -30.589 1.00 95.31 457 ASN A N 1
ATOM 3667 C CA . ASN A 1 457 ? 2.784 7.103 -30.413 1.00 95.31 457 ASN A CA 1
ATOM 3668 C C . ASN A 1 457 ? 4.079 6.488 -29.865 1.00 95.31 457 ASN A C 1
ATOM 3670 O O . ASN A 1 457 ? 4.978 6.116 -30.626 1.00 95.31 457 ASN A O 1
ATOM 3674 N N . VAL A 1 458 ? 4.174 6.354 -28.544 1.00 96.31 458 VAL A N 1
ATOM 3675 C CA . VAL A 1 458 ? 5.395 5.886 -27.878 1.00 96.31 458 VAL A CA 1
ATOM 3676 C C . VAL A 1 458 ? 5.191 4.520 -27.241 1.00 96.31 458 VAL A C 1
ATOM 3678 O O . VAL A 1 458 ? 4.349 4.349 -26.361 1.00 96.31 458 VAL A O 1
ATOM 3681 N N . LEU A 1 459 ? 6.028 3.555 -27.611 1.00 94.75 459 LEU A N 1
ATOM 3682 C CA . LEU A 1 459 ? 6.183 2.311 -26.861 1.00 94.75 459 LEU A CA 1
ATOM 3683 C C . LEU A 1 459 ? 7.282 2.493 -25.814 1.00 94.75 459 LEU A C 1
ATOM 3685 O O . LEU A 1 459 ? 8.340 3.038 -26.121 1.00 94.75 459 LEU A O 1
ATOM 3689 N N . ILE A 1 460 ? 7.030 2.030 -24.594 1.00 93.31 460 ILE A N 1
ATOM 3690 C CA . ILE A 1 460 ? 8.005 2.066 -23.502 1.00 93.31 460 ILE A CA 1
ATOM 3691 C C . ILE A 1 460 ? 8.170 0.621 -23.023 1.00 93.31 460 ILE A C 1
ATOM 3693 O O . ILE A 1 460 ? 7.318 0.150 -22.275 1.00 93.31 460 ILE A O 1
ATOM 3697 N N . PRO A 1 461 ? 9.168 -0.109 -23.543 1.00 88.31 461 PRO A N 1
ATOM 3698 C CA . PRO A 1 461 ? 9.490 -1.461 -23.106 1.00 88.31 461 PRO A CA 1
ATOM 3699 C C . PRO A 1 461 ? 10.026 -1.454 -21.669 1.00 88.31 461 PRO A C 1
ATOM 3701 O O . PRO A 1 461 ? 10.665 -0.486 -21.248 1.00 88.31 461 PRO A O 1
ATOM 3704 N N . GLU A 1 462 ? 9.814 -2.542 -20.938 1.00 82.31 462 GLU A N 1
ATOM 3705 C CA . GLU A 1 462 ? 10.236 -2.687 -19.539 1.00 82.31 462 GLU A CA 1
ATOM 3706 C C . GLU A 1 462 ? 11.758 -2.809 -19.424 1.00 82.31 462 GLU A C 1
ATOM 3708 O O . GLU A 1 462 ? 12.391 -2.263 -18.517 1.00 82.31 462 GLU A O 1
ATOM 3713 N N . ASN A 1 463 ? 12.373 -3.487 -20.393 1.00 84.25 463 ASN A N 1
ATOM 3714 C CA . ASN A 1 463 ? 13.805 -3.740 -20.412 1.00 84.25 463 ASN A CA 1
ATOM 3715 C C . ASN A 1 463 ? 14.400 -3.659 -21.828 1.00 84.25 463 ASN A C 1
ATOM 3717 O O . ASN A 1 463 ? 13.711 -3.572 -22.848 1.00 84.25 463 ASN A O 1
ATOM 3721 N N . ARG A 1 464 ? 15.736 -3.692 -21.897 1.00 83.88 464 ARG A N 1
ATOM 3722 C CA . ARG A 1 464 ? 16.477 -3.550 -23.159 1.00 83.88 464 ARG A CA 1
ATOM 3723 C C . ARG A 1 464 ? 16.249 -4.718 -24.123 1.00 83.88 464 ARG A C 1
ATOM 3725 O O . ARG A 1 464 ? 16.321 -4.513 -25.332 1.00 83.88 464 ARG A O 1
ATOM 3732 N N . HIS A 1 465 ? 16.004 -5.927 -23.618 1.00 85.75 465 HIS A N 1
ATOM 3733 C CA . HIS A 1 465 ? 15.731 -7.082 -24.472 1.00 85.75 465 HIS A CA 1
ATOM 3734 C C . HIS A 1 465 ? 14.406 -6.886 -25.215 1.00 85.75 465 HIS A C 1
ATOM 3736 O O . HIS A 1 465 ? 14.380 -6.922 -26.445 1.00 85.75 465 HIS A O 1
ATOM 3742 N N . GLU A 1 466 ? 13.343 -6.548 -24.487 1.00 86.88 466 GLU A N 1
ATOM 3743 C CA . GLU A 1 466 ? 12.043 -6.232 -25.073 1.00 86.88 466 GLU A CA 1
ATOM 3744 C C . GLU A 1 466 ? 12.131 -5.046 -26.047 1.00 86.88 466 GLU A C 1
ATOM 3746 O O . GLU A 1 466 ? 11.547 -5.086 -27.132 1.00 86.88 466 GLU A O 1
ATOM 3751 N N . LEU A 1 467 ? 12.926 -4.021 -25.713 1.00 91.62 467 LEU A N 1
ATOM 3752 C CA . LEU A 1 467 ? 13.191 -2.902 -26.615 1.00 91.62 467 LEU A CA 1
ATOM 3753 C C . LEU A 1 467 ? 13.757 -3.372 -27.951 1.00 91.62 467 LEU A C 1
ATOM 3755 O O . LEU A 1 467 ? 13.253 -2.949 -28.988 1.00 91.62 467 LEU A O 1
ATOM 3759 N N . LYS A 1 468 ? 14.762 -4.254 -27.951 1.00 91.25 468 LYS A N 1
ATOM 3760 C CA . LYS A 1 468 ? 15.341 -4.800 -29.188 1.00 91.25 468 LYS A CA 1
ATOM 3761 C C . LYS A 1 468 ? 14.335 -5.645 -29.964 1.00 91.25 468 LYS A C 1
ATOM 3763 O O . LYS A 1 468 ? 14.253 -5.503 -31.184 1.00 91.25 468 LYS A O 1
ATOM 3768 N N . CYS A 1 469 ? 13.556 -6.482 -29.281 1.00 89.69 469 CYS A N 1
ATOM 3769 C CA . CYS A 1 469 ? 12.536 -7.322 -29.911 1.00 89.69 469 CYS A CA 1
ATOM 3770 C C . CYS A 1 469 ? 11.454 -6.468 -30.586 1.00 89.69 469 CYS A C 1
ATOM 3772 O O . CYS A 1 469 ? 11.210 -6.601 -31.786 1.00 89.69 469 CYS A O 1
ATOM 3774 N N . ARG A 1 470 ? 10.873 -5.506 -29.855 1.00 89.25 470 ARG A N 1
ATOM 3775 C CA . ARG A 1 470 ? 9.876 -4.577 -30.405 1.00 89.25 470 ARG A CA 1
ATOM 3776 C C . ARG A 1 470 ? 10.468 -3.683 -31.484 1.00 89.25 470 ARG A C 1
ATOM 3778 O O . ARG A 1 470 ? 9.792 -3.420 -32.473 1.00 89.25 470 ARG A O 1
ATOM 3785 N N . ALA A 1 471 ? 11.706 -3.220 -31.324 1.00 92.12 471 ALA A N 1
ATOM 3786 C CA . ALA A 1 471 ? 12.382 -2.435 -32.347 1.00 92.12 471 ALA A CA 1
ATOM 3787 C C . ALA A 1 471 ? 12.592 -3.245 -33.626 1.00 92.12 471 ALA A C 1
ATOM 3789 O O . ALA A 1 471 ? 12.369 -2.709 -34.701 1.00 92.12 471 ALA A O 1
ATOM 3790 N N . SER A 1 472 ? 12.944 -4.526 -33.541 1.00 89.88 472 SER A N 1
ATOM 3791 C CA . SER A 1 472 ? 13.134 -5.381 -34.722 1.00 89.88 472 SER A CA 1
ATOM 3792 C C . SER A 1 472 ? 11.837 -5.595 -35.512 1.00 89.88 472 SER A C 1
ATOM 3794 O O . SER A 1 472 ? 11.878 -5.681 -36.734 1.00 89.88 472 SER A O 1
ATOM 3796 N N . GLY A 1 473 ? 10.684 -5.618 -34.833 1.00 86.12 473 GLY A N 1
ATOM 3797 C CA . GLY A 1 473 ? 9.371 -5.847 -35.447 1.00 86.12 473 GLY A CA 1
ATOM 3798 C C . GLY A 1 473 ? 8.668 -4.616 -36.038 1.00 86.12 473 GLY A C 1
ATOM 3799 O O . GLY A 1 473 ? 7.545 -4.739 -36.517 1.00 86.12 473 GLY A O 1
ATOM 3800 N N . ASN A 1 474 ? 9.254 -3.415 -35.984 1.00 88.00 474 ASN A N 1
ATOM 3801 C CA . ASN A 1 474 ? 8.658 -2.207 -36.573 1.00 88.00 474 ASN A CA 1
ATOM 3802 C C . ASN A 1 474 ? 9.719 -1.154 -36.928 1.00 88.00 474 ASN A C 1
ATOM 3804 O O . ASN A 1 474 ? 10.882 -1.297 -36.577 1.00 88.00 474 ASN A O 1
ATOM 3808 N N . ASN A 1 475 ? 9.317 -0.054 -37.571 1.00 91.44 475 ASN A N 1
ATOM 3809 C CA . ASN A 1 475 ? 10.218 1.021 -38.016 1.00 91.44 475 ASN A CA 1
ATOM 3810 C C . ASN A 1 475 ? 10.190 2.271 -37.120 1.00 91.44 475 ASN A C 1
ATOM 3812 O O . ASN A 1 475 ? 10.493 3.375 -37.572 1.00 91.44 475 ASN A O 1
ATOM 3816 N N . ARG A 1 476 ? 9.829 2.118 -35.842 1.00 95.50 476 ARG A N 1
ATOM 3817 C CA . ARG A 1 476 ? 9.772 3.237 -34.892 1.00 95.50 476 ARG A CA 1
ATOM 3818 C C . ARG A 1 476 ? 11.162 3.790 -34.595 1.00 95.50 476 ARG A C 1
ATOM 3820 O O . ARG A 1 476 ? 12.151 3.052 -34.592 1.00 95.50 476 ARG A O 1
ATOM 3827 N N . ILE A 1 477 ? 11.218 5.086 -34.310 1.00 96.69 477 ILE A N 1
ATOM 3828 C CA . ILE A 1 477 ? 12.431 5.775 -33.861 1.00 96.69 477 ILE A CA 1
ATOM 3829 C C . ILE A 1 477 ? 12.770 5.329 -32.439 1.00 96.69 477 ILE A C 1
ATOM 3831 O O . ILE A 1 477 ? 11.907 5.334 -31.569 1.00 96.69 477 ILE A O 1
ATOM 3835 N N . ILE A 1 478 ? 14.025 4.983 -32.182 1.00 96.75 478 ILE A N 1
ATOM 3836 C CA . ILE A 1 478 ? 14.490 4.524 -30.874 1.00 96.75 478 ILE A CA 1
ATOM 3837 C C . ILE A 1 478 ? 15.136 5.699 -30.144 1.00 96.75 478 ILE A C 1
ATOM 3839 O O . ILE A 1 478 ? 16.125 6.254 -30.620 1.00 96.75 478 ILE A O 1
ATOM 3843 N N . LEU A 1 479 ? 14.593 6.072 -28.988 1.00 96.19 479 LEU A N 1
ATOM 3844 C CA . LEU A 1 479 ? 15.179 7.078 -28.106 1.00 96.19 479 LEU A CA 1
ATOM 3845 C C . LEU A 1 479 ? 15.898 6.375 -26.958 1.00 96.19 479 LEU A C 1
ATOM 3847 O O . LEU A 1 479 ? 15.298 5.578 -26.238 1.00 96.19 479 LEU A O 1
ATOM 3851 N N . THR A 1 480 ? 17.177 6.684 -26.774 1.00 93.69 480 THR A N 1
ATOM 3852 C CA . THR A 1 480 ? 18.007 6.133 -25.693 1.00 93.69 480 THR A CA 1
ATOM 3853 C C . THR A 1 480 ? 19.010 7.181 -25.204 1.00 93.69 480 THR A C 1
ATOM 3855 O O . THR A 1 480 ? 19.081 8.287 -25.742 1.00 93.69 480 THR A O 1
ATOM 3858 N N . SER A 1 481 ? 19.766 6.877 -24.153 1.00 89.06 481 SER A N 1
ATOM 3859 C CA . SER A 1 481 ? 20.820 7.751 -23.634 1.00 89.06 481 SER A CA 1
ATOM 3860 C C . SER A 1 481 ? 21.978 6.940 -23.048 1.00 89.06 481 SER A C 1
ATOM 3862 O O . SER A 1 481 ? 21.820 5.779 -22.663 1.00 89.06 481 SER A O 1
ATOM 3864 N N . GLY A 1 482 ? 23.158 7.557 -22.958 1.00 84.88 482 GLY A N 1
ATOM 3865 C CA . GLY A 1 482 ? 24.332 6.943 -22.335 1.00 84.88 482 GLY A CA 1
ATOM 3866 C C . GLY A 1 482 ? 24.805 5.669 -23.045 1.00 84.88 482 GLY A C 1
ATOM 3867 O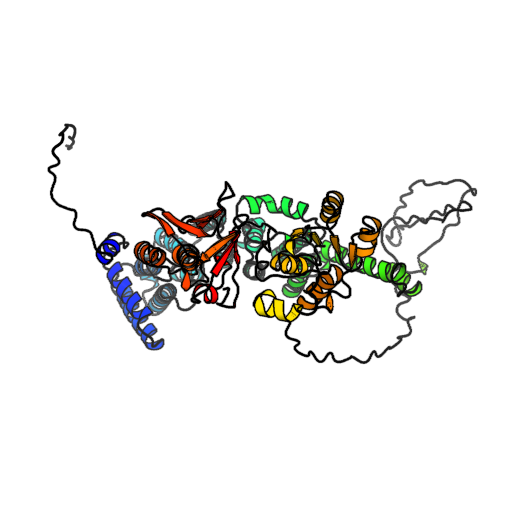 O . GLY A 1 482 ? 24.750 5.569 -24.266 1.00 84.88 482 GLY A O 1
ATOM 3868 N N . LYS A 1 483 ? 25.269 4.685 -22.263 1.00 80.62 483 LYS A N 1
ATOM 3869 C CA . LYS A 1 483 ? 25.963 3.474 -22.754 1.00 80.62 483 LYS A CA 1
ATOM 3870 C C . LYS A 1 483 ? 25.106 2.560 -23.640 1.00 80.62 483 LYS A C 1
ATOM 3872 O O . LYS A 1 483 ? 25.650 1.727 -24.351 1.00 80.62 483 LYS A O 1
ATOM 3877 N N . ALA A 1 484 ? 23.778 2.682 -23.587 1.00 84.62 484 ALA A N 1
ATOM 3878 C CA . ALA A 1 484 ? 22.878 1.900 -24.437 1.00 84.62 484 ALA A CA 1
ATOM 3879 C C . ALA A 1 484 ? 22.861 2.399 -25.895 1.00 84.62 484 ALA A C 1
ATOM 3881 O O . ALA A 1 484 ? 22.465 1.654 -26.791 1.00 84.62 484 ALA A O 1
ATOM 3882 N N . PHE A 1 485 ? 23.306 3.637 -26.144 1.00 90.50 485 PHE A N 1
ATOM 3883 C CA . PHE A 1 485 ? 23.293 4.228 -27.477 1.00 90.50 485 PHE A CA 1
ATOM 3884 C C . PHE A 1 485 ? 24.172 3.470 -28.468 1.00 90.50 485 PHE A C 1
ATOM 3886 O O . PHE A 1 485 ? 23.684 3.140 -29.543 1.00 90.50 485 PHE A O 1
ATOM 3893 N N . ASP A 1 486 ? 25.423 3.166 -28.115 1.00 90.06 486 ASP A N 1
ATOM 3894 C CA . ASP A 1 486 ? 26.378 2.555 -29.047 1.00 90.06 486 ASP A CA 1
ATOM 3895 C C . ASP A 1 486 ? 25.896 1.177 -29.515 1.00 90.06 486 ASP A C 1
ATOM 3897 O O . ASP A 1 486 ? 25.854 0.889 -30.710 1.00 90.06 486 ASP A O 1
ATOM 3901 N N . GLU A 1 487 ? 25.423 0.364 -28.571 1.00 91.06 487 GLU A N 1
ATOM 3902 C CA . GLU A 1 487 ? 24.851 -0.957 -28.830 1.00 91.06 487 GLU A CA 1
ATOM 3903 C C . GLU A 1 487 ? 23.606 -0.875 -29.729 1.00 91.06 487 GLU A C 1
ATOM 3905 O O . GLU A 1 487 ? 23.501 -1.572 -30.740 1.00 91.06 487 GLU A O 1
ATOM 3910 N N . LEU A 1 488 ? 22.650 -0.001 -29.396 1.00 91.56 488 LEU A N 1
ATOM 3911 C CA . LEU A 1 488 ? 21.427 0.141 -30.187 1.00 91.56 488 LEU A CA 1
ATOM 3912 C C . LEU A 1 488 ? 21.709 0.743 -31.563 1.00 91.56 488 LEU A C 1
ATOM 3914 O O . LEU A 1 488 ? 21.053 0.367 -32.531 1.00 91.56 488 LEU A O 1
ATOM 3918 N N . LYS A 1 489 ? 22.693 1.638 -31.677 1.00 93.31 489 LYS A N 1
ATOM 3919 C CA . LYS A 1 489 ? 23.117 2.237 -32.943 1.00 93.31 489 LYS A CA 1
ATOM 3920 C C . LYS A 1 489 ? 23.766 1.210 -33.868 1.00 93.31 489 LYS A C 1
ATOM 3922 O O . LYS A 1 489 ? 23.548 1.295 -35.071 1.00 93.31 489 LYS A O 1
ATOM 3927 N N . GLN A 1 490 ? 24.504 0.238 -33.332 1.00 92.81 490 GLN A N 1
ATOM 3928 C CA . GLN A 1 490 ? 25.030 -0.879 -34.123 1.00 92.81 490 GLN A CA 1
ATOM 3929 C C . GLN A 1 490 ? 23.903 -1.753 -34.690 1.00 92.81 490 GLN A C 1
ATOM 3931 O O . GLN A 1 490 ? 23.930 -2.096 -35.868 1.00 92.81 490 GLN A O 1
ATOM 3936 N N . LEU A 1 491 ? 22.888 -2.063 -33.878 1.00 92.06 491 LEU A N 1
ATOM 3937 C CA . LEU A 1 491 ? 21.755 -2.899 -34.296 1.00 92.06 491 LEU A CA 1
ATOM 3938 C C . LEU A 1 491 ? 20.755 -2.159 -35.203 1.00 92.06 491 LEU A C 1
ATOM 3940 O O . LEU A 1 491 ? 20.168 -2.759 -36.101 1.00 92.06 491 LEU A O 1
ATOM 3944 N N . PHE A 1 492 ? 20.563 -0.853 -34.995 1.00 94.69 492 PHE A N 1
ATOM 3945 C CA . PHE A 1 492 ? 19.585 -0.027 -35.711 1.00 94.69 492 PHE A CA 1
ATOM 3946 C C . PHE A 1 492 ? 20.211 1.295 -36.214 1.00 94.69 492 PHE A C 1
ATOM 3948 O O . PHE A 1 492 ? 19.868 2.383 -35.733 1.00 94.69 492 PHE A O 1
ATOM 3955 N N . PRO A 1 493 ? 21.099 1.253 -37.226 1.00 90.75 493 PRO A N 1
ATOM 3956 C CA . PRO A 1 493 ? 21.961 2.385 -37.585 1.00 90.75 493 PRO A CA 1
ATOM 3957 C C . PRO A 1 493 ? 21.236 3.671 -37.982 1.00 90.75 493 PRO A C 1
ATOM 3959 O O . PRO A 1 493 ? 21.732 4.772 -37.738 1.00 90.75 493 PRO A O 1
ATOM 3962 N N . THR A 1 494 ? 20.047 3.577 -38.569 1.00 91.94 494 THR A N 1
ATOM 3963 C CA . THR A 1 494 ? 19.370 4.720 -39.202 1.00 91.94 494 THR A CA 1
ATOM 3964 C C . THR A 1 494 ? 18.347 5.423 -38.314 1.00 91.94 494 THR A C 1
ATOM 3966 O O . THR A 1 494 ? 17.918 6.524 -38.651 1.00 91.94 494 THR A O 1
ATOM 3969 N N . ARG A 1 495 ? 17.959 4.837 -37.173 1.00 94.00 495 ARG A N 1
ATOM 3970 C CA . ARG A 1 495 ? 16.766 5.283 -36.422 1.00 94.00 495 ARG A CA 1
ATOM 3971 C C . ARG A 1 495 ? 16.924 5.373 -34.907 1.00 94.00 495 ARG A C 1
ATOM 3973 O O . ARG A 1 495 ? 15.924 5.434 -34.203 1.00 94.00 495 ARG A O 1
ATOM 3980 N N . VAL A 1 496 ? 18.157 5.410 -34.407 1.00 95.31 496 VAL A N 1
ATOM 3981 C CA . VAL A 1 496 ? 18.454 5.630 -32.982 1.00 95.31 496 VAL A CA 1
ATOM 3982 C C . VAL A 1 496 ? 18.866 7.081 -32.755 1.00 95.31 496 VAL A C 1
ATOM 3984 O O . VAL A 1 496 ? 19.799 7.570 -33.403 1.00 95.31 496 VAL A O 1
ATOM 3987 N N . LEU A 1 497 ? 18.193 7.749 -31.818 1.00 94.69 497 LEU A N 1
ATOM 3988 C CA . LEU A 1 497 ? 18.516 9.086 -31.331 1.00 94.69 497 LEU A CA 1
ATOM 3989 C C . LEU A 1 497 ? 18.999 9.006 -29.878 1.00 94.69 497 LEU A C 1
ATOM 3991 O O . LEU A 1 497 ? 18.295 8.498 -29.004 1.00 94.69 497 LEU A O 1
ATOM 3995 N N . CYS A 1 498 ? 20.197 9.536 -29.626 1.00 93.44 498 CYS A N 1
ATOM 3996 C CA . CYS A 1 498 ? 20.717 9.723 -28.275 1.00 93.44 498 CYS A CA 1
ATOM 3997 C C . CYS A 1 498 ? 20.171 11.026 -27.688 1.00 93.44 498 CYS A C 1
ATOM 3999 O O . CYS A 1 498 ? 20.308 12.073 -28.319 1.00 93.44 498 CYS A O 1
ATOM 4001 N N . ILE A 1 499 ? 19.608 10.979 -26.482 1.00 90.88 499 ILE A N 1
ATOM 4002 C CA . ILE A 1 499 ? 19.299 12.176 -25.696 1.00 90.88 499 ILE A CA 1
ATOM 4003 C C . ILE A 1 499 ? 20.553 12.556 -24.891 1.00 90.88 499 ILE A C 1
ATOM 4005 O O . ILE A 1 499 ? 20.930 11.820 -23.970 1.00 90.88 499 ILE A O 1
ATOM 4009 N N . PRO A 1 500 ? 21.237 13.668 -25.223 1.00 83.31 500 PRO A N 1
ATOM 4010 C CA . PRO A 1 500 ? 22.483 14.039 -24.566 1.00 83.31 500 PRO A CA 1
ATOM 4011 C C . PRO A 1 500 ? 22.224 14.583 -23.158 1.00 83.31 500 PRO A C 1
ATOM 4013 O O . PRO A 1 500 ? 21.239 15.275 -22.922 1.00 83.31 500 PRO A O 1
ATOM 4016 N N . ASN A 1 501 ? 23.149 14.316 -22.231 1.00 77.19 501 ASN A N 1
ATOM 4017 C CA . ASN A 1 501 ? 23.180 14.923 -20.895 1.00 77.19 501 ASN A CA 1
ATOM 4018 C C . ASN A 1 501 ? 21.820 14.909 -20.161 1.00 77.19 501 ASN A C 1
ATOM 4020 O O . ASN A 1 501 ? 21.392 15.921 -19.608 1.00 77.19 501 ASN A O 1
ATOM 4024 N N . LEU A 1 502 ? 21.145 13.753 -20.131 1.00 74.25 502 LEU A N 1
ATOM 4025 C CA . LEU A 1 502 ? 19.799 13.594 -19.558 1.00 74.25 502 LEU A CA 1
ATOM 4026 C C . LEU A 1 502 ? 19.646 14.210 -18.153 1.00 74.25 502 LEU A C 1
ATOM 4028 O O . LEU A 1 502 ? 18.632 14.828 -17.852 1.00 74.25 502 LEU A O 1
ATOM 4032 N N . CYS A 1 503 ? 20.672 14.095 -17.305 1.00 70.25 503 CYS A N 1
ATOM 4033 C CA . CYS A 1 503 ? 20.662 14.631 -15.941 1.00 70.25 503 CYS A CA 1
ATOM 4034 C C . CYS A 1 503 ? 20.658 16.169 -15.858 1.00 70.25 503 CYS A C 1
ATOM 4036 O O . CYS A 1 503 ? 20.364 16.704 -14.789 1.00 70.25 503 CYS A O 1
ATOM 4038 N N . SER A 1 504 ? 21.020 16.877 -16.934 1.00 77.31 504 SER A N 1
ATOM 4039 C CA . SER A 1 504 ? 21.027 18.346 -16.984 1.00 77.31 504 SER A CA 1
ATOM 4040 C C . SER A 1 504 ? 19.836 18.948 -17.724 1.00 77.31 504 SER A C 1
ATOM 4042 O O . SER A 1 504 ? 19.608 20.143 -17.566 1.00 77.31 504 SER A O 1
ATOM 4044 N N . LEU A 1 505 ? 19.097 18.153 -18.506 1.00 81.56 505 LEU A N 1
ATOM 4045 C CA . LEU A 1 505 ? 17.934 18.626 -19.256 1.00 81.56 505 LEU A CA 1
ATOM 4046 C C . LEU A 1 505 ? 16.659 18.484 -18.427 1.00 81.56 505 LEU A C 1
ATOM 4048 O O . LEU A 1 505 ? 16.348 17.399 -17.924 1.00 81.56 505 LEU A O 1
ATOM 4052 N N . ASN A 1 506 ? 15.888 19.562 -18.324 1.00 85.38 506 ASN A N 1
ATOM 4053 C CA . ASN A 1 506 ? 14.538 19.499 -17.771 1.00 85.38 506 ASN A CA 1
ATOM 4054 C C . ASN A 1 506 ? 13.559 18.824 -18.768 1.00 85.38 506 ASN A C 1
ATOM 4056 O O . ASN A 1 506 ? 13.884 18.696 -19.951 1.00 85.38 506 ASN A O 1
ATOM 4060 N N . PRO A 1 507 ? 12.363 18.380 -18.333 1.00 85.88 507 PRO A N 1
ATOM 4061 C CA . PRO A 1 507 ? 11.429 17.657 -19.204 1.00 85.88 507 PRO A CA 1
ATOM 4062 C C . PRO A 1 507 ? 11.034 18.403 -20.491 1.00 85.88 507 PRO A C 1
ATOM 4064 O O . PRO A 1 507 ? 10.928 17.782 -21.546 1.00 85.88 507 PRO A O 1
ATOM 4067 N N . ILE A 1 508 ? 10.873 19.730 -20.431 1.00 88.88 508 ILE A N 1
ATOM 4068 C CA . ILE A 1 508 ? 10.550 20.559 -21.602 1.00 88.88 508 ILE A CA 1
ATOM 4069 C C . ILE A 1 508 ? 11.729 20.591 -22.577 1.00 88.88 508 ILE A C 1
ATOM 4071 O O . ILE A 1 508 ? 11.534 20.419 -23.774 1.00 88.88 508 ILE A O 1
ATOM 4075 N N . GLU A 1 509 ? 12.960 20.749 -22.089 1.00 89.75 509 GLU A N 1
ATOM 4076 C CA . GLU A 1 509 ? 14.161 20.719 -22.936 1.00 89.75 509 GLU A CA 1
ATOM 4077 C C . GLU A 1 509 ? 14.344 19.359 -23.625 1.00 89.75 509 GLU A C 1
ATOM 4079 O O . GLU A 1 509 ? 14.747 19.302 -24.788 1.00 89.75 509 GLU A O 1
ATOM 4084 N N . GLN A 1 510 ? 14.003 18.262 -22.941 1.00 91.00 510 GLN A N 1
ATOM 4085 C CA . GLN A 1 510 ? 14.013 16.925 -23.539 1.00 91.00 510 GLN A CA 1
ATOM 4086 C C . GLN A 1 510 ? 12.976 16.805 -24.669 1.00 91.00 510 GLN A C 1
ATOM 4088 O O . GLN A 1 510 ? 13.307 16.299 -25.743 1.00 91.00 510 GLN A O 1
ATOM 4093 N N . LEU A 1 511 ? 11.753 17.316 -24.470 1.00 91.50 511 LEU A N 1
ATOM 4094 C CA . LEU A 1 511 ? 10.729 17.379 -25.522 1.00 91.50 511 LEU A CA 1
ATOM 4095 C C . LEU A 1 511 ? 11.182 18.250 -26.699 1.00 91.50 511 LEU A C 1
ATOM 4097 O O . LEU A 1 511 ? 11.112 17.799 -27.843 1.00 91.50 511 LEU A O 1
ATOM 4101 N N . LYS A 1 512 ? 11.728 19.447 -26.429 1.00 91.19 512 LYS A N 1
ATOM 4102 C CA . LYS A 1 512 ? 12.272 20.348 -27.459 1.00 91.19 512 LYS A CA 1
ATOM 4103 C C . LYS A 1 512 ? 13.302 19.665 -28.333 1.00 91.19 512 LYS A C 1
ATOM 4105 O O . LYS A 1 512 ? 13.251 19.783 -29.556 1.00 91.19 512 LYS A O 1
ATOM 4110 N N . TYR A 1 513 ? 14.217 18.927 -27.711 1.00 91.81 513 TYR A N 1
ATOM 4111 C CA . TYR A 1 513 ? 15.263 18.215 -28.426 1.00 91.81 513 TYR A CA 1
ATOM 4112 C C . TYR A 1 513 ? 14.684 17.211 -29.433 1.00 91.81 513 TYR A C 1
ATOM 4114 O O . TYR A 1 513 ? 15.089 17.191 -30.597 1.00 91.81 513 TYR A O 1
ATOM 4122 N N . VAL A 1 514 ? 13.700 16.411 -29.013 1.00 93.06 514 VAL A N 1
ATOM 4123 C CA . VAL A 1 514 ? 13.058 15.414 -29.882 1.00 93.06 514 VAL A CA 1
ATOM 4124 C C . VAL A 1 514 ? 12.212 16.087 -30.967 1.00 93.06 514 VAL A C 1
ATOM 4126 O O . VAL A 1 514 ? 12.327 15.733 -32.142 1.00 93.06 514 VAL A O 1
ATOM 4129 N N . PHE A 1 515 ? 11.385 17.068 -30.602 1.00 92.75 515 PHE A N 1
ATOM 4130 C CA . PHE A 1 515 ? 10.450 17.719 -31.525 1.00 92.75 515 PHE A CA 1
ATOM 4131 C C . PHE A 1 515 ? 11.164 18.563 -32.575 1.00 92.75 515 PHE A C 1
ATOM 4133 O O . PHE A 1 515 ? 10.833 18.457 -33.754 1.00 92.75 515 PHE A O 1
ATOM 4140 N N . SER A 1 516 ? 12.222 19.282 -32.194 1.00 90.75 516 SER A N 1
ATOM 4141 C CA . SER A 1 516 ? 13.088 19.989 -33.140 1.00 90.75 516 SER A CA 1
ATOM 4142 C C . SER A 1 516 ? 13.761 19.017 -34.115 1.00 90.75 516 SER A C 1
ATOM 4144 O O . SER A 1 516 ? 13.747 19.229 -35.330 1.00 90.75 516 SER A O 1
ATOM 4146 N N . LYS A 1 517 ? 14.288 17.889 -33.610 1.00 92.25 517 LYS A N 1
ATOM 4147 C CA . LYS A 1 517 ? 14.980 16.890 -34.438 1.00 92.25 517 LYS A CA 1
ATOM 4148 C C . LYS A 1 517 ? 14.073 16.274 -35.502 1.00 92.25 517 LYS A C 1
ATOM 4150 O O . LYS A 1 517 ? 14.533 16.037 -36.620 1.00 92.25 517 LYS A O 1
ATOM 4155 N N . TYR A 1 518 ? 12.814 16.013 -35.157 1.00 92.38 518 TYR A N 1
ATOM 4156 C CA . TYR A 1 518 ? 11.840 15.377 -36.049 1.00 92.38 518 TYR A CA 1
ATOM 4157 C C . TYR A 1 518 ? 10.845 16.343 -36.689 1.00 92.38 518 TYR A C 1
ATOM 4159 O O . TYR A 1 518 ? 9.965 15.889 -37.423 1.00 92.38 518 TYR A O 1
ATOM 4167 N N . LYS A 1 519 ? 11.032 17.651 -36.468 1.00 90.56 519 LYS A N 1
ATOM 4168 C CA . LYS A 1 519 ? 10.190 18.737 -36.977 1.00 90.56 519 LYS A CA 1
ATOM 4169 C C . LYS A 1 519 ? 8.707 18.455 -36.721 1.00 90.56 519 LYS A C 1
ATOM 4171 O O . LYS A 1 519 ? 7.914 18.362 -37.659 1.00 90.56 519 LYS A O 1
ATOM 4176 N N . VAL A 1 520 ? 8.379 18.253 -35.450 1.00 90.19 520 VAL A N 1
ATOM 4177 C CA . VAL A 1 520 ? 7.014 17.989 -34.989 1.00 90.19 520 VAL A CA 1
ATOM 4178 C C . VAL A 1 520 ? 6.228 19.298 -34.898 1.00 90.19 520 VAL A C 1
ATOM 4180 O O . VAL A 1 520 ? 6.781 20.309 -34.483 1.00 90.19 520 VAL A O 1
ATOM 4183 N N . SER A 1 521 ? 4.946 19.274 -35.245 1.00 87.81 521 SER A N 1
ATOM 4184 C CA . SER A 1 521 ? 3.955 20.297 -34.913 1.00 87.81 521 SER A CA 1
ATOM 4185 C C . SER A 1 521 ? 2.954 19.762 -33.901 1.00 87.81 521 SER A C 1
ATOM 4187 O O . SER A 1 521 ? 2.535 18.605 -34.011 1.00 87.81 521 SER A O 1
ATOM 4189 N N . LEU A 1 522 ? 2.543 20.617 -32.963 1.00 84.25 522 LEU A N 1
ATOM 4190 C CA . LEU A 1 522 ? 1.462 20.329 -32.025 1.00 84.25 522 LEU A CA 1
ATOM 4191 C C . LEU A 1 522 ? 0.228 21.167 -32.339 1.00 84.25 522 LEU A C 1
ATOM 4193 O O . LEU A 1 522 ? 0.315 22.353 -32.654 1.00 84.25 522 LEU A O 1
ATOM 4197 N N . SER A 1 523 ? -0.923 20.535 -32.188 1.00 80.56 523 SER A N 1
ATOM 4198 C CA . SER A 1 523 ? -2.241 21.139 -32.223 1.00 80.56 523 SER A CA 1
ATOM 4199 C C . SER A 1 523 ? -2.871 21.112 -30.829 1.00 80.56 523 SER A C 1
ATOM 4201 O O . SER A 1 523 ? -2.496 20.325 -29.958 1.00 80.56 523 SER A O 1
ATOM 4203 N N . LYS A 1 524 ? -3.902 21.935 -30.616 1.00 72.75 524 LYS A N 1
ATOM 4204 C CA . LYS A 1 524 ? -4.705 21.881 -29.383 1.00 72.75 524 LYS A CA 1
ATOM 4205 C C . LYS A 1 524 ? -5.409 20.534 -29.181 1.00 72.75 524 LYS A C 1
ATOM 4207 O O . LYS A 1 524 ? -5.760 20.210 -28.056 1.00 72.75 524 LYS A O 1
ATOM 4212 N N . GLN A 1 525 ? -5.604 19.759 -30.247 1.00 75.75 525 GLN A N 1
ATOM 4213 C CA . GLN A 1 525 ? -6.284 18.463 -30.202 1.00 75.75 525 GLN A CA 1
ATOM 4214 C C . GLN A 1 525 ? -5.345 17.319 -29.794 1.00 75.75 525 GLN A C 1
ATOM 4216 O O . GLN A 1 525 ? -5.814 16.221 -29.506 1.00 75.75 525 GLN A O 1
ATOM 4221 N N . ASP A 1 526 ? -4.032 17.566 -29.743 1.00 81.44 526 ASP A N 1
ATOM 4222 C CA . ASP A 1 526 ? -3.048 16.523 -29.449 1.00 81.44 526 ASP A CA 1
ATOM 4223 C C . ASP A 1 526 ? -2.972 16.187 -27.953 1.00 81.44 526 ASP A C 1
ATOM 4225 O O . ASP A 1 526 ? -2.549 15.081 -27.597 1.00 81.44 526 ASP A O 1
ATOM 4229 N N . VAL A 1 527 ? -3.405 17.103 -27.078 1.00 83.25 527 VAL A N 1
ATOM 4230 C CA . VAL A 1 527 ? -3.410 16.893 -25.626 1.00 83.25 527 VAL A CA 1
ATOM 4231 C C . VAL A 1 527 ? -4.294 15.713 -25.253 1.00 83.25 527 VAL A C 1
ATOM 4233 O O . VAL A 1 527 ? -5.462 15.649 -25.626 1.00 83.25 527 VAL A O 1
ATOM 4236 N N . PHE A 1 528 ? -3.717 14.748 -24.537 1.00 83.50 528 PHE A N 1
ATOM 4237 C CA . PHE A 1 528 ? -4.407 13.511 -24.151 1.00 83.50 528 PHE A CA 1
ATOM 4238 C C . PHE A 1 528 ? -5.068 12.768 -25.328 1.00 83.50 528 PHE A C 1
ATOM 4240 O O . PHE A 1 528 ? -5.938 11.934 -25.113 1.00 83.50 528 PHE A O 1
ATOM 4247 N N . SER A 1 529 ? -4.608 12.982 -26.567 1.00 87.56 529 SER A N 1
ATOM 4248 C CA . SER A 1 529 ? -4.988 12.136 -27.711 1.00 87.56 529 SER A CA 1
ATOM 4249 C C . SER A 1 529 ? -4.420 10.713 -27.587 1.00 87.56 529 SER A C 1
ATOM 4251 O O . SER A 1 529 ? -4.831 9.796 -28.301 1.00 87.56 529 SER A O 1
ATOM 4253 N N . ARG A 1 530 ? -3.482 10.507 -26.648 1.00 93.06 530 ARG A N 1
ATOM 4254 C CA . ARG A 1 530 ? -2.980 9.201 -26.215 1.00 93.06 530 ARG A CA 1
ATOM 4255 C C . ARG A 1 530 ? -2.865 9.098 -24.702 1.00 93.06 530 ARG A C 1
ATOM 4257 O O . ARG A 1 530 ? -2.465 10.035 -24.013 1.00 93.06 530 ARG A O 1
ATOM 4264 N N . CYS A 1 531 ? -3.132 7.901 -24.191 1.00 92.75 531 CYS A N 1
ATOM 4265 C CA . CYS A 1 531 ? -2.950 7.568 -22.787 1.00 92.75 531 CYS A CA 1
ATOM 4266 C C . CYS A 1 531 ? -1.464 7.543 -22.433 1.00 92.75 531 CYS A C 1
ATOM 4268 O O . CYS A 1 531 ? -0.677 6.812 -23.035 1.00 92.75 531 CYS A O 1
ATOM 4270 N N . MET A 1 532 ? -1.075 8.299 -21.407 1.00 91.06 532 MET A N 1
ATOM 4271 C CA . MET A 1 532 ? 0.308 8.333 -20.928 1.00 91.06 532 MET A CA 1
ATOM 4272 C C . MET A 1 532 ? 0.752 6.983 -20.344 1.00 91.06 532 MET A C 1
ATOM 4274 O O . MET A 1 532 ? 1.943 6.676 -20.373 1.00 91.06 532 MET A O 1
ATOM 4278 N N . GLU A 1 533 ? -0.184 6.156 -19.863 1.00 90.88 533 GLU A N 1
ATOM 4279 C CA . GLU A 1 533 ? 0.102 4.834 -19.286 1.00 90.88 533 GLU A CA 1
ATOM 4280 C C . GLU A 1 533 ? 0.119 3.723 -20.349 1.00 90.88 533 GLU A C 1
ATOM 4282 O O . GLU A 1 533 ? 1.158 3.098 -20.561 1.00 90.88 533 GLU A O 1
ATOM 4287 N N . CYS A 1 534 ? -0.988 3.508 -21.070 1.00 90.31 534 CYS A N 1
ATOM 4288 C CA . CYS A 1 534 ? -1.128 2.380 -22.003 1.00 90.31 534 CYS A CA 1
ATOM 4289 C C . CYS A 1 534 ? -0.916 2.739 -23.485 1.00 90.31 534 CYS A C 1
ATOM 4291 O O . CYS A 1 534 ? -0.941 1.850 -24.329 1.00 90.31 534 CYS A O 1
ATOM 4293 N N . ASN A 1 535 ? -0.700 4.020 -23.825 1.00 93.00 535 ASN A N 1
ATOM 4294 C CA . ASN A 1 535 ? -0.565 4.524 -25.206 1.00 93.00 535 ASN A CA 1
ATOM 4295 C C . ASN A 1 535 ? -1.832 4.384 -26.089 1.00 93.00 535 ASN A C 1
ATOM 4297 O O . ASN A 1 535 ? -1.776 4.671 -27.292 1.00 93.00 535 ASN A O 1
ATOM 4301 N N . GLY A 1 536 ? -2.962 3.968 -25.502 1.00 91.75 536 GLY A N 1
ATOM 4302 C CA . GLY A 1 536 ? -4.268 3.858 -26.159 1.00 91.75 536 GLY A CA 1
ATOM 4303 C C . GLY A 1 536 ? -4.844 5.210 -26.588 1.00 91.75 536 GLY A C 1
ATOM 4304 O O . GLY A 1 536 ? -4.455 6.246 -26.054 1.00 91.75 536 GLY A O 1
ATOM 4305 N N . ILE A 1 537 ? -5.750 5.186 -27.567 1.00 93.38 537 ILE A N 1
ATOM 4306 C CA . ILE A 1 537 ? -6.352 6.381 -28.198 1.00 93.38 537 ILE A CA 1
ATOM 4307 C C . ILE A 1 537 ? -7.832 6.576 -27.849 1.00 93.38 537 ILE A C 1
ATOM 4309 O O . ILE A 1 537 ? -8.409 7.605 -28.178 1.00 93.38 537 ILE A O 1
ATOM 4313 N N . TYR A 1 538 ? -8.451 5.584 -27.212 1.00 94.19 538 TYR A N 1
ATOM 4314 C CA . TYR A 1 538 ? -9.873 5.594 -26.899 1.00 94.19 538 TYR A CA 1
ATOM 4315 C C . TYR A 1 538 ? -10.098 6.273 -25.552 1.00 94.19 538 TYR A C 1
ATOM 4317 O O . TYR A 1 538 ? -9.655 5.774 -24.510 1.00 94.19 538 TYR A O 1
ATOM 4325 N N . PHE A 1 539 ? -10.767 7.423 -25.587 1.00 94.38 539 PHE A N 1
ATOM 4326 C CA . PHE A 1 539 ? -11.076 8.234 -24.418 1.00 94.38 539 PHE A CA 1
ATOM 4327 C C . PHE A 1 539 ? -12.550 8.586 -24.382 1.00 94.38 539 PHE A C 1
ATOM 4329 O O . PHE A 1 539 ? -13.088 9.094 -25.360 1.00 94.38 539 PHE A O 1
ATOM 4336 N N . VAL A 1 540 ? -13.156 8.395 -23.216 1.00 95.62 540 VAL A N 1
ATOM 4337 C CA . VAL A 1 540 ? -14.475 8.938 -22.907 1.00 95.62 540 VAL A CA 1
ATOM 4338 C C . VAL A 1 540 ? -14.263 10.287 -22.227 1.00 95.62 540 VAL A C 1
ATOM 4340 O O . VAL A 1 540 ? -13.606 10.367 -21.183 1.00 95.62 540 VAL A O 1
ATOM 4343 N N . LYS A 1 541 ? -14.762 11.360 -22.846 1.00 94.19 541 LYS A N 1
ATOM 4344 C CA . LYS A 1 541 ? -14.702 12.714 -22.279 1.00 94.19 541 LYS A CA 1
ATOM 4345 C C . LYS A 1 541 ? -15.931 12.940 -21.419 1.00 94.19 541 LYS A C 1
ATOM 4347 O O . LYS A 1 541 ? -17.048 12.788 -21.909 1.00 94.19 541 LYS A O 1
ATOM 4352 N N . VAL A 1 542 ? -15.725 13.327 -20.167 1.00 94.75 542 VAL A N 1
ATOM 4353 C CA . VAL A 1 542 ? -16.805 13.473 -19.187 1.00 94.75 542 VAL A CA 1
ATOM 4354 C C . VAL A 1 542 ? -16.755 14.846 -18.511 1.00 94.75 542 VAL A C 1
ATOM 4356 O O . VAL A 1 542 ? -15.658 15.353 -18.239 1.00 94.75 542 VAL A O 1
ATOM 4359 N N . PRO A 1 543 ? -17.913 15.464 -18.222 1.00 93.88 543 PRO A N 1
ATOM 4360 C CA . PRO A 1 543 ? -17.959 16.703 -17.461 1.00 93.88 543 PRO A CA 1
ATOM 4361 C C . PRO A 1 543 ? -17.687 16.424 -15.975 1.00 93.88 543 PRO A C 1
ATOM 4363 O O . PRO A 1 543 ? -17.926 15.320 -15.473 1.00 93.88 543 PRO A O 1
ATOM 4366 N N . GLY A 1 544 ? -17.206 17.435 -15.250 1.00 91.81 544 GLY A N 1
ATOM 4367 C CA . GLY A 1 544 ? -16.856 17.324 -13.830 1.00 91.81 544 GLY A CA 1
ATOM 4368 C C . GLY A 1 544 ? -17.893 16.629 -12.932 1.00 91.81 544 GLY A C 1
ATOM 4369 O O . GLY A 1 544 ? -17.481 15.790 -12.130 1.00 91.81 544 GLY A O 1
ATOM 4370 N N . PRO A 1 545 ? -19.214 16.872 -13.075 1.00 93.75 545 PRO A N 1
ATOM 4371 C CA . PRO A 1 545 ? -20.244 16.191 -12.289 1.00 93.75 545 PRO A CA 1
ATOM 4372 C C . PRO A 1 545 ? -20.198 14.658 -12.363 1.00 93.75 545 PRO A C 1
ATOM 4374 O O . PRO A 1 545 ? -20.433 14.007 -11.351 1.00 93.75 545 PRO A O 1
ATOM 4377 N N . VAL A 1 546 ? -19.826 14.071 -13.508 1.00 94.25 546 VAL A N 1
ATOM 4378 C CA . VAL A 1 546 ? -19.701 12.606 -13.654 1.00 94.25 546 VAL A CA 1
ATOM 4379 C C . VAL A 1 546 ? -18.537 12.070 -12.816 1.00 94.25 546 VAL A C 1
ATOM 4381 O O . VAL A 1 546 ? -18.673 11.056 -12.133 1.00 94.25 546 VAL A O 1
ATOM 4384 N N . ILE A 1 547 ? -17.397 12.770 -12.807 1.00 93.62 547 ILE A N 1
ATOM 4385 C CA . ILE A 1 547 ? -16.252 12.405 -11.959 1.00 93.62 547 ILE A CA 1
ATOM 4386 C C . ILE A 1 547 ? -16.558 12.633 -10.481 1.00 93.62 547 ILE A C 1
ATOM 4388 O O . ILE A 1 547 ? -16.129 11.830 -9.659 1.00 93.62 547 ILE A O 1
ATOM 4392 N N . GLN A 1 548 ? -17.301 13.686 -10.133 1.00 91.62 548 GLN A N 1
ATOM 4393 C CA . GLN A 1 548 ? -17.727 13.918 -8.752 1.00 91.62 548 GLN A CA 1
ATOM 4394 C C . GLN A 1 548 ? -18.605 12.768 -8.244 1.00 91.62 548 GLN A C 1
ATOM 4396 O O . GLN A 1 548 ? -18.340 12.253 -7.162 1.00 91.62 548 GLN A O 1
ATOM 4401 N N . ALA A 1 549 ? -19.568 12.309 -9.048 1.00 91.06 549 ALA A N 1
ATOM 4402 C CA . ALA A 1 549 ? -20.411 11.164 -8.712 1.00 91.06 549 ALA A CA 1
ATOM 4403 C C . ALA A 1 549 ? -19.591 9.868 -8.549 1.00 91.06 549 ALA A C 1
ATOM 4405 O O . ALA A 1 549 ? -19.743 9.151 -7.561 1.00 91.06 549 ALA A O 1
ATOM 4406 N N . LEU A 1 550 ? -18.658 9.590 -9.471 1.00 90.25 550 LEU A N 1
ATOM 4407 C CA . LEU A 1 550 ? -17.722 8.461 -9.351 1.00 90.25 550 LEU A CA 1
ATOM 4408 C C . LEU A 1 550 ? -16.853 8.558 -8.092 1.00 90.25 550 LEU A C 1
ATOM 4410 O O . LEU A 1 550 ? -16.643 7.562 -7.401 1.00 90.25 550 LEU A O 1
ATOM 4414 N N . PHE A 1 551 ? -16.328 9.746 -7.794 1.00 86.56 551 PHE A N 1
ATOM 4415 C CA . PHE A 1 551 ? -15.480 9.979 -6.632 1.00 86.56 551 PHE A CA 1
ATOM 4416 C C . PHE A 1 551 ? -16.268 9.779 -5.335 1.00 86.56 551 PHE A C 1
ATOM 4418 O O . PHE A 1 551 ? -15.795 9.081 -4.442 1.00 86.56 551 PHE A O 1
ATOM 4425 N N . GLU A 1 552 ? -17.487 10.309 -5.245 1.00 84.19 552 GLU A N 1
ATOM 4426 C CA . GLU A 1 552 ? -18.363 10.096 -4.094 1.00 84.19 552 GLU A CA 1
ATOM 4427 C C . GLU A 1 552 ? -18.676 8.606 -3.910 1.00 84.19 552 GLU A C 1
ATOM 4429 O O . GLU A 1 552 ? -18.392 8.060 -2.849 1.00 84.19 552 GLU A O 1
ATOM 4434 N N . ASN A 1 553 ? -19.120 7.895 -4.952 1.00 82.19 553 ASN A N 1
ATOM 4435 C CA . ASN A 1 553 ? -19.415 6.463 -4.840 1.00 82.19 553 ASN A CA 1
ATOM 4436 C C . ASN A 1 553 ? -18.180 5.629 -4.432 1.00 82.19 553 ASN A C 1
ATOM 4438 O O . ASN A 1 553 ? -18.250 4.787 -3.540 1.00 82.19 553 ASN A O 1
ATOM 4442 N N . VAL A 1 554 ? -17.026 5.844 -5.072 1.00 71.31 554 VAL A N 1
ATOM 4443 C CA . VAL A 1 554 ? -15.850 4.956 -4.949 1.00 71.31 554 VAL A CA 1
ATOM 4444 C C . VAL A 1 554 ? -14.922 5.326 -3.790 1.00 71.31 554 VAL A C 1
ATOM 4446 O O . VAL A 1 554 ? -14.246 4.453 -3.225 1.00 71.31 554 VAL A O 1
ATOM 4449 N N . VAL A 1 555 ? -14.825 6.618 -3.478 1.00 65.56 555 VAL A N 1
ATOM 4450 C CA . VAL A 1 555 ? -13.901 7.165 -2.474 1.00 65.56 555 VAL A CA 1
ATOM 4451 C C . VAL A 1 555 ? -14.633 7.494 -1.184 1.00 65.56 555 VAL A C 1
ATOM 4453 O O . VAL A 1 555 ? -14.117 7.174 -0.120 1.00 65.56 555 VAL A O 1
ATOM 4456 N N . VAL A 1 556 ? -15.829 8.076 -1.255 1.00 60.59 556 VAL A N 1
ATOM 4457 C CA . VAL A 1 556 ? -16.589 8.442 -0.053 1.00 60.59 556 VAL A CA 1
ATOM 4458 C C . VAL A 1 556 ? -17.408 7.242 0.422 1.00 60.59 556 VAL A C 1
ATOM 4460 O O . VAL A 1 556 ? -17.095 6.689 1.467 1.00 60.59 556 VAL A O 1
ATOM 4463 N N . CYS A 1 557 ? -18.349 6.741 -0.377 1.00 60.78 557 CYS A N 1
ATOM 4464 C CA . CYS A 1 557 ? -19.315 5.713 0.031 1.00 60.78 557 CYS A CA 1
ATOM 4465 C C . CYS A 1 557 ? -18.750 4.282 0.115 1.00 60.78 557 CYS A C 1
ATOM 4467 O O . CYS A 1 557 ? -19.288 3.447 0.835 1.00 60.78 557 CYS A O 1
ATOM 4469 N N . ARG A 1 558 ? -17.691 3.964 -0.645 1.00 55.00 558 ARG A N 1
ATOM 4470 C CA . ARG A 1 558 ? -17.063 2.622 -0.689 1.00 55.00 558 ARG A CA 1
ATOM 4471 C C . ARG A 1 558 ? -15.653 2.566 -0.103 1.00 55.00 558 ARG A C 1
ATOM 4473 O O . ARG A 1 558 ? -14.972 1.544 -0.232 1.00 55.00 558 ARG A O 1
ATOM 4480 N N . SER A 1 559 ? -15.169 3.640 0.524 1.00 48.25 559 SER A N 1
ATOM 4481 C CA . SER A 1 559 ? -13.992 3.505 1.384 1.00 48.25 559 SER A CA 1
ATOM 4482 C C . SER A 1 559 ? -14.426 2.818 2.676 1.00 48.25 559 SER A C 1
ATOM 4484 O O . SER A 1 559 ? -15.449 3.174 3.247 1.00 48.25 559 SER A O 1
ATOM 4486 N N . GLY A 1 560 ? -13.654 1.849 3.176 1.00 41.56 560 GLY A N 1
ATOM 4487 C CA . GLY A 1 560 ? -13.944 1.152 4.444 1.00 41.56 560 GLY A CA 1
ATOM 4488 C C . GLY A 1 560 ? -13.884 2.041 5.700 1.00 41.56 560 GLY A C 1
ATOM 4489 O O . GLY A 1 560 ? -13.684 1.531 6.798 1.00 41.56 560 GLY A O 1
ATOM 4490 N N . PHE A 1 561 ? -13.992 3.361 5.529 1.00 37.75 561 PHE A N 1
ATOM 4491 C CA . PHE A 1 561 ? -13.837 4.414 6.524 1.00 37.75 561 PHE A CA 1
ATOM 4492 C C . PHE A 1 561 ? -15.070 5.336 6.632 1.00 37.75 561 PHE A C 1
ATOM 4494 O O . PHE A 1 561 ? -15.136 6.104 7.591 1.00 37.75 561 PHE A O 1
ATOM 4501 N N . HIS A 1 562 ? -16.047 5.262 5.712 1.00 40.09 562 HIS A N 1
ATOM 4502 C CA . HIS A 1 562 ? -17.256 6.099 5.721 1.00 40.09 562 HIS A CA 1
ATOM 4503 C C . HIS A 1 562 ? -18.519 5.292 5.351 1.00 40.09 562 HIS A C 1
ATOM 4505 O O . HIS A 1 562 ? -18.578 4.672 4.298 1.00 40.09 562 HIS A O 1
ATOM 4511 N N . ASP A 1 563 ? -19.541 5.340 6.215 1.00 40.59 563 ASP A N 1
ATOM 4512 C CA . ASP A 1 563 ? -20.852 4.661 6.085 1.00 40.59 563 ASP A CA 1
ATOM 4513 C C . ASP A 1 563 ? -21.915 5.557 5.394 1.00 40.59 563 ASP A C 1
ATOM 4515 O O . ASP A 1 563 ? -23.114 5.499 5.688 1.00 40.59 563 ASP A O 1
ATOM 4519 N N . GLU A 1 564 ? -21.493 6.476 4.520 1.00 52.56 564 GLU A N 1
ATOM 4520 C CA . GLU A 1 564 ? -22.417 7.372 3.815 1.00 52.56 564 GLU A CA 1
ATOM 4521 C C . GLU A 1 564 ? -22.966 6.688 2.558 1.00 52.56 564 GLU A C 1
ATOM 4523 O O . GLU A 1 564 ? -22.214 6.265 1.685 1.00 52.56 564 GLU A O 1
ATOM 4528 N N . LEU A 1 565 ? -24.292 6.557 2.471 1.00 63.22 565 LEU A N 1
ATOM 4529 C CA . LEU A 1 565 ? -24.966 6.003 1.295 1.00 63.22 565 LEU A CA 1
ATOM 4530 C C . LEU A 1 565 ? -24.887 6.992 0.126 1.00 63.22 565 LEU A C 1
ATOM 4532 O O . LEU A 1 565 ? -25.151 8.178 0.314 1.00 63.22 565 LEU A O 1
ATOM 4536 N N . PHE A 1 566 ? -24.595 6.481 -1.070 1.00 78.88 566 PHE A N 1
ATOM 4537 C CA . PHE A 1 566 ? -24.558 7.263 -2.307 1.00 78.88 566 PHE A CA 1
ATOM 4538 C C . PHE A 1 566 ? -25.928 7.906 -2.602 1.00 78.88 566 PHE A C 1
ATOM 4540 O O . PHE A 1 566 ? -26.952 7.215 -2.597 1.00 78.88 566 PHE A O 1
ATOM 4547 N N . ASP A 1 567 ? -25.965 9.222 -2.843 1.00 83.88 567 ASP A N 1
ATOM 4548 C CA . ASP A 1 567 ? -27.212 9.973 -3.057 1.00 83.88 567 ASP A CA 1
ATOM 4549 C C . ASP A 1 567 ? -27.735 9.840 -4.498 1.00 83.88 567 ASP A C 1
ATOM 4551 O O . ASP A 1 567 ? -27.539 10.720 -5.338 1.00 83.88 567 ASP A O 1
ATOM 4555 N N . PHE A 1 568 ? -28.411 8.725 -4.791 1.00 84.06 568 PHE A N 1
ATOM 4556 C CA . PHE A 1 568 ? -28.951 8.432 -6.125 1.00 84.06 568 PHE A CA 1
ATOM 4557 C C . PHE A 1 568 ? -29.854 9.543 -6.677 1.00 84.06 568 PHE A C 1
ATOM 4559 O O . PHE A 1 568 ? -29.677 9.961 -7.821 1.00 84.06 568 PHE A O 1
ATOM 4566 N N . ASP A 1 569 ? -30.800 10.040 -5.876 1.00 84.56 569 ASP A N 1
ATOM 4567 C CA . ASP A 1 569 ? -31.774 11.042 -6.323 1.00 84.56 569 ASP A CA 1
ATOM 4568 C C . ASP A 1 569 ? -31.099 12.395 -6.599 1.00 84.56 569 ASP A C 1
ATOM 4570 O O . ASP A 1 569 ? -31.373 13.039 -7.617 1.00 84.56 569 ASP A O 1
ATOM 4574 N N . GLY A 1 570 ? -30.185 12.813 -5.714 1.00 87.00 570 GLY A N 1
ATOM 4575 C CA . GLY A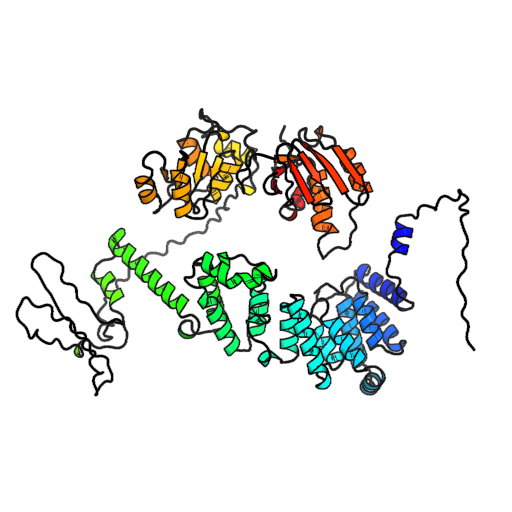 1 570 ? -29.429 14.055 -5.870 1.00 87.00 570 GLY A CA 1
ATOM 4576 C C . GLY A 1 570 ? -28.530 14.034 -7.105 1.00 87.00 570 GLY A C 1
ATOM 4577 O O . GLY A 1 570 ? -28.535 14.981 -7.898 1.00 87.00 570 GLY A O 1
ATOM 4578 N N . TRP A 1 571 ? -27.807 12.931 -7.321 1.00 91.25 571 TRP A N 1
ATOM 4579 C CA . TRP A 1 571 ? -26.951 12.772 -8.495 1.00 91.25 571 TRP A CA 1
ATOM 4580 C C . TRP A 1 571 ? -27.743 12.614 -9.790 1.00 91.25 571 TRP A C 1
ATOM 4582 O O . TRP A 1 571 ? -27.351 13.207 -10.792 1.00 91.25 571 TRP A O 1
ATOM 4592 N N . SER A 1 572 ? -28.879 11.909 -9.778 1.00 90.12 572 SER A N 1
ATOM 4593 C CA . SER A 1 572 ? -29.752 11.800 -10.951 1.00 90.12 572 SER A CA 1
ATOM 4594 C C . SER A 1 572 ? -30.210 13.174 -11.439 1.00 90.12 572 SER A C 1
ATOM 4596 O O . SER A 1 572 ? -30.105 13.451 -12.630 1.00 90.12 572 SER A O 1
ATOM 4598 N N . GLN A 1 573 ? -30.671 14.047 -10.536 1.00 90.00 573 GLN A N 1
ATOM 4599 C CA . GLN A 1 573 ? -31.092 15.405 -10.901 1.00 90.00 573 GLN A CA 1
ATOM 4600 C C . GLN A 1 573 ? -29.916 16.241 -11.408 1.00 90.00 573 GLN A C 1
ATOM 4602 O O . GLN A 1 573 ? -30.027 16.914 -12.430 1.00 90.00 573 GLN A O 1
ATOM 4607 N N . LYS A 1 574 ? -28.775 16.174 -10.713 1.00 90.56 574 LYS A N 1
ATOM 4608 C CA . LYS A 1 574 ? -27.591 16.972 -11.042 1.00 90.56 574 LYS A CA 1
ATOM 4609 C C . LYS A 1 574 ? -26.969 16.582 -12.384 1.00 90.56 574 LYS A C 1
ATOM 4611 O O . LYS A 1 574 ? -26.495 17.462 -13.097 1.00 90.56 574 LYS A O 1
ATOM 4616 N N . LEU A 1 575 ? -26.962 15.291 -12.722 1.00 92.50 575 LEU A N 1
ATOM 4617 C CA . LEU A 1 575 ? -26.447 14.774 -13.994 1.00 92.50 575 LEU A CA 1
ATOM 4618 C C . LEU A 1 575 ? -27.383 15.080 -15.170 1.00 92.50 575 LEU A C 1
ATOM 4620 O O . LEU A 1 575 ? -26.896 15.339 -16.267 1.00 92.50 575 LEU A O 1
ATOM 4624 N N . ASP A 1 576 ? -28.699 15.092 -14.944 1.00 90.44 576 ASP A N 1
ATOM 4625 C CA . ASP A 1 576 ? -29.689 15.453 -15.969 1.00 90.44 576 ASP A CA 1
ATOM 4626 C C . ASP A 1 576 ? -29.691 16.966 -16.267 1.00 90.44 576 ASP A C 1
ATOM 4628 O O . ASP A 1 576 ? -29.995 17.395 -17.378 1.00 90.44 576 ASP A O 1
ATOM 4632 N N . SER A 1 577 ? -29.279 17.789 -15.294 1.00 90.81 577 SER A N 1
ATOM 4633 C CA . SER A 1 577 ? -29.197 19.248 -15.428 1.00 90.81 577 SER A CA 1
ATOM 4634 C C . SER A 1 577 ? -27.854 19.786 -15.946 1.00 90.81 577 SER A C 1
ATOM 4636 O O . SER A 1 577 ? -27.641 20.997 -15.902 1.00 90.81 577 SER A O 1
ATOM 4638 N N . VAL A 1 578 ? -26.914 18.934 -16.372 1.00 91.94 578 VAL A N 1
ATOM 4639 C CA . VAL A 1 578 ? -25.582 19.386 -16.822 1.00 91.94 578 VAL A CA 1
ATOM 4640 C C . VAL A 1 578 ? -25.694 20.165 -18.135 1.00 91.94 578 VAL A C 1
ATOM 4642 O O . VAL A 1 578 ? -26.032 19.588 -19.166 1.00 91.94 578 VAL A O 1
ATOM 4645 N N . ASP A 1 579 ? -25.350 21.459 -18.125 1.00 89.56 579 ASP A N 1
ATOM 4646 C CA . ASP A 1 579 ? -25.230 22.265 -19.348 1.00 89.56 579 ASP A CA 1
ATOM 4647 C C . ASP A 1 579 ? -23.842 22.054 -19.990 1.00 89.56 579 ASP A C 1
ATOM 4649 O O . ASP A 1 579 ? -22.828 22.454 -19.410 1.00 89.56 579 ASP A O 1
ATOM 4653 N N . PRO A 1 580 ? -23.749 21.485 -21.210 1.00 88.19 580 PRO A N 1
ATOM 4654 C CA . PRO A 1 580 ? -22.474 21.286 -21.901 1.00 88.19 580 PRO A CA 1
ATOM 4655 C C . PRO A 1 580 ? -21.666 22.577 -22.106 1.00 88.19 580 PRO A C 1
ATOM 4657 O O . PRO A 1 580 ? -20.444 22.521 -22.245 1.00 88.19 580 PRO A O 1
ATOM 4660 N N . ARG A 1 581 ? -22.318 23.749 -22.138 1.00 88.00 581 ARG A N 1
ATOM 4661 C CA . ARG A 1 581 ? -21.648 25.052 -22.312 1.00 88.00 581 ARG A CA 1
ATOM 4662 C C . ARG A 1 581 ? -20.742 25.410 -21.139 1.00 88.00 581 ARG A C 1
ATOM 4664 O O . ARG A 1 581 ? -19.777 26.143 -21.333 1.00 88.00 581 ARG A O 1
ATOM 4671 N N . GLU A 1 582 ? -21.024 24.877 -19.954 1.00 86.19 582 GLU A N 1
ATOM 4672 C CA . GLU A 1 582 ? -20.194 25.066 -18.763 1.00 86.19 582 GLU A CA 1
ATOM 4673 C C . GLU A 1 582 ? -18.934 24.187 -18.778 1.00 86.19 582 GLU A C 1
ATOM 4675 O O . GLU A 1 582 ? -18.010 24.432 -18.008 1.00 86.19 582 GLU A O 1
ATOM 4680 N N . TYR A 1 583 ? -18.872 23.192 -19.671 1.00 88.12 583 TYR A N 1
ATOM 4681 C CA . TYR A 1 583 ? -17.829 22.165 -19.718 1.00 88.12 583 TYR A CA 1
ATOM 4682 C C . TYR A 1 583 ? -17.254 21.999 -21.131 1.00 88.12 583 TYR A C 1
ATOM 4684 O O . TYR A 1 583 ? -17.135 20.882 -21.634 1.00 88.12 583 TYR A O 1
ATOM 4692 N N . SER A 1 584 ? -16.919 23.101 -21.810 1.00 82.31 584 SER A N 1
ATOM 4693 C CA . SER A 1 584 ? -16.246 23.059 -23.126 1.00 82.31 584 SER A CA 1
ATOM 4694 C C . SER A 1 584 ? -17.018 22.282 -24.206 1.00 82.31 584 SER A C 1
ATOM 4696 O O . SER A 1 584 ? -16.437 21.576 -25.030 1.00 82.31 584 SER A O 1
ATOM 4698 N N . GLY A 1 585 ? -18.351 22.329 -24.160 1.00 84.44 585 GLY A N 1
ATOM 4699 C CA . GLY A 1 585 ? -19.224 21.567 -25.055 1.00 84.44 585 GLY A CA 1
ATOM 4700 C C . GLY A 1 585 ? -19.354 20.078 -24.710 1.00 84.44 585 GLY A C 1
ATOM 4701 O O . GLY A 1 585 ? -20.021 19.349 -25.445 1.00 84.44 585 GLY A O 1
ATOM 4702 N N . VAL A 1 586 ? -18.754 19.607 -23.611 1.00 88.69 586 VAL A N 1
ATOM 4703 C CA . VAL A 1 586 ? -18.848 18.217 -23.146 1.00 88.69 586 VAL A CA 1
ATOM 4704 C C . VAL A 1 586 ? -20.062 18.059 -22.238 1.00 88.69 586 VAL A C 1
ATOM 4706 O O . VAL A 1 586 ? -20.077 18.509 -21.098 1.00 88.69 586 VAL A O 1
ATOM 4709 N N . GLY A 1 587 ? -21.090 17.397 -22.762 1.00 90.88 587 GLY A N 1
ATOM 4710 C CA . GLY A 1 587 ? -22.294 17.040 -22.020 1.00 90.88 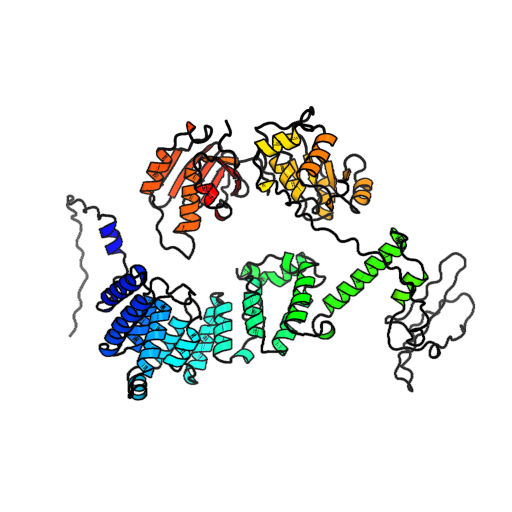587 GLY A CA 1
ATOM 4711 C C . GLY A 1 587 ? -22.292 15.600 -21.523 1.00 90.88 587 GLY A C 1
ATOM 4712 O O . GLY A 1 587 ? -21.423 14.797 -21.871 1.00 90.88 587 GLY A O 1
ATOM 4713 N N . CYS A 1 588 ? -23.326 15.269 -20.758 1.00 94.94 588 CYS A N 1
ATOM 4714 C CA . CYS A 1 588 ? -23.658 13.901 -20.404 1.00 94.94 588 CYS A CA 1
ATOM 4715 C C . CYS A 1 588 ? -25.179 13.699 -20.409 1.00 94.94 588 CYS A C 1
ATOM 4717 O O . CYS A 1 588 ? -25.927 14.656 -20.222 1.00 94.94 588 CYS A O 1
ATOM 4719 N N . ARG A 1 589 ? -25.638 12.464 -20.632 1.00 94.38 589 ARG A N 1
ATOM 4720 C CA . ARG A 1 589 ? -27.057 12.090 -20.563 1.00 94.38 589 ARG A CA 1
ATOM 4721 C C . ARG A 1 589 ? -27.220 10.853 -19.696 1.00 94.38 589 ARG A C 1
ATOM 4723 O O . ARG A 1 589 ? -26.554 9.847 -19.924 1.00 94.38 589 ARG A O 1
ATOM 4730 N N . LEU A 1 590 ? -28.117 10.909 -18.722 1.00 92.69 590 LEU A N 1
ATOM 4731 C CA . LEU A 1 590 ? -28.438 9.756 -17.889 1.00 92.69 590 LEU A CA 1
ATOM 4732 C C . LEU A 1 590 ? -29.205 8.716 -18.726 1.00 92.69 590 LEU A C 1
ATOM 4734 O O . LEU A 1 590 ? -30.246 9.023 -19.303 1.00 92.69 590 LEU A O 1
ATOM 4738 N N . VAL A 1 591 ? -28.671 7.497 -18.834 1.00 90.69 591 VAL A N 1
ATOM 4739 C CA . VAL A 1 591 ? -29.251 6.405 -19.644 1.00 90.69 591 VAL A CA 1
ATOM 4740 C C . VAL A 1 591 ? -30.008 5.413 -18.773 1.00 90.69 591 VAL A C 1
ATOM 4742 O O . VAL A 1 591 ? -31.061 4.916 -19.164 1.00 90.69 591 VAL A O 1
ATOM 4745 N N . LEU A 1 592 ? -29.476 5.125 -17.586 1.00 85.75 592 LEU A N 1
ATOM 4746 C CA . LEU A 1 592 ? -30.084 4.211 -16.629 1.00 85.75 592 LEU A CA 1
ATOM 4747 C C . LEU A 1 592 ? -29.892 4.756 -15.219 1.00 85.75 592 LEU A C 1
ATOM 4749 O O . LEU A 1 592 ? -28.787 5.139 -14.849 1.00 85.75 592 LEU A O 1
ATOM 4753 N N . CYS A 1 593 ? -30.970 4.774 -14.441 1.00 81.38 593 CYS A N 1
ATOM 4754 C CA . CYS A 1 593 ? -30.946 5.135 -13.031 1.00 81.38 593 CYS A CA 1
ATOM 4755 C C . CYS A 1 593 ? -31.975 4.289 -12.280 1.00 81.38 593 CYS A C 1
ATOM 4757 O O . CYS A 1 593 ? -33.181 4.441 -12.477 1.00 81.38 593 CYS A O 1
ATOM 4759 N N . ASN A 1 594 ? -31.491 3.360 -11.461 1.00 79.50 594 ASN A N 1
ATOM 4760 C CA . ASN A 1 594 ? -32.289 2.553 -10.542 1.00 79.50 594 ASN A CA 1
ATOM 4761 C C . ASN A 1 594 ? -31.458 2.226 -9.289 1.00 79.50 594 ASN A C 1
ATOM 4763 O O . ASN A 1 594 ? -30.278 2.564 -9.225 1.00 79.50 594 ASN A O 1
ATOM 4767 N N . ASP A 1 595 ? -32.059 1.536 -8.319 1.00 63.06 595 ASP A N 1
ATOM 4768 C CA . ASP A 1 595 ? -31.421 1.210 -7.033 1.00 63.06 595 ASP A CA 1
ATOM 4769 C C . ASP A 1 595 ? -30.096 0.420 -7.166 1.00 63.06 595 ASP A C 1
ATOM 4771 O O . ASP A 1 595 ? -29.299 0.391 -6.229 1.00 63.06 595 ASP A O 1
ATOM 4775 N N . ASN A 1 596 ? -29.835 -0.197 -8.326 1.00 65.62 596 ASN A N 1
ATOM 4776 C CA . ASN A 1 596 ? -28.695 -1.083 -8.571 1.00 65.62 596 ASN A CA 1
ATOM 4777 C C . ASN A 1 596 ? -27.700 -0.555 -9.623 1.00 65.62 596 ASN A C 1
ATOM 4779 O O . ASN A 1 596 ? -26.689 -1.213 -9.869 1.00 65.62 596 ASN A O 1
ATOM 4783 N N . GLY A 1 597 ? -27.952 0.595 -10.257 1.00 79.12 597 GLY A N 1
ATOM 4784 C CA . GLY A 1 597 ? -27.114 1.082 -11.352 1.00 79.12 597 GLY A CA 1
ATOM 4785 C C . GLY A 1 597 ? -27.401 2.525 -11.753 1.00 79.12 597 GLY A C 1
ATOM 4786 O O . GLY A 1 597 ? -28.551 2.966 -11.784 1.00 79.12 597 GLY A O 1
ATOM 4787 N N . MET A 1 598 ? -26.335 3.253 -12.094 1.00 91.75 598 MET A N 1
ATOM 4788 C CA . MET A 1 598 ? -26.400 4.622 -12.607 1.00 91.75 598 MET A CA 1
ATOM 4789 C C . MET A 1 598 ? -25.430 4.759 -13.781 1.00 91.75 598 MET A C 1
ATOM 4791 O O . MET A 1 598 ? -24.221 4.869 -13.581 1.00 91.75 598 MET A O 1
ATOM 4795 N N . VAL A 1 599 ? -25.965 4.736 -15.002 1.00 93.94 599 VAL A N 1
ATOM 4796 C CA . VAL A 1 599 ? -25.184 4.755 -16.245 1.00 93.94 599 VAL A CA 1
ATOM 4797 C C . VAL A 1 599 ? -25.420 6.057 -16.984 1.00 93.94 599 VAL A C 1
ATOM 4799 O O . VAL A 1 599 ? -26.561 6.440 -17.256 1.00 93.94 599 VAL A O 1
ATOM 4802 N N . VAL A 1 600 ? -24.324 6.710 -17.348 1.00 96.19 600 VAL A N 1
ATOM 4803 C CA . VAL A 1 600 ? -24.316 8.004 -18.018 1.00 96.19 600 VAL A CA 1
ATOM 4804 C C . VAL A 1 600 ? -23.623 7.869 -19.370 1.00 96.19 600 VAL A C 1
ATOM 4806 O O . VAL A 1 600 ? -22.484 7.414 -19.447 1.00 96.19 600 VAL A O 1
ATOM 4809 N N . GLU A 1 601 ? -24.292 8.281 -20.441 1.00 96.38 601 GLU A N 1
ATOM 4810 C CA . GLU A 1 601 ? -23.684 8.444 -21.761 1.00 96.38 601 GLU A CA 1
ATOM 4811 C C . GLU A 1 601 ? -22.929 9.769 -21.811 1.00 96.38 601 GLU A C 1
ATOM 4813 O O . GLU A 1 601 ? -23.446 10.820 -21.426 1.00 96.38 601 GLU A O 1
ATOM 4818 N N . CYS A 1 602 ? -21.691 9.706 -22.279 1.00 95.75 602 CYS A N 1
ATOM 4819 C CA . CYS A 1 602 ? -20.782 10.828 -22.426 1.00 95.75 602 CYS A CA 1
ATOM 4820 C C . CYS A 1 602 ? -20.168 10.804 -23.834 1.00 95.75 602 CYS A C 1
ATOM 4822 O O . CYS A 1 602 ? -20.433 9.922 -24.649 1.00 95.75 602 CYS A O 1
ATOM 4824 N N . CYS A 1 603 ? -19.323 11.783 -24.150 1.00 93.62 603 CYS A N 1
ATOM 4825 C CA . CYS A 1 603 ? -18.685 11.834 -25.462 1.00 93.62 603 CYS A CA 1
ATOM 4826 C C . CYS A 1 603 ? -17.672 10.682 -25.618 1.00 93.62 603 CYS A C 1
ATOM 4828 O O . CYS A 1 603 ? -16.643 10.662 -24.938 1.00 93.62 603 CYS A O 1
ATOM 4830 N N . GLY A 1 604 ? -17.973 9.744 -26.524 1.00 91.94 604 GLY A N 1
ATOM 4831 C CA . GLY A 1 604 ? -17.135 8.589 -26.870 1.00 91.94 604 GLY A CA 1
ATOM 4832 C C . GLY A 1 604 ? -17.418 7.309 -26.076 1.00 91.94 604 GLY A C 1
ATOM 4833 O O . GLY A 1 604 ? -16.668 6.342 -26.218 1.00 91.94 604 GLY A O 1
ATOM 4834 N N . GLY A 1 605 ? -18.440 7.288 -25.215 1.00 95.88 605 GLY A N 1
ATOM 4835 C CA . GLY A 1 605 ? -18.778 6.087 -24.456 1.00 95.88 605 GLY A CA 1
ATOM 4836 C C . GLY A 1 605 ? -19.726 6.303 -23.285 1.00 95.88 605 GLY A C 1
ATOM 4837 O O . GLY A 1 605 ? -20.276 7.385 -23.076 1.00 95.88 605 GLY A O 1
ATOM 4838 N N . THR A 1 606 ? -19.874 5.264 -22.472 1.00 96.62 606 THR A N 1
ATOM 4839 C CA . THR A 1 606 ? -20.705 5.253 -21.268 1.00 96.62 606 THR A CA 1
ATOM 4840 C C . THR A 1 606 ? -19.868 5.058 -20.008 1.00 96.62 606 THR A C 1
ATOM 4842 O O . THR A 1 606 ? -18.782 4.472 -20.025 1.00 96.62 606 THR A O 1
ATOM 4845 N N . VAL A 1 607 ? -20.381 5.571 -18.893 1.00 97.00 607 VAL A N 1
ATOM 4846 C CA . VAL A 1 607 ? -19.795 5.423 -17.561 1.00 97.00 607 VAL A CA 1
ATOM 4847 C C . VAL A 1 607 ? -20.866 4.913 -16.607 1.00 97.00 607 VAL A C 1
ATOM 4849 O O . VAL A 1 607 ? -21.872 5.586 -16.390 1.00 97.00 607 VAL A O 1
ATOM 4852 N N . ASP A 1 608 ? -20.636 3.741 -16.025 1.00 93.69 608 ASP A N 1
ATOM 4853 C CA . ASP A 1 608 ? -21.411 3.215 -14.906 1.00 93.69 608 ASP A CA 1
ATOM 4854 C C . ASP A 1 608 ? -20.782 3.685 -13.591 1.00 93.69 608 ASP A C 1
ATOM 4856 O O . ASP A 1 608 ? -19.698 3.246 -13.192 1.00 93.69 608 ASP A O 1
ATOM 4860 N N . ILE A 1 609 ? -21.471 4.605 -12.920 1.00 91.94 609 ILE A N 1
ATOM 4861 C CA . ILE A 1 609 ? -21.011 5.229 -11.680 1.00 91.94 609 ILE A CA 1
ATOM 4862 C C . ILE A 1 609 ? -20.985 4.212 -10.538 1.00 91.94 609 ILE A C 1
ATOM 4864 O O . ILE A 1 609 ? -20.055 4.226 -9.730 1.00 91.94 609 ILE A O 1
ATOM 4868 N N . ILE A 1 610 ? -21.976 3.316 -10.474 1.00 88.06 610 ILE A N 1
ATOM 4869 C CA . ILE A 1 610 ? -22.138 2.359 -9.372 1.00 88.06 610 ILE A CA 1
ATOM 4870 C C . ILE A 1 610 ? -21.190 1.177 -9.543 1.00 88.06 610 ILE A C 1
ATOM 4872 O O . ILE A 1 610 ? -20.544 0.764 -8.575 1.00 88.06 610 ILE A O 1
ATOM 4876 N N . ALA A 1 611 ? -21.075 0.650 -10.761 1.00 84.69 611 ALA A N 1
ATOM 4877 C CA . ALA A 1 611 ? -20.131 -0.416 -11.070 1.00 84.69 611 ALA A CA 1
ATOM 4878 C C . ALA A 1 611 ? -18.679 0.083 -11.158 1.00 84.69 611 ALA A C 1
ATOM 4880 O O . ALA A 1 611 ? -17.772 -0.733 -11.061 1.00 84.69 611 ALA A O 1
ATOM 4881 N N . ASN A 1 612 ? -18.452 1.401 -11.269 1.00 91.31 612 ASN A N 1
ATOM 4882 C CA . ASN A 1 612 ? -17.140 2.018 -11.498 1.00 91.31 612 ASN A CA 1
ATOM 4883 C C . ASN A 1 612 ? -16.503 1.602 -12.841 1.00 91.31 612 ASN A C 1
ATOM 4885 O O . ASN A 1 612 ? -15.287 1.452 -12.943 1.00 91.31 612 ASN A O 1
ATOM 4889 N N . ILE A 1 613 ? -17.314 1.442 -13.889 1.00 89.56 613 ILE A N 1
ATOM 4890 C CA . ILE A 1 613 ? -16.868 0.941 -15.197 1.00 89.56 613 ILE A CA 1
ATOM 4891 C C . ILE A 1 613 ? -17.031 2.024 -16.263 1.00 89.56 613 ILE A C 1
ATOM 4893 O O . ILE A 1 613 ? -18.084 2.647 -16.371 1.00 89.56 613 ILE A O 1
ATOM 4897 N N . VAL A 1 614 ? -16.004 2.227 -17.091 1.00 95.31 614 VAL A N 1
ATOM 4898 C CA . VAL A 1 614 ? -16.094 3.004 -18.337 1.00 95.31 614 VAL A CA 1
ATOM 4899 C C . VAL A 1 614 ? -16.072 2.061 -19.534 1.00 95.31 614 VAL A C 1
ATOM 4901 O O . VAL A 1 614 ? -15.252 1.147 -19.584 1.00 95.31 614 VAL A O 1
ATOM 4904 N N . THR A 1 615 ? -16.930 2.311 -20.520 1.00 94.31 615 THR A N 1
ATOM 4905 C CA . THR A 1 615 ? -16.961 1.567 -21.786 1.00 94.31 615 THR A CA 1
ATOM 4906 C C . THR A 1 615 ? -16.923 2.557 -22.940 1.00 94.31 615 THR A C 1
ATOM 4908 O O . THR A 1 615 ? -17.741 3.470 -22.998 1.00 94.31 615 THR A O 1
ATOM 4911 N N . HIS A 1 616 ? -15.962 2.415 -23.850 1.00 96.56 616 HIS A N 1
ATOM 4912 C CA . HIS A 1 616 ? -15.883 3.256 -25.048 1.00 96.56 616 HIS A CA 1
ATOM 4913 C C . HIS A 1 616 ? -16.687 2.627 -26.191 1.00 96.56 616 HIS A C 1
ATOM 4915 O O . HIS A 1 616 ? -16.629 1.417 -26.364 1.00 96.56 616 HIS A O 1
ATOM 4921 N N . ASP A 1 617 ? -17.299 3.431 -27.065 1.00 93.44 617 ASP A N 1
ATOM 4922 C CA . ASP A 1 617 ? -18.156 2.977 -28.188 1.00 93.44 617 ASP A CA 1
ATOM 4923 C C . ASP A 1 617 ? -17.476 2.043 -29.217 1.00 93.44 617 ASP A C 1
ATOM 4925 O O . ASP A 1 617 ? -18.108 1.527 -30.137 1.00 93.44 617 ASP A O 1
ATOM 4929 N N . HIS A 1 618 ? -16.160 1.863 -29.113 1.00 91.44 618 HIS A N 1
ATOM 4930 C CA . HIS A 1 618 ? -15.342 1.076 -30.040 1.00 91.44 618 HIS A CA 1
ATOM 4931 C C . HIS A 1 618 ? -14.623 -0.085 -29.345 1.00 91.44 618 HIS A C 1
ATOM 4933 O O . HIS A 1 618 ? -13.793 -0.745 -29.968 1.00 91.44 618 HIS A O 1
ATOM 4939 N N . LEU A 1 619 ? -14.903 -0.311 -28.060 1.00 87.69 619 LEU A N 1
ATOM 4940 C CA . LEU A 1 619 ? -14.350 -1.399 -27.266 1.00 87.69 619 LEU A CA 1
ATOM 4941 C C . LEU A 1 619 ? -15.509 -2.252 -26.749 1.00 87.69 619 LEU A C 1
ATOM 4943 O O . LEU A 1 619 ? -16.508 -1.721 -26.278 1.00 87.69 619 LEU A O 1
ATOM 4947 N N . GLU A 1 620 ? -15.373 -3.570 -26.859 1.00 81.38 620 GLU A N 1
ATOM 4948 C CA . GLU A 1 620 ? -16.408 -4.512 -26.412 1.00 81.38 620 GLU A CA 1
ATOM 4949 C C . GLU A 1 620 ? -16.430 -4.662 -24.885 1.00 81.38 620 GLU A C 1
ATOM 4951 O O . GLU A 1 620 ? -17.480 -4.918 -24.301 1.00 81.38 620 GLU A O 1
ATOM 4956 N N . GLU A 1 621 ? -15.280 -4.470 -24.235 1.00 83.38 621 GLU A N 1
ATOM 4957 C CA . GLU A 1 621 ? -15.116 -4.614 -22.790 1.00 83.38 621 GLU A CA 1
ATOM 4958 C C . GLU A 1 621 ? -15.025 -3.252 -22.093 1.00 83.38 621 GLU A C 1
ATOM 4960 O O . GLU A 1 621 ? -14.329 -2.337 -22.547 1.00 83.38 621 GLU A O 1
ATOM 4965 N N . GLY A 1 622 ? -15.711 -3.142 -20.954 1.00 87.81 622 GLY A N 1
ATOM 4966 C CA . GLY A 1 622 ? -15.559 -2.030 -20.024 1.00 87.81 622 GLY A CA 1
ATOM 4967 C C . GLY A 1 622 ? -14.387 -2.249 -19.065 1.00 87.81 622 GLY A C 1
ATOM 4968 O O . GLY A 1 622 ? -14.025 -3.383 -18.754 1.00 87.81 622 GLY A O 1
ATOM 4969 N N . VAL A 1 623 ? -13.802 -1.159 -18.567 1.00 89.00 623 VAL A N 1
ATOM 4970 C CA . VAL A 1 623 ? -12.670 -1.190 -17.626 1.00 89.00 623 VAL A CA 1
ATOM 4971 C C . VAL A 1 623 ? -12.947 -0.364 -16.373 1.00 89.00 623 VAL A C 1
ATOM 4973 O O . VAL A 1 623 ? -13.646 0.649 -16.427 1.00 89.00 623 VAL A O 1
ATOM 4976 N N . ASP A 1 624 ? -12.357 -0.767 -15.247 1.00 90.25 624 ASP A N 1
ATOM 4977 C CA . ASP A 1 624 ? -12.473 -0.055 -13.972 1.00 90.25 624 ASP A CA 1
ATOM 4978 C C . ASP A 1 624 ? -11.877 1.354 -14.032 1.00 90.25 624 ASP A C 1
ATOM 4980 O O . ASP A 1 624 ? -10.701 1.538 -14.359 1.00 90.25 624 ASP A O 1
ATOM 4984 N N . VAL A 1 625 ? -12.647 2.362 -13.623 1.00 91.56 625 VAL A N 1
ATOM 4985 C CA . VAL A 1 625 ? -12.169 3.747 -13.562 1.00 91.56 625 VAL A CA 1
ATOM 4986 C C . VAL A 1 625 ? -11.255 3.947 -12.348 1.00 91.56 625 VAL A C 1
ATOM 4988 O O . VAL A 1 625 ? -11.613 3.678 -11.200 1.00 91.56 625 VAL A O 1
ATOM 4991 N N . ILE A 1 626 ? -10.058 4.499 -12.570 1.00 87.56 626 ILE A N 1
ATOM 4992 C CA . ILE A 1 626 ? -9.060 4.767 -11.519 1.00 87.56 626 ILE A CA 1
ATOM 4993 C C . ILE A 1 626 ? -9.278 6.174 -10.929 1.00 87.56 626 ILE A C 1
ATOM 4995 O O . ILE A 1 626 ? -8.382 7.027 -10.940 1.00 87.56 626 ILE A O 1
ATOM 4999 N N . VAL A 1 627 ? -10.481 6.433 -10.406 1.00 86.38 627 VAL A N 1
ATOM 5000 C CA . VAL A 1 627 ? -10.884 7.763 -9.903 1.00 86.38 627 VAL A CA 1
ATOM 5001 C C . VAL A 1 627 ? -10.142 8.174 -8.622 1.00 86.38 627 VAL A C 1
ATOM 5003 O O . VAL A 1 627 ? -9.850 9.348 -8.422 1.00 86.38 627 VAL A O 1
ATOM 5006 N N . ARG A 1 628 ? -9.699 7.208 -7.801 1.00 77.44 628 ARG A N 1
ATOM 5007 C CA . ARG A 1 628 ? -8.936 7.439 -6.549 1.00 77.44 628 ARG A CA 1
ATOM 5008 C C . ARG A 1 628 ? -7.624 8.208 -6.729 1.00 77.44 628 ARG A C 1
ATOM 5010 O O . ARG A 1 628 ? -7.068 8.707 -5.758 1.00 77.44 628 ARG A O 1
ATOM 5017 N N . ARG A 1 629 ? -7.082 8.259 -7.950 1.00 75.06 629 ARG A N 1
ATOM 5018 C CA . ARG A 1 629 ? -5.846 8.998 -8.258 1.00 75.06 629 ARG A CA 1
ATOM 5019 C C . ARG A 1 629 ? -6.100 10.451 -8.677 1.00 75.06 629 ARG A C 1
ATOM 5021 O O . ARG A 1 629 ? -5.128 11.151 -8.956 1.00 75.06 629 ARG A O 1
ATOM 5028 N N . VAL A 1 630 ? -7.357 10.887 -8.752 1.00 80.44 630 VAL A N 1
ATOM 5029 C CA . VAL A 1 630 ? -7.723 12.282 -9.021 1.00 80.44 630 VAL A CA 1
ATOM 5030 C C . VAL A 1 630 ? -7.773 13.035 -7.683 1.00 80.44 630 VAL A C 1
ATOM 5032 O O . VAL A 1 630 ? -8.495 12.602 -6.787 1.00 80.44 630 VAL A O 1
ATOM 5035 N N . PRO A 1 631 ? -7.013 14.131 -7.498 1.00 77.81 631 PRO A N 1
ATOM 5036 C CA . PRO A 1 631 ? -7.072 14.917 -6.270 1.00 77.81 631 PRO A CA 1
ATOM 5037 C C . PRO A 1 631 ? -8.455 15.539 -6.062 1.00 77.81 631 PRO A C 1
ATOM 5039 O O . PRO A 1 631 ? -9.029 16.104 -6.992 1.00 77.81 631 PRO A O 1
ATOM 5042 N N . GLU A 1 632 ? -8.951 15.527 -4.827 1.00 75.19 632 GLU A N 1
ATOM 5043 C CA . GLU A 1 632 ? -10.257 16.096 -4.465 1.00 75.19 632 GLU A CA 1
ATOM 5044 C C . GLU A 1 632 ? -10.389 17.571 -4.887 1.00 75.19 632 GLU A C 1
ATOM 5046 O O . GLU A 1 632 ? -11.417 17.988 -5.418 1.00 75.19 632 GLU A O 1
ATOM 5051 N N . GLN A 1 633 ? -9.306 18.356 -4.775 1.00 79.25 633 GLN A N 1
ATOM 5052 C CA . GLN A 1 633 ? -9.319 19.766 -5.187 1.00 79.25 633 GLN A CA 1
ATOM 5053 C C . GLN A 1 633 ? -9.517 19.962 -6.695 1.00 79.25 633 GLN A C 1
ATOM 5055 O O . GLN A 1 633 ? -9.841 21.067 -7.118 1.00 79.25 633 GLN A O 1
ATOM 5060 N N . VAL A 1 634 ? -9.264 18.940 -7.514 1.00 79.94 634 VAL A N 1
ATOM 5061 C CA . VAL A 1 634 ? -9.487 18.972 -8.965 1.00 79.94 634 VAL A CA 1
ATOM 5062 C C . VAL A 1 634 ? -10.922 18.565 -9.287 1.00 79.94 634 VAL A C 1
ATOM 5064 O O . VAL A 1 634 ? -11.549 19.184 -10.143 1.00 79.94 634 VAL A O 1
ATOM 5067 N N . VAL A 1 635 ? -11.443 17.556 -8.585 1.00 80.06 635 VAL A N 1
ATOM 5068 C CA . VAL A 1 635 ? -12.820 17.059 -8.734 1.00 80.06 635 VAL A CA 1
ATOM 5069 C C . VAL A 1 635 ? -13.845 18.151 -8.402 1.00 80.06 635 VAL A C 1
ATOM 5071 O O . VAL A 1 635 ? -14.847 18.306 -9.100 1.00 80.06 635 VAL A O 1
ATOM 5074 N N . SER A 1 636 ? -13.562 18.964 -7.382 1.00 76.44 636 SER A N 1
ATOM 5075 C CA . SER A 1 636 ? -14.454 20.034 -6.915 1.00 76.44 636 SER A CA 1
ATOM 5076 C C . SER A 1 636 ? -14.365 21.341 -7.716 1.00 76.44 636 SER A C 1
ATOM 5078 O O . SER A 1 636 ? -15.107 22.279 -7.427 1.00 76.44 636 SER A O 1
ATOM 5080 N N . ARG A 1 637 ? -13.470 21.449 -8.711 1.00 80.62 637 ARG A N 1
ATOM 5081 C CA . ARG A 1 637 ? -13.351 22.663 -9.537 1.00 80.62 637 ARG A CA 1
ATOM 5082 C C . ARG A 1 637 ? -14.465 22.722 -10.591 1.00 80.62 637 ARG A C 1
ATOM 5084 O O . ARG A 1 637 ? -14.617 21.767 -11.356 1.00 80.62 637 ARG A O 1
ATOM 5091 N N . PRO A 1 638 ? -15.226 23.829 -10.668 1.00 78.31 638 PRO A N 1
ATOM 5092 C CA . PRO A 1 638 ? -16.255 24.000 -11.689 1.00 78.31 638 PRO A CA 1
ATOM 5093 C C . PRO A 1 638 ? -15.634 24.128 -13.088 1.00 78.31 638 PRO A C 1
ATOM 5095 O O . PRO A 1 638 ? -14.520 24.626 -13.232 1.00 78.31 638 PRO A O 1
ATOM 5098 N N . GLY A 1 639 ? -16.360 23.670 -14.111 1.00 79.56 639 GLY A N 1
ATOM 5099 C CA . GLY A 1 639 ? -15.968 23.769 -15.523 1.00 79.56 639 GLY A CA 1
ATOM 5100 C C . GLY A 1 639 ? -14.905 22.779 -16.013 1.00 79.56 639 GLY A C 1
ATOM 5101 O O . GLY A 1 639 ? -14.575 22.768 -17.195 1.00 79.56 639 GLY A O 1
ATOM 5102 N N . ASN A 1 640 ? -14.379 21.908 -15.145 1.00 85.56 640 ASN A N 1
ATOM 5103 C CA . ASN A 1 640 ? -13.382 20.919 -15.554 1.00 85.56 640 ASN A CA 1
ATOM 5104 C C . ASN A 1 640 ? -13.974 19.814 -16.441 1.00 85.56 640 ASN A C 1
ATOM 5106 O O . ASN A 1 640 ? -15.018 19.232 -16.134 1.00 85.56 640 ASN A O 1
ATOM 5110 N N . VAL A 1 641 ? -13.223 19.466 -17.486 1.00 89.00 641 VAL A N 1
ATOM 5111 C CA . VAL A 1 641 ? -13.456 18.300 -18.342 1.00 89.00 641 VAL A CA 1
ATOM 5112 C C . VAL A 1 641 ? -12.391 17.252 -18.058 1.00 89.00 641 VAL A C 1
ATOM 5114 O O . VAL A 1 641 ? -11.206 17.563 -17.916 1.00 89.00 641 VAL A O 1
ATOM 5117 N N . PHE A 1 642 ? -12.816 15.995 -18.004 1.00 92.56 642 PHE A N 1
ATOM 5118 C CA . PHE A 1 642 ? -11.948 14.861 -17.726 1.00 92.56 642 PHE A CA 1
ATOM 5119 C C . PHE A 1 642 ? -11.936 13.879 -18.894 1.00 92.56 642 PHE A C 1
ATOM 5121 O O . PHE A 1 642 ? -12.915 13.732 -19.623 1.00 92.56 642 PHE A O 1
ATOM 5128 N N . PHE A 1 643 ? -10.818 13.176 -19.044 1.00 93.19 643 PHE A N 1
ATOM 5129 C CA . PHE A 1 643 ? -10.588 12.177 -20.081 1.00 93.19 643 PHE A CA 1
ATOM 5130 C C . PHE A 1 643 ? -10.329 10.836 -19.404 1.00 93.19 643 PHE A C 1
ATOM 5132 O O . PHE A 1 643 ? -9.299 10.660 -18.747 1.00 93.19 643 PHE A O 1
ATOM 5139 N N . ILE A 1 644 ? -11.250 9.888 -19.557 1.00 95.56 644 ILE A N 1
ATOM 5140 C CA . ILE A 1 644 ? -11.105 8.535 -19.020 1.00 95.56 644 ILE A CA 1
ATOM 5141 C C . ILE A 1 644 ? -10.643 7.617 -20.148 1.00 95.56 644 ILE A C 1
ATOM 5143 O O . ILE A 1 644 ? -11.304 7.508 -21.179 1.00 95.56 644 ILE A O 1
ATOM 5147 N N . CYS A 1 645 ? -9.496 6.958 -19.981 1.00 95.00 645 CYS A N 1
ATOM 5148 C CA . CYS A 1 645 ? -9.011 6.007 -20.976 1.00 95.00 645 CYS A CA 1
ATOM 5149 C C . CYS A 1 645 ? -9.869 4.735 -20.976 1.00 95.00 645 CYS A C 1
ATOM 5151 O O . CYS A 1 645 ? -9.899 4.020 -19.976 1.00 95.00 645 CYS A O 1
ATOM 5153 N N . GLY A 1 646 ? -10.480 4.402 -22.114 1.00 91.44 646 GLY A N 1
ATOM 5154 C CA . GLY A 1 646 ? -11.315 3.206 -22.263 1.00 91.44 646 GLY A CA 1
ATOM 5155 C C . GLY A 1 646 ? -10.546 1.881 -22.211 1.00 91.44 646 GLY A C 1
ATOM 5156 O O . GLY A 1 646 ? -11.159 0.836 -22.093 1.00 91.44 646 GLY A O 1
ATOM 5157 N N . SER A 1 647 ? -9.209 1.900 -22.287 1.00 91.44 647 SER A N 1
ATOM 5158 C CA . SER A 1 647 ? -8.388 0.676 -22.255 1.00 91.44 647 SER A CA 1
ATOM 5159 C C . SER A 1 647 ? -7.755 0.377 -20.894 1.00 91.44 647 SER A C 1
ATOM 5161 O O . SER A 1 647 ? -7.338 -0.749 -20.659 1.00 91.44 647 SER A O 1
ATOM 5163 N N . CYS A 1 648 ? -7.591 1.373 -20.017 1.00 89.00 648 CYS A N 1
ATOM 5164 C CA . CYS A 1 648 ? -6.962 1.161 -18.703 1.00 89.00 648 CYS A CA 1
ATOM 5165 C C . CYS A 1 648 ? -7.595 1.957 -17.553 1.00 89.00 648 CYS A C 1
ATOM 5167 O O . CYS A 1 648 ? -7.041 1.979 -16.456 1.00 89.00 648 CYS A O 1
ATOM 5169 N N . GLY A 1 649 ? -8.683 2.689 -17.808 1.00 90.56 649 GLY A N 1
ATOM 5170 C CA . GLY A 1 649 ? -9.441 3.417 -16.791 1.00 90.56 649 GLY A CA 1
ATOM 5171 C C . GLY A 1 649 ? -8.736 4.624 -16.170 1.00 90.56 649 GLY A C 1
ATOM 5172 O O . GLY A 1 649 ? -9.255 5.249 -15.243 1.00 90.56 649 GLY A O 1
ATOM 5173 N N . LYS A 1 650 ? -7.537 4.982 -16.646 1.00 93.00 650 L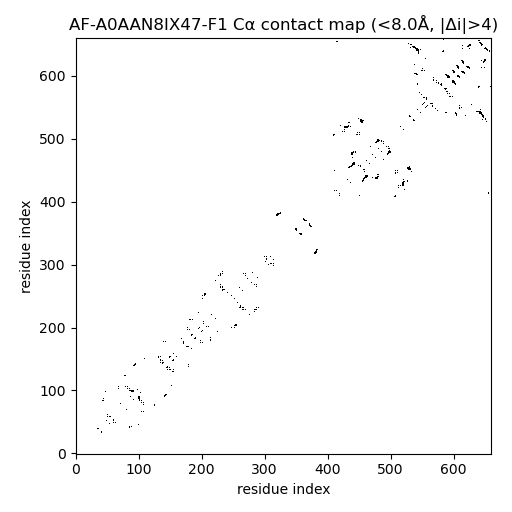YS A N 1
ATOM 5174 C CA . LYS A 1 650 ? -6.787 6.134 -16.136 1.00 93.00 650 LYS A CA 1
ATOM 5175 C C . LYS A 1 650 ? -7.502 7.441 -16.495 1.00 93.00 650 LYS A C 1
ATOM 5177 O O . LYS A 1 650 ? -7.831 7.662 -17.658 1.00 93.00 650 LYS A O 1
ATOM 5182 N N . VAL A 1 651 ? -7.679 8.305 -15.494 1.00 92.44 651 VAL A N 1
ATOM 5183 C CA . VAL A 1 651 ? -8.326 9.619 -15.625 1.00 92.44 651 VAL A CA 1
ATOM 5184 C C . VAL A 1 651 ? -7.277 10.726 -15.761 1.00 92.44 651 VAL A C 1
ATOM 5186 O O . VAL A 1 651 ? -6.314 10.761 -14.988 1.00 92.44 651 VAL A O 1
ATOM 5189 N N . TYR A 1 652 ? -7.485 11.626 -16.722 1.00 90.50 652 TYR A N 1
ATOM 5190 C CA . TYR A 1 652 ? -6.686 12.830 -16.962 1.00 90.50 652 TYR A CA 1
ATOM 5191 C C . TYR A 1 652 ? -7.568 14.081 -16.986 1.00 90.50 652 TYR A C 1
ATOM 5193 O O . TYR A 1 652 ? -8.769 13.994 -17.236 1.00 90.50 652 TYR A O 1
ATOM 5201 N N . TRP A 1 653 ? -6.964 15.237 -16.735 1.00 88.62 653 TRP A N 1
ATOM 5202 C CA . TRP A 1 653 ? -7.594 16.557 -16.762 1.00 88.62 653 TRP A CA 1
ATOM 5203 C C . TRP A 1 653 ? -6.535 17.604 -17.113 1.00 88.62 653 TRP A C 1
ATOM 5205 O O . TRP A 1 653 ? -5.336 17.335 -16.996 1.00 88.62 653 TRP A O 1
ATOM 5215 N N . ASP A 1 654 ? -6.974 18.788 -17.525 1.00 78.25 654 ASP A N 1
ATOM 5216 C CA . ASP A 1 654 ? -6.108 19.955 -17.696 1.00 78.25 654 ASP A CA 1
ATOM 5217 C C . ASP A 1 654 ? -6.492 21.042 -16.684 1.00 78.25 654 ASP A C 1
ATOM 5219 O O . ASP A 1 654 ? -7.642 21.121 -16.252 1.00 78.25 654 ASP A O 1
ATOM 5223 N N . SER A 1 655 ? -5.520 21.832 -16.235 1.00 64.31 655 SER A N 1
ATOM 5224 C CA . SER A 1 655 ? -5.690 22.824 -15.160 1.00 64.31 655 SER A CA 1
ATOM 5225 C C . SER A 1 655 ? -6.292 24.149 -15.637 1.00 64.31 655 SER A C 1
ATOM 5227 O O . SER A 1 655 ? -6.761 24.922 -14.799 1.00 64.31 655 SER A O 1
ATOM 5229 N N . ASP A 1 656 ? -6.295 24.403 -16.948 1.00 58.00 656 ASP A N 1
ATOM 5230 C CA . ASP A 1 656 ? -6.943 25.563 -17.556 1.00 58.00 656 ASP A CA 1
ATOM 5231 C C . ASP A 1 656 ? -8.409 25.230 -17.852 1.00 58.00 656 ASP A C 1
ATOM 5233 O O . ASP A 1 656 ? -8.714 24.455 -18.755 1.00 58.00 656 ASP A O 1
ATOM 5237 N N . GLY A 1 657 ? -9.335 25.856 -17.121 1.00 45.00 657 GLY A N 1
ATOM 5238 C CA . GLY A 1 657 ? -10.788 25.728 -17.318 1.00 45.00 657 GLY A CA 1
ATOM 5239 C C . GLY A 1 657 ? -11.318 26.319 -18.635 1.00 45.00 657 GLY A C 1
ATOM 5240 O O . GLY A 1 657 ? -12.450 26.780 -18.677 1.00 45.00 657 GLY A O 1
ATOM 5241 N N . HIS A 1 658 ? -10.489 26.386 -19.679 1.00 38.91 658 HIS A N 1
ATOM 5242 C CA . HIS A 1 658 ? -10.821 26.889 -21.010 1.00 38.91 658 HIS A CA 1
ATOM 5243 C C . HIS A 1 658 ? -10.157 26.010 -22.075 1.00 38.91 658 HIS A C 1
ATOM 5245 O O . HIS A 1 658 ? -9.232 26.428 -22.773 1.00 38.91 658 HIS A O 1
ATOM 5251 N N . VAL A 1 659 ? -10.656 24.789 -22.241 1.00 36.94 659 VAL A N 1
ATOM 5252 C CA . VAL A 1 659 ? -10.595 24.160 -23.563 1.00 36.94 659 VAL A CA 1
ATOM 5253 C C . VAL A 1 659 ? -11.809 24.704 -24.329 1.00 36.94 659 VAL A C 1
ATOM 5255 O O . VAL A 1 659 ? -12.913 24.586 -23.809 1.00 36.94 659 VAL A O 1
ATOM 5258 N N . PRO A 1 660 ? -11.663 25.409 -25.460 1.00 31.97 660 PRO A N 1
ATOM 5259 C CA . PRO A 1 660 ? -12.819 25.831 -26.250 1.00 31.97 660 PRO A CA 1
ATOM 5260 C C . PRO A 1 660 ? -13.507 24.651 -26.940 1.00 31.97 660 PRO A C 1
ATOM 5262 O O . PRO A 1 660 ? -12.789 23.698 -27.333 1.00 31.97 660 PRO A O 1
#

Foldseek 3Di:
DDDDDDDDDDDDDDDDDDDPPPQDPVRVVVVPDPDDDPPLVVLLVVLQCLVPPPPDPVVSLVVNLVSLLVVLVPDPASLVSLLSSLVSFPCVLPPDPDGSSLSSLVSVVVNLVVDPCSVVSLVNHQDPVSLLSLCCSCQVRANNCVLSSCVNRVNLDPVCPVVLVVVLQVCLLVLVLLSSLVSCQSNVVVVVDACVSRLVLCVLVVNVVSSCVSCLPPPVNLLVVLLVLLVLQPDDLVVLCVVCVVCVVSVSGPDDSVCSDDVNSLVVSVVSCVVSVHDCVRRRVSSVVVVVVVVLVVLCCCVPPVVVDDPCRSVVVVADDEDAEPVPDDADDDDDDQPDDPPDDDQDQADPVPNHGDWDWDWRDDPPDDIDTDTDDDHHDDPPCVPVDDDPPPPPPPPPPPPPPPPQDDCQQDFPVRLCVLQVVLAQFPAALLNAAEEEEQVCLVLQLVSLQQNHQYHYDPHPVVSLVVVVVDPHAYEDEDPVQVVVCVVPVPRYDYDPPVVPDHSSSSVSVVSNVVSYHGDLVRGPCAHSPPRDRQKFKAFLLLLLLLCCQVPACVDPSHVDDRDLVVSQVVLCPDDCVQALNKHKDFDDGDPQWTWIDTVQFIAISNVQWTAGPPDPDTEHAPSVPDDPVQSPDTQWMWIAHRPHNYIDTGPDSDPD

pLDDT: mean 77.17, std 21.85, range [22.48, 97.0]

Secondary structure (DSSP, 8-state):
------------------------HHHHHHHSS--PPTTHHHHHHHHHHHHHH---HHHHHHHHHHHHHHHHHHSS-HHHHHHHHHHTSTTTT---TT-HHHHHHHHHHHHHTT-S-HHHHHHHH--HHHHHHHHHHHHSS--TTHHHHHHHHT---GGGHHHHHHHHHHHHHTT-HHHHHHHHHHTT-GGG--IIIIIHHHHHTT-HHHHHHHHTT-HHHHHHHHHHHHTTTT--HHHHHHHHHHHHHTT---S-GGGGSHHHHHHHHHHHHHHTT--HHHH-HHHHHHHHHHHHHHHHHHHHTS--S-HHHHHHHHS--TT--GGG-PPPP--S-TT--------PPPPTTT-PPPP-------TTSPPPP-PPSS----GGGTT-----------------------GGGS-HHHHHHHHGGG--SSEEGGG-EEEE-GGGHHHHHHHHHTT-EEE--SSHHHHHHHHHTS-PEEEE-TTHHHHHHHHSTTTEEE-TTGGG--HHHHHHHHHHHHTEE--TT-TTSS-TTT----EEEEEHHHHHHHHIIIIIITSTT--PPP-HHHHHHHHHT--GGGGTT--EEEEEEETTEEEEEEBTEEEETTTTEEEETT-SS-EE--GGGS-HHHHTSTT-EEEEETTT--EEE-SSS---

Nearest PDB structures (foldseek):
  8q66-assembly1_A  TM=9.206E-01  e=1.915E-17  Caenorhabditis elegans
  7jw3-assembly2_A  TM=8.008E-01  e=1.538E-08  Aedes aegypti
  9b3i-assembly1_A  TM=2.257E-01  e=3.751E+00  Saccharomyces cerevisiae

Radius of gyration: 36.07 Å; Cα contacts (8 Å, |Δi|>4): 817; chains: 1; bounding box: 119×62×89 Å